Protein AF-0000000078189565 (afdb_homodimer)

InterPro domains:
  IPR001251 CRAL-TRIO lipid binding domain [PF00650] (92-199)
  IPR001251 CRAL-TRIO lipid binding domain [PS50191] (84-202)
  IPR001251 CRAL-TRIO lipid binding domain [SM00516] (90-202)
  IPR001251 CRAL-TRIO lipid binding domain [cd00170] (92-199)
  IPR011074 CRAL/TRIO, N-terminal domain [PF03765] (45-69)
  IPR011074 CRAL/TRIO, N-terminal domain [SM01100] (45-70)
  IPR036273 CRAL/TRIO, N-terminal domain superfamily [SSF46938] (18-86)
  IPR036865 CRAL-TRIO lipid binding domain superfamily [G3DSA:3.40.525.10] (3-200)
  IPR036865 CRAL-TRIO lipid binding domain superfamily [SSF52087] (84-198)
  IPR052578 Phosphatidylinositol Transfer CRAL-TRIO Domain-Containing Protein [PTHR45824] (12-199)

Nearest PDB structures (foldseek):
  4m8z-assembly1_A  TM=8.182E-01  e=5.596E-10  Saccharomyces cerevisiae S288C
  4j7p-assembly1_A  TM=8.308E-01  e=7.960E-10  Saccharomyces cerevisiae S288C
  4j7q-assembly3_A  TM=8.077E-01  e=1.708E-09  Saccharomyces cerevisiae S288C
  4m8z-assembly1_B  TM=8.238E-01  e=3.665E-09  Saccharomyces cerevisiae S288C
  4uyb-assembly1_A  TM=7.734E-01  e=2.109E-07  Homo sapiens

Foldseek 3Di:
DDPPPPPPPPPPPLPPDDPVRLVVLLVVLVVVLPDDPPVLVVCSDSVNLSLLCVLVSNDSVNSSVLSNVLSVVCVVVVLVPDDCVLQVVQPVQVQKAWDPDAPPVRATEIEGELQSGDDPDLVNVQSVVSNRVVVRCVRGDPVAQAHEYEYECVNPDPVSDDPVSVVVNCVCCSRHPGPHHDYYHYHPDDPVCVCVVPDDPD/DDPPPPPPPPPVPLPPDDPVRLVVLLVVLVVVLPDDPPVLVVCSDSVNLSLLCVLVSNDSVNSSVLSNVLSVVCVVVVLVPDDCVLQVVQPVQVQKAWDPDAPPVRATEIEGELQSGDDPDLVNVQSVVSNRVVVRCVRGDPVAQAHEYEYECVNPDPVSDDPVSVVVNCVCCSRHPGPHHDYYHYHPDDPVCVCVVPDDPD

Solvent-accessible surface area (backbone atoms only — not comparable to full-atom values): 22682 Å² total; per-residue (Å²): 138,86,80,79,79,76,77,72,78,77,67,77,54,86,72,80,71,48,72,67,56,48,49,52,46,39,52,50,32,52,58,70,67,51,89,60,59,72,87,56,44,73,68,60,37,70,68,47,43,44,28,38,20,55,69,43,75,62,32,51,70,62,17,39,51,44,50,50,52,32,54,51,45,43,71,72,69,34,65,88,67,64,48,65,84,80,32,45,77,68,46,67,63,53,23,54,46,70,52,93,55,57,48,99,85,50,25,29,28,37,37,34,23,65,51,39,65,85,72,88,49,51,68,57,54,49,54,41,48,49,44,51,49,53,53,42,58,72,59,32,45,96,91,48,75,39,29,32,40,40,34,40,31,66,82,51,51,74,86,68,48,42,46,67,46,11,51,51,46,30,48,50,40,57,58,62,44,44,72,33,53,39,34,38,35,31,34,42,51,58,72,82,55,69,19,60,85,14,67,64,85,120,138,87,82,79,82,77,78,74,78,79,49,92,53,88,72,80,71,49,73,67,55,47,50,52,48,40,51,49,32,52,57,71,68,50,91,61,60,74,88,54,42,74,68,60,36,69,70,46,44,44,29,37,19,56,69,43,75,63,32,50,69,61,16,40,52,43,51,50,51,32,54,51,45,42,70,71,69,34,65,90,67,65,46,64,84,79,33,44,77,69,46,68,62,54,23,53,46,72,52,94,55,57,48,100,86,50,26,30,30,37,38,33,24,63,51,37,66,85,71,86,49,52,67,58,54,48,52,40,48,50,44,50,48,54,54,43,59,72,59,31,45,95,91,49,74,39,30,32,39,39,35,38,30,66,82,51,51,74,86,67,46,42,48,66,47,12,49,51,45,30,47,50,39,55,56,64,45,42,72,33,54,39,34,39,37,30,35,41,51,58,74,82,55,69,20,59,86,14,71,55,85,120

Secondary structure (DSSP, 8-state):
------------------HHHHHHHHHHHHHHH----HHHHGGG-HHHHHHHHHHTTT-HHHHHHHHHHHHHHHHHH-GGG--HHHHHHHHTTTSEEEEEEE-TT--EEEEE-GGG-----HHHHHHHHHHHHHHHHHTS-TT---EEEEEE-TT--GGG--HHHHHHHHHHHHHHSTT-EEEEEEES--GGGGGGGT----/------------S-----HHHHHHHHHHHHHHH----HHHHGGG-HHHHHHHHHHTTT-HHHHHHHHHHHHHHHHHH-GGG--HHHHHHHHTTTSEEEEEEE-TT--EEEEE-GGG-----HHHHHHHHHHHHHHHHHTS-TT---EEEEEE-TT--GGG--HHHHHHHHHHHHHHSTT-EEEEEEES--GGGGGGGT----

Structure (mmCIF, N/CA/C/O backbone):
data_AF-0000000078189565-model_v1
#
loop_
_entity.id
_entity.type
_entity.pdbx_description
1 polymer 'CRAL-TRIO domain-containing protein'
#
loop_
_atom_site.group_PDB
_atom_site.id
_atom_site.type_symbol
_atom_site.label_atom_id
_atom_site.label_alt_id
_atom_site.label_comp_id
_atom_site.label_asym_id
_atom_site.label_entity_id
_atom_site.label_seq_id
_atom_site.pdbx_PDB_ins_code
_atom_site.Cartn_x
_atom_site.Cartn_y
_atom_site.Cartn_z
_atom_site.occupancy
_atom_site.B_iso_or_equiv
_atom_site.auth_seq_id
_atom_site.auth_comp_id
_atom_site.auth_asym_id
_atom_site.auth_atom_id
_atom_site.pdbx_PDB_model_num
ATOM 1 N N . MET A 1 1 ? 55.656 18.625 -14.344 1 27.75 1 MET A N 1
ATOM 2 C CA . MET A 1 1 ? 54.5 19.484 -14.016 1 27.75 1 MET A CA 1
ATOM 3 C C . MET A 1 1 ? 53.312 18.625 -13.641 1 27.75 1 MET A C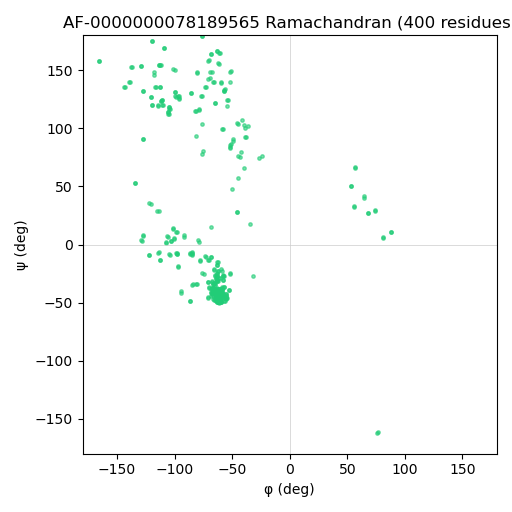 1
ATOM 5 O O . MET A 1 1 ? 52.812 17.859 -14.461 1 27.75 1 MET A O 1
ATOM 9 N N . SER A 1 2 ? 53.062 18.156 -12.312 1 31.95 2 SER A N 1
ATOM 10 C CA . SER A 1 2 ? 52.281 17.125 -11.633 1 31.95 2 SER A CA 1
ATOM 11 C C . SER A 1 2 ? 50.812 17.484 -11.586 1 31.95 2 SER A C 1
ATOM 13 O O . SER A 1 2 ? 50.438 18.5 -11.008 1 31.95 2 SER A O 1
ATOM 15 N N . THR A 1 3 ? 50 17.281 -12.656 1 33.16 3 THR A N 1
ATOM 16 C CA . THR A 1 3 ? 48.594 17.641 -12.859 1 33.16 3 THR A CA 1
ATOM 17 C C . THR A 1 3 ? 47.719 17.016 -11.789 1 33.16 3 THR A C 1
ATOM 19 O O . THR A 1 3 ? 47.844 15.812 -11.516 1 33.16 3 THR A O 1
ATOM 22 N N . GLY A 1 4 ? 47.312 17.75 -10.719 1 31.38 4 GLY A N 1
ATOM 23 C CA . GLY A 1 4 ? 46.469 17.516 -9.555 1 31.38 4 GLY A CA 1
ATOM 24 C C . GLY A 1 4 ? 45.125 16.953 -9.898 1 31.38 4 GLY A C 1
ATOM 25 O O . GLY A 1 4 ? 44.312 17.609 -10.562 1 31.38 4 GLY A O 1
ATOM 26 N N . LEU A 1 5 ? 44.906 15.641 -10.086 1 31.91 5 LEU A N 1
ATOM 27 C CA . LEU A 1 5 ? 43.625 14.953 -10.305 1 31.91 5 LEU A CA 1
ATOM 28 C C . LEU A 1 5 ? 42.625 15.336 -9.227 1 31.91 5 LEU A C 1
ATOM 30 O O . LEU A 1 5 ? 42.812 15.023 -8.047 1 31.91 5 LEU A O 1
ATOM 34 N N . LYS A 1 6 ? 41.906 16.469 -9.336 1 30.41 6 LYS A N 1
ATOM 35 C CA . LYS A 1 6 ? 40.812 16.906 -8.484 1 30.41 6 LYS A CA 1
ATOM 36 C C . LYS A 1 6 ? 39.781 15.789 -8.281 1 30.41 6 LYS A C 1
ATOM 38 O O . LYS A 1 6 ? 39.219 15.297 -9.25 1 30.41 6 LYS A O 1
ATOM 43 N N . LYS A 1 7 ? 39.906 14.93 -7.234 1 32.28 7 LYS A N 1
ATOM 44 C CA . LYS A 1 7 ? 38.969 13.977 -6.699 1 32.28 7 LYS A CA 1
ATOM 45 C C . LYS A 1 7 ? 37.562 14.594 -6.582 1 32.28 7 LYS A C 1
ATOM 47 O O . LYS A 1 7 ? 37.375 15.562 -5.848 1 32.28 7 LYS A O 1
ATOM 52 N N . SER A 1 8 ? 36.812 14.758 -7.637 1 33.22 8 SER A N 1
ATOM 53 C CA . SER A 1 8 ? 35.406 15.164 -7.617 1 33.22 8 SER A CA 1
ATOM 54 C C . SER A 1 8 ? 34.656 14.484 -6.477 1 33.22 8 SER A C 1
ATOM 56 O O . SER A 1 8 ? 34.781 13.281 -6.262 1 33.22 8 SER A O 1
ATOM 58 N N . SER A 1 9 ? 34.375 15.188 -5.379 1 33.28 9 SER A N 1
ATOM 59 C CA . SER A 1 9 ? 33.562 14.906 -4.184 1 33.28 9 SER A CA 1
ATOM 60 C C . SER A 1 9 ? 32.281 14.18 -4.535 1 33.28 9 SER A C 1
ATOM 62 O O . SER A 1 9 ? 31.422 14.734 -5.219 1 33.28 9 SER A O 1
ATOM 64 N N . LEU A 1 10 ? 32.344 13.023 -4.988 1 34.34 10 LEU A N 1
ATOM 65 C CA . LEU A 1 10 ? 31.234 12.094 -5.254 1 34.34 10 LEU A CA 1
ATOM 66 C C . LEU A 1 10 ? 30.094 12.312 -4.273 1 34.34 10 LEU A C 1
ATOM 68 O O . LEU A 1 10 ? 29.062 11.625 -4.348 1 34.34 10 LEU A O 1
ATOM 72 N N . ASN A 1 11 ? 30.375 12.828 -3.029 1 35.81 11 ASN A N 1
ATOM 73 C CA . ASN A 1 11 ? 29.5 12.641 -1.871 1 35.81 11 ASN A CA 1
ATOM 74 C C . ASN A 1 11 ? 28.188 13.383 -2.033 1 35.81 11 ASN A C 1
ATOM 76 O O . ASN A 1 11 ? 27.953 14.406 -1.392 1 35.81 11 ASN A O 1
ATOM 80 N N . ASP A 1 12 ? 27.797 13.828 -3.084 1 37.44 12 ASP A N 1
ATOM 81 C CA . ASP A 1 12 ? 26.516 14.523 -2.957 1 37.44 12 ASP A CA 1
ATOM 82 C C . ASP A 1 12 ? 25.531 13.711 -2.127 1 37.44 12 ASP A C 1
ATOM 84 O O . ASP A 1 12 ? 24.781 12.891 -2.666 1 37.44 12 ASP A O 1
ATOM 88 N N . GLY A 1 13 ? 25.984 12.898 -1.219 1 39.22 13 GLY A N 1
ATOM 89 C CA . GLY A 1 13 ? 25.172 12.266 -0.192 1 39.22 13 GLY A CA 1
ATOM 90 C C . GLY A 1 13 ? 24.062 13.156 0.325 1 39.22 13 GLY A C 1
ATOM 91 O O . GLY A 1 13 ? 24.219 14.383 0.391 1 39.22 13 GLY A O 1
ATOM 92 N N . GLU A 1 14 ? 22.812 13.047 -0.02 1 48.81 14 GLU A N 1
ATOM 93 C CA . GLU A 1 14 ? 21.781 13.75 0.743 1 48.81 14 GLU A CA 1
ATOM 94 C C . GLU A 1 14 ? 22.25 14.031 2.168 1 48.81 14 GLU A C 1
ATOM 96 O O . GLU A 1 14 ? 22.484 13.102 2.943 1 48.81 14 GLU A O 1
ATOM 101 N N . LYS A 1 15 ? 23.094 14.977 2.49 1 53.28 15 LYS A N 1
ATOM 102 C CA . LYS A 1 15 ? 23.641 15.438 3.77 1 53.28 15 LYS A CA 1
ATOM 103 C C . LYS A 1 15 ? 22.562 15.406 4.855 1 53.28 15 LYS A C 1
ATOM 105 O O . LYS A 1 15 ? 21.531 16.062 4.738 1 53.28 15 LYS A O 1
ATOM 110 N N . ILE A 1 16 ? 22.438 14.344 5.598 1 71.38 16 ILE A N 1
ATOM 111 C CA . ILE A 1 16 ? 21.609 14.266 6.797 1 71.38 16 ILE A CA 1
ATOM 112 C C . ILE A 1 16 ? 21.828 15.516 7.652 1 71.38 16 ILE A C 1
ATOM 114 O O . ILE A 1 16 ? 22.953 15.805 8.062 1 71.38 16 ILE A O 1
ATOM 118 N N . LEU A 1 17 ? 20.906 16.453 7.652 1 81.12 17 LEU A N 1
ATOM 119 C CA . LEU A 1 17 ? 20.938 17.688 8.438 1 81.12 17 LEU A CA 1
ATOM 120 C C . LEU A 1 17 ? 21.094 17.375 9.922 1 81.12 17 LEU A C 1
ATOM 122 O O . LEU A 1 17 ? 20.484 16.438 10.438 1 81.12 17 LEU A O 1
ATOM 126 N N . THR A 1 18 ? 21.953 18.062 10.5 1 86.69 18 THR A N 1
ATOM 127 C CA . THR A 1 18 ? 22.094 17.938 11.945 1 86.69 18 THR A CA 1
ATOM 128 C C . THR A 1 18 ? 20.875 18.5 12.656 1 86.69 18 THR A C 1
ATOM 130 O O . THR A 1 18 ? 20.047 19.188 12.047 1 86.69 18 THR A O 1
ATOM 133 N N . SER A 1 19 ? 20.766 18.141 13.906 1 90.75 19 SER A N 1
ATOM 134 C CA . SER A 1 19 ? 19.656 18.625 14.711 1 90.75 19 SER A CA 1
ATOM 135 C C . SER A 1 19 ? 19.641 20.141 14.781 1 90.75 19 SER A C 1
ATOM 137 O O . SER A 1 19 ? 18.578 20.766 14.727 1 90.75 19 SER A O 1
ATOM 139 N N . GLU A 1 20 ? 20.828 20.719 14.867 1 92.81 20 GLU A N 1
ATOM 140 C CA . GLU A 1 20 ? 20.938 22.172 14.93 1 92.81 20 GLU A CA 1
ATOM 141 C C . GLU A 1 20 ? 20.516 22.812 13.609 1 92.81 20 GLU A C 1
ATOM 143 O O . GLU A 1 20 ? 19.844 23.844 13.594 1 92.81 20 GLU A O 1
ATOM 148 N N . GLU A 1 21 ? 20.938 22.188 12.555 1 94.69 21 GLU A N 1
ATOM 149 C CA . GLU A 1 21 ? 20.562 22.672 11.234 1 94.69 21 GLU A CA 1
ATOM 150 C C . GLU A 1 21 ? 19.062 22.578 11.008 1 94.69 21 GLU A C 1
ATOM 152 O O . GLU A 1 21 ? 18.453 23.484 10.438 1 94.69 21 GLU A O 1
ATOM 157 N N . GLN A 1 22 ? 18.547 21.531 11.484 1 95.62 22 GLN A N 1
ATOM 158 C CA . GLN A 1 22 ? 17.094 21.344 11.375 1 95.62 22 GLN A CA 1
ATOM 159 C C . GLN A 1 22 ? 16.344 22.422 12.148 1 95.62 22 GLN A C 1
ATOM 161 O O . GLN A 1 22 ? 15.406 23.016 11.633 1 95.62 22 GLN A O 1
ATOM 166 N N . GLN A 1 23 ? 16.812 22.688 13.336 1 96.94 23 GLN A N 1
ATOM 167 C CA . GLN A 1 23 ? 16.156 23.688 14.164 1 96.94 23 GLN A CA 1
ATOM 168 C C . GLN A 1 23 ? 16.266 25.078 13.539 1 96.94 23 GLN A C 1
ATOM 170 O O . GLN A 1 23 ? 15.336 25.875 13.633 1 96.94 23 GLN A O 1
ATOM 175 N N . ALA A 1 24 ? 17.406 25.328 12.969 1 97.5 24 ALA A N 1
ATOM 176 C CA . ALA A 1 24 ? 17.578 26.609 12.289 1 97.5 24 ALA A CA 1
ATOM 177 C C . ALA A 1 24 ? 16.562 26.797 11.164 1 97.5 24 ALA A C 1
ATOM 179 O O . ALA A 1 24 ? 16 27.875 10.992 1 97.5 24 ALA A O 1
ATOM 180 N N . LYS A 1 25 ? 16.391 25.734 10.43 1 97.75 25 LYS A N 1
ATOM 181 C CA . LYS A 1 25 ? 15.414 25.797 9.336 1 97.75 25 LYS A CA 1
ATOM 182 C C . LYS A 1 25 ? 13.992 25.922 9.867 1 97.75 25 LYS A C 1
ATOM 184 O O . LYS A 1 25 ? 13.172 26.641 9.289 1 97.75 25 LYS A O 1
ATOM 189 N N . ILE A 1 26 ? 13.719 25.266 10.93 1 97.88 26 ILE A N 1
ATOM 190 C CA . ILE A 1 26 ? 12.414 25.375 11.578 1 97.88 26 ILE A CA 1
ATOM 191 C C . ILE A 1 26 ? 12.164 26.828 12 1 97.88 26 ILE A C 1
ATOM 193 O O . ILE A 1 26 ? 11.102 27.375 11.734 1 97.88 26 ILE A O 1
ATOM 197 N N . ASN A 1 27 ? 13.141 27.391 12.594 1 97.5 27 ASN A N 1
ATOM 198 C CA . ASN A 1 27 ? 13.039 28.766 13.039 1 97.5 27 ASN A CA 1
ATOM 199 C C . ASN A 1 27 ? 12.844 29.719 11.859 1 97.5 27 ASN A C 1
ATOM 201 O O . ASN A 1 27 ? 12.102 30.703 11.961 1 97.5 27 ASN A O 1
ATOM 205 N N . GLU A 1 28 ? 13.555 29.422 10.82 1 97.88 28 GLU A N 1
ATOM 206 C CA . GLU A 1 28 ? 13.43 30.266 9.633 1 97.88 28 GLU A CA 1
ATOM 207 C C . GLU A 1 28 ? 12.016 30.203 9.062 1 97.88 28 GLU A C 1
ATOM 209 O O . GLU A 1 28 ? 11.445 31.234 8.711 1 97.88 28 GLU A O 1
ATOM 214 N N . VAL A 1 29 ? 11.492 29.062 8.992 1 97.94 29 VAL A N 1
ATOM 215 C CA . VAL A 1 29 ? 10.117 28.906 8.516 1 97.94 29 VAL A CA 1
ATOM 216 C C . VAL A 1 29 ? 9.172 29.656 9.445 1 97.94 29 VAL A C 1
ATOM 218 O O . VAL A 1 29 ? 8.266 30.359 8.977 1 97.94 29 VAL A O 1
ATOM 221 N N . ARG A 1 30 ? 9.359 29.5 10.734 1 96.31 30 ARG A N 1
ATOM 222 C CA . ARG A 1 30 ? 8.516 30.188 11.711 1 96.31 30 ARG A CA 1
ATOM 223 C C . ARG A 1 30 ? 8.516 31.688 11.492 1 96.31 30 ARG A C 1
ATOM 225 O O . ARG A 1 30 ? 7.469 32.344 11.539 1 96.31 30 ARG A O 1
ATOM 232 N N . ARG A 1 31 ? 9.656 32.188 11.227 1 96.19 31 ARG A N 1
ATOM 233 C CA . ARG A 1 31 ? 9.797 33.625 10.984 1 96.19 31 ARG A CA 1
ATOM 234 C C . ARG A 1 31 ? 9.062 34.031 9.719 1 96.19 31 ARG A C 1
ATOM 236 O O . ARG A 1 31 ? 8.414 35.094 9.68 1 96.19 31 ARG A O 1
ATOM 243 N N . LEU A 1 32 ? 9.195 33.25 8.75 1 96.81 32 LEU A N 1
ATOM 244 C CA . LEU A 1 32 ? 8.625 33.594 7.453 1 96.81 32 LEU A CA 1
ATOM 245 C C . LEU A 1 32 ? 7.102 33.5 7.488 1 96.81 32 LEU A C 1
ATOM 247 O O . LEU A 1 32 ? 6.414 34.188 6.746 1 96.81 32 LEU A O 1
ATOM 251 N N . ILE A 1 33 ? 6.621 32.625 8.258 1 95.31 33 ILE A N 1
ATOM 252 C CA . ILE A 1 33 ? 5.176 32.5 8.422 1 95.31 33 ILE A CA 1
ATOM 253 C C . ILE A 1 33 ? 4.617 33.75 9.078 1 95.31 33 ILE A C 1
ATOM 255 O O . ILE A 1 33 ? 3.531 34.219 8.727 1 95.31 33 ILE A O 1
ATOM 259 N N . GLY A 1 34 ? 5.402 34.312 9.977 1 91.56 34 GLY A N 1
ATOM 260 C CA . GLY A 1 34 ? 5.008 35.562 10.633 1 91.56 34 GLY A CA 1
ATOM 261 C C . GLY A 1 34 ? 3.961 35.375 11.711 1 91.56 34 GLY A C 1
ATOM 262 O O . GLY A 1 34 ? 3.812 34.25 12.234 1 91.56 34 GLY A O 1
ATOM 263 N N . GLN A 1 35 ? 3.266 36.469 12.086 1 88.88 35 GLN A N 1
ATOM 264 C CA . GLN A 1 35 ? 2.277 36.438 13.156 1 88.88 35 GLN A CA 1
ATOM 265 C C . GLN A 1 35 ? 0.97 35.812 12.68 1 88.88 35 GLN A C 1
ATOM 267 O O . GLN A 1 35 ? 0.467 36.156 11.609 1 88.88 35 GLN A O 1
ATOM 272 N N . LEU A 1 36 ? 0.571 34.875 13.43 1 88.69 36 LEU A N 1
ATOM 273 C CA . LEU A 1 36 ? -0.659 34.156 13.117 1 88.69 36 LEU A CA 1
ATOM 274 C C . LEU A 1 36 ? -1.688 34.344 14.227 1 88.69 36 LEU A C 1
ATOM 276 O O . LEU A 1 36 ? -1.326 34.562 15.391 1 88.69 36 LEU A O 1
ATOM 280 N N . PRO A 1 37 ? -3.002 34.344 13.805 1 88.62 37 PRO A N 1
ATOM 281 C CA . PRO A 1 37 ? -4.016 34.25 14.859 1 88.62 37 PRO A CA 1
ATOM 282 C C . PRO A 1 37 ? -3.77 33.094 15.805 1 88.62 37 PRO A C 1
ATOM 284 O O . PRO A 1 37 ? -3.197 32.062 15.398 1 88.62 37 PRO A O 1
ATOM 287 N N . GLN A 1 38 ? -4.16 33.281 17.031 1 85.88 38 GLN A N 1
ATOM 288 C CA . GLN A 1 38 ? -3.93 32.281 18.078 1 85.88 38 GLN A CA 1
ATOM 289 C C . GLN A 1 38 ? -4.449 30.906 17.656 1 85.88 38 GLN A C 1
ATOM 291 O O . GLN A 1 38 ? -3.779 29.906 17.875 1 85.88 38 GLN A O 1
ATOM 296 N N . LYS A 1 39 ? -5.578 30.891 17 1 87.06 39 LYS A N 1
ATOM 297 C CA . LYS A 1 39 ? -6.227 29.641 16.625 1 87.06 39 LYS A CA 1
ATOM 298 C C . LYS A 1 39 ? -5.371 28.859 15.625 1 87.06 39 LYS A C 1
ATOM 300 O O . LYS A 1 39 ? -5.43 27.641 15.57 1 87.06 39 LYS A O 1
ATOM 305 N N . LEU A 1 40 ? -4.57 29.531 14.875 1 89.81 40 LEU A N 1
ATOM 306 C CA . LEU A 1 40 ? -3.777 28.891 13.836 1 89.81 40 LEU A CA 1
ATOM 307 C C . LEU A 1 40 ? -2.365 28.594 14.336 1 89.81 40 LEU A C 1
ATOM 309 O O . LEU A 1 40 ? -1.66 27.766 13.758 1 89.81 40 LEU A O 1
ATOM 313 N N . SER A 1 41 ? -1.962 29.234 15.359 1 88.81 41 SER A N 1
ATOM 314 C CA . SER A 1 41 ? -0.602 29.109 15.875 1 88.81 41 SER A CA 1
ATOM 315 C C . SER A 1 41 ? -0.326 27.688 16.359 1 88.81 41 SER A C 1
ATOM 317 O O . SER A 1 41 ? 0.816 27.219 16.312 1 88.81 41 SER A O 1
ATOM 319 N N . ILE A 1 42 ? -1.375 27.031 16.797 1 87.5 42 ILE A N 1
ATOM 320 C CA . ILE A 1 42 ? -1.218 25.688 17.344 1 87.5 42 ILE A CA 1
ATOM 321 C C . ILE A 1 42 ? -0.756 24.734 16.234 1 87.5 42 ILE A C 1
ATOM 323 O O . ILE A 1 42 ? -0.188 23.672 16.531 1 87.5 42 ILE A O 1
ATOM 327 N N . TYR A 1 43 ? -1 25.109 15 1 92.56 43 TYR A N 1
ATOM 328 C CA . TYR A 1 43 ? -0.634 24.25 13.883 1 92.56 43 TYR A CA 1
ATOM 329 C C . TYR A 1 43 ? 0.763 24.594 13.375 1 92.56 43 TYR A C 1
ATOM 331 O O . TYR A 1 43 ? 1.2 24.062 12.344 1 92.56 43 TYR A O 1
ATOM 339 N N . CYS A 1 44 ? 1.453 25.453 14.102 1 94.94 44 CYS A N 1
ATOM 340 C CA . CYS A 1 44 ? 2.799 25.844 13.695 1 94.94 44 CYS A CA 1
ATOM 341 C C . CYS A 1 44 ? 3.811 25.531 14.789 1 94.94 44 CYS A C 1
ATOM 343 O O . CYS A 1 44 ? 4.684 26.344 15.094 1 94.94 44 CYS A O 1
ATOM 345 N N . SER A 1 45 ? 3.541 24.438 15.438 1 94.38 45 SER A N 1
ATOM 346 C CA . SER A 1 45 ? 4.551 23.953 16.375 1 94.38 45 SER A CA 1
ATOM 347 C C . SER A 1 45 ? 5.836 23.578 15.641 1 94.38 45 SER A C 1
ATOM 349 O O . SER A 1 45 ? 5.848 23.438 14.414 1 94.38 45 SER A O 1
ATOM 351 N N . ASP A 1 46 ? 6.895 23.391 16.375 1 95.75 46 ASP A N 1
ATOM 352 C CA . ASP A 1 46 ? 8.148 22.953 15.781 1 95.75 46 ASP A CA 1
ATOM 353 C C . ASP A 1 46 ? 7.98 21.609 15.055 1 95.75 46 ASP A C 1
ATOM 355 O O . ASP A 1 46 ? 8.508 21.422 13.953 1 95.75 46 ASP A O 1
ATOM 359 N N . ALA A 1 47 ? 7.234 20.734 15.703 1 95.5 47 ALA A N 1
ATOM 360 C CA . ALA A 1 47 ? 7 19.422 15.109 1 95.5 47 ALA A CA 1
ATOM 361 C C . ALA A 1 47 ? 6.227 19.547 13.797 1 95.5 47 ALA A C 1
ATOM 363 O O . ALA A 1 47 ? 6.527 18.844 12.828 1 95.5 47 ALA A O 1
ATOM 364 N N . SER A 1 48 ? 5.234 20.438 13.82 1 95.69 48 SER A N 1
ATOM 365 C CA . SER A 1 48 ? 4.453 20.656 12.609 1 95.69 48 SER A CA 1
ATOM 366 C C . SER A 1 48 ? 5.316 21.203 11.484 1 95.69 48 SER A C 1
ATOM 368 O O . SER A 1 48 ? 5.293 20.703 10.367 1 95.69 48 SER A O 1
ATOM 370 N N . ILE A 1 49 ? 6.047 22.219 11.812 1 97.12 49 ILE A N 1
ATOM 371 C CA . ILE A 1 49 ? 6.914 22.844 10.82 1 97.12 49 ILE A CA 1
ATOM 372 C C . ILE A 1 49 ? 7.91 21.812 10.281 1 97.12 49 ILE A C 1
ATOM 374 O O . ILE A 1 49 ? 8.164 21.766 9.078 1 97.12 49 ILE A O 1
ATOM 378 N N . ALA A 1 50 ? 8.445 21.031 11.164 1 96.5 50 ALA A N 1
ATOM 379 C CA . ALA A 1 50 ? 9.398 20 10.758 1 96.5 50 ALA A CA 1
ATOM 380 C C . ALA A 1 50 ? 8.773 19.031 9.758 1 96.5 50 ALA A C 1
ATOM 382 O O . ALA A 1 50 ? 9.43 18.594 8.812 1 96.5 50 ALA A O 1
ATOM 383 N N . ARG A 1 51 ? 7.488 18.703 9.922 1 95 51 ARG A N 1
ATOM 384 C CA . ARG A 1 51 ? 6.805 17.797 8.992 1 95 51 ARG A CA 1
ATOM 385 C C . ARG A 1 51 ? 6.734 18.422 7.598 1 95 51 ARG A C 1
ATOM 387 O O . ARG A 1 51 ? 6.984 17.734 6.602 1 95 51 ARG A O 1
ATOM 394 N N . TYR A 1 52 ? 6.414 19.641 7.551 1 96.06 52 TYR A N 1
ATOM 395 C CA . TYR A 1 52 ? 6.316 20.312 6.262 1 96.06 52 TYR A CA 1
ATOM 396 C C . TYR A 1 52 ? 7.691 20.453 5.617 1 96.06 52 TYR A C 1
ATOM 398 O O . TYR A 1 52 ? 7.832 20.297 4.398 1 96.06 52 TYR A O 1
ATOM 406 N N . LEU A 1 53 ? 8.695 20.734 6.418 1 96.25 53 LEU A N 1
ATOM 407 C CA . LEU A 1 53 ? 10.062 20.781 5.914 1 96.25 53 LEU A CA 1
ATOM 408 C C . LEU A 1 53 ? 10.492 19.422 5.375 1 96.25 53 LEU A C 1
ATOM 410 O O . LEU A 1 53 ? 11.055 19.328 4.281 1 96.25 53 LEU A O 1
ATOM 414 N N . SER A 1 54 ? 10.148 18.438 6.148 1 91.56 54 SER A N 1
ATOM 415 C CA . SER A 1 54 ? 10.492 17.078 5.727 1 91.56 54 SER A CA 1
ATOM 416 C C . SER A 1 54 ? 9.797 16.719 4.418 1 91.56 54 SER A C 1
ATOM 418 O O . SER A 1 54 ? 10.406 16.109 3.535 1 91.56 54 SER A O 1
ATOM 420 N N . ALA A 1 55 ? 8.586 17.094 4.301 1 90.25 55 ALA A N 1
ATOM 421 C CA . ALA A 1 55 ? 7.809 16.781 3.1 1 90.25 55 ALA A CA 1
ATOM 422 C C . ALA A 1 55 ? 8.422 17.453 1.87 1 90.25 55 ALA A C 1
ATOM 424 O O . ALA A 1 55 ? 8.227 16.984 0.743 1 90.25 55 ALA A O 1
ATOM 425 N N . ARG A 1 56 ? 9.086 18.484 2.143 1 91.5 56 ARG A N 1
ATOM 426 C CA . ARG A 1 56 ? 9.672 19.234 1.038 1 91.5 56 ARG A CA 1
ATOM 427 C C . ARG A 1 56 ? 11.188 19.172 1.075 1 91.5 56 ARG A C 1
ATOM 429 O O . ARG A 1 56 ? 11.867 20.125 0.704 1 91.5 56 ARG A O 1
ATOM 436 N N . ASN A 1 57 ? 11.711 18.094 1.612 1 88.31 57 ASN A N 1
ATOM 437 C CA . ASN A 1 57 ? 13.141 17.828 1.646 1 88.31 57 ASN A CA 1
ATOM 438 C C . ASN A 1 57 ? 13.914 18.969 2.312 1 88.31 57 ASN A C 1
ATOM 440 O O . ASN A 1 57 ? 14.961 19.375 1.819 1 88.31 57 ASN A O 1
ATOM 444 N N . TRP A 1 58 ? 13.328 19.594 3.246 1 94.12 58 TRP A N 1
ATOM 445 C CA . TRP A 1 58 ? 13.914 20.609 4.117 1 94.12 58 TRP A CA 1
ATOM 446 C C . TRP A 1 58 ? 14.242 21.875 3.33 1 94.12 58 TRP A C 1
ATOM 448 O O . TRP A 1 58 ? 15.18 22.609 3.68 1 94.12 58 TRP A O 1
ATOM 458 N N . ASN A 1 59 ? 13.484 22.016 2.299 1 96 59 ASN A N 1
ATOM 459 C CA . ASN A 1 59 ? 13.508 23.297 1.597 1 96 59 ASN A CA 1
ATOM 460 C C . ASN A 1 59 ? 12.609 24.328 2.281 1 96 59 ASN A C 1
ATOM 462 O O . ASN A 1 59 ? 11.383 24.203 2.262 1 96 59 ASN A O 1
ATOM 466 N N . VAL A 1 60 ? 13.203 25.359 2.799 1 98 60 VAL A N 1
ATOM 467 C CA . VAL A 1 60 ? 12.523 26.328 3.646 1 98 60 VAL A CA 1
ATOM 468 C C . VAL A 1 60 ? 11.438 27.047 2.844 1 98 60 VAL A C 1
ATOM 470 O O . VAL A 1 60 ? 10.297 27.172 3.299 1 98 60 VAL A O 1
ATOM 473 N N . LYS A 1 61 ? 11.758 27.531 1.679 1 98.12 61 LYS A N 1
ATOM 474 C CA . LYS A 1 61 ? 10.82 28.281 0.855 1 98.12 61 LYS A CA 1
ATOM 475 C C . LYS A 1 61 ? 9.594 27.453 0.497 1 98.12 61 LYS A C 1
ATOM 477 O O . LYS A 1 61 ? 8.461 27.891 0.672 1 98.12 61 LYS A O 1
ATOM 482 N N . LYS A 1 62 ? 9.812 26.266 0.026 1 97.69 62 LYS A N 1
ATOM 483 C CA . LYS A 1 62 ? 8.727 25.391 -0.379 1 97.69 62 LYS A CA 1
ATOM 484 C C . LYS A 1 62 ? 7.879 24.969 0.821 1 97.69 62 LYS A C 1
ATOM 486 O O . LYS A 1 62 ? 6.648 24.922 0.733 1 97.69 62 LYS A O 1
ATOM 491 N N . ALA A 1 63 ? 8.523 24.672 1.878 1 97.69 63 ALA A N 1
ATOM 492 C CA . ALA A 1 63 ? 7.816 24.266 3.09 1 97.69 63 ALA A CA 1
ATOM 493 C C . ALA A 1 63 ? 6.961 25.406 3.635 1 97.69 63 ALA A C 1
ATOM 495 O O . ALA A 1 63 ? 5.828 25.188 4.074 1 97.69 63 ALA A O 1
ATOM 496 N N . THR A 1 64 ? 7.562 26.609 3.596 1 98.19 64 THR A N 1
ATOM 497 C CA . THR A 1 64 ? 6.828 27.781 4.066 1 98.19 64 THR A CA 1
ATOM 498 C C . THR A 1 64 ? 5.559 27.984 3.244 1 98.19 64 THR A C 1
ATOM 500 O O . THR A 1 64 ? 4.477 28.203 3.801 1 98.19 64 THR A O 1
ATOM 503 N N . LYS A 1 65 ? 5.734 27.906 2.016 1 98.12 65 LYS A N 1
ATOM 504 C CA . LYS A 1 65 ? 4.582 28.078 1.133 1 98.12 65 LYS A CA 1
ATOM 505 C C . LYS A 1 65 ? 3.521 27.016 1.405 1 98.12 65 LYS A C 1
ATOM 507 O O . LYS A 1 65 ? 2.33 27.328 1.484 1 98.12 65 LYS A O 1
ATOM 512 N N . MET A 1 66 ? 3.943 25.812 1.505 1 97.38 66 MET A N 1
ATOM 513 C CA . MET A 1 66 ? 3.027 24.703 1.748 1 97.38 66 MET A CA 1
ATOM 514 C C . MET A 1 66 ? 2.283 24.891 3.066 1 97.38 66 MET A C 1
ATOM 516 O O . MET A 1 66 ? 1.072 24.672 3.137 1 97.38 66 MET A O 1
ATOM 520 N N . LEU A 1 67 ? 2.961 25.25 4.098 1 97.62 67 LEU A N 1
ATOM 521 C CA . LEU A 1 67 ? 2.357 25.453 5.406 1 97.62 67 LEU A CA 1
ATOM 522 C C . LEU A 1 67 ? 1.367 26.625 5.367 1 97.62 67 LEU A C 1
ATOM 524 O O . LEU A 1 67 ? 0.267 26.516 5.914 1 97.62 67 LEU A O 1
ATOM 528 N N . LYS A 1 68 ? 1.774 27.656 4.695 1 97.31 68 LYS A N 1
ATOM 529 C CA . LYS A 1 68 ? 0.866 28.797 4.547 1 97.31 68 LYS A CA 1
ATOM 530 C C . LYS A 1 68 ? -0.409 28.391 3.814 1 97.31 68 LYS A C 1
ATOM 532 O O . LYS A 1 68 ? -1.507 28.797 4.191 1 97.31 68 LYS A O 1
ATOM 537 N N . ASP A 1 69 ? -0.239 27.625 2.809 1 97.5 69 ASP A N 1
ATOM 538 C CA . ASP A 1 69 ? -1.395 27.125 2.074 1 97.5 69 ASP A CA 1
ATOM 539 C C . ASP A 1 69 ? -2.309 26.312 2.982 1 97.5 69 ASP A C 1
ATOM 541 O O . ASP A 1 69 ? -3.535 26.391 2.883 1 97.5 69 ASP A O 1
ATOM 545 N N . THR A 1 70 ? -1.74 25.562 3.848 1 97.75 70 THR A N 1
ATOM 546 C CA . THR A 1 70 ? -2.523 24.75 4.773 1 97.75 70 THR A CA 1
ATOM 547 C C . THR A 1 70 ? -3.266 25.625 5.77 1 97.75 70 THR A C 1
ATOM 549 O O . THR A 1 70 ? -4.43 25.375 6.086 1 97.75 70 THR A O 1
ATOM 552 N N . LEU A 1 71 ? -2.547 26.609 6.281 1 96.75 71 LEU A N 1
ATOM 553 C CA . LEU A 1 71 ? -3.188 27.531 7.219 1 96.75 71 LEU A CA 1
ATOM 554 C C . LEU A 1 71 ? -4.379 28.234 6.566 1 96.75 71 LEU A C 1
ATOM 556 O O . LEU A 1 71 ? -5.434 28.375 7.191 1 96.75 71 LEU A O 1
ATOM 560 N N . LYS A 1 72 ? -4.188 28.609 5.348 1 96.31 72 LYS A N 1
ATOM 561 C CA . LYS A 1 72 ? -5.297 29.203 4.605 1 96.31 72 LYS A CA 1
ATOM 562 C C . LYS A 1 72 ? -6.426 28.203 4.398 1 96.31 72 LYS A C 1
ATOM 564 O O . LYS A 1 72 ? -7.598 28.531 4.59 1 96.31 72 LYS A O 1
ATOM 569 N N . TRP A 1 73 ? -6.082 27.047 4.008 1 97.62 73 TRP A N 1
ATOM 570 C CA . TRP A 1 73 ? -7.051 25.969 3.822 1 97.62 73 TRP A CA 1
ATOM 571 C C . TRP A 1 73 ? -7.844 25.734 5.102 1 97.62 73 TRP A C 1
ATOM 573 O O . TRP A 1 73 ? -9.062 25.562 5.062 1 97.62 73 TRP A O 1
ATOM 583 N N . ARG A 1 74 ? -7.203 25.672 6.254 1 97 74 ARG A N 1
ATOM 584 C CA . ARG A 1 74 ? -7.863 25.453 7.535 1 97 74 ARG A CA 1
ATOM 585 C C . ARG A 1 74 ? -8.828 26.578 7.863 1 97 74 ARG A C 1
ATOM 587 O O . ARG A 1 74 ? -9.898 26.344 8.438 1 97 74 ARG A O 1
ATOM 594 N N . SER A 1 75 ? -8.406 27.781 7.516 1 95.25 75 SER A N 1
ATOM 595 C CA . SER A 1 75 ? -9.281 28.922 7.758 1 95.25 75 SER A CA 1
ATOM 596 C C . SER A 1 75 ? -10.539 28.844 6.906 1 95.25 75 SER A C 1
ATOM 598 O O . SER A 1 75 ? -11.617 29.266 7.344 1 95.25 75 SER A O 1
ATOM 600 N N . ASP A 1 76 ? -10.422 28.312 5.75 1 96.31 76 ASP A N 1
ATOM 601 C CA . ASP A 1 76 ? -11.539 28.234 4.812 1 96.31 76 ASP A CA 1
ATOM 602 C C . ASP A 1 76 ? -12.383 26.984 5.055 1 96.31 76 ASP A C 1
ATOM 604 O O . ASP A 1 76 ? -13.609 27.078 5.172 1 96.31 76 ASP A O 1
ATOM 608 N N . TYR A 1 77 ? -11.695 25.906 5.16 1 96.12 77 TYR A N 1
ATOM 609 C CA . TYR A 1 77 ? -12.352 24.609 5.246 1 96.12 77 TYR A CA 1
ATOM 610 C C . TYR A 1 77 ? -12.82 24.328 6.668 1 96.12 77 TYR A C 1
ATOM 612 O O . TYR A 1 77 ? -13.812 23.625 6.871 1 96.12 77 TYR A O 1
ATOM 620 N N . LYS A 1 78 ? -12.117 24.766 7.66 1 95.62 78 LYS A N 1
ATOM 621 C CA . LYS A 1 78 ? -12.398 24.688 9.094 1 95.62 78 LYS A CA 1
ATOM 622 C C . LYS A 1 78 ? -12.602 23.234 9.523 1 95.62 78 LYS A C 1
ATOM 624 O O . LYS A 1 78 ? -13.672 22.875 10.023 1 95.62 78 LYS A O 1
ATOM 629 N N . PRO A 1 79 ? -11.555 22.469 9.438 1 96.75 79 PRO A N 1
ATOM 630 C CA . PRO A 1 79 ? -11.672 21.047 9.812 1 96.75 79 PRO A CA 1
ATOM 631 C C . PRO A 1 79 ? -12.141 20.859 11.25 1 96.75 79 PRO A C 1
ATOM 633 O O . PRO A 1 79 ? -12.852 19.891 11.547 1 96.75 79 PRO A O 1
ATOM 636 N N . GLU A 1 80 ? -11.828 21.766 12.164 1 92.75 80 GLU A N 1
ATOM 637 C CA . GLU A 1 80 ? -12.148 21.656 13.578 1 92.75 80 GLU A CA 1
ATOM 638 C C . GLU A 1 80 ? -13.648 21.812 13.82 1 92.75 80 GLU A C 1
ATOM 640 O O . GLU A 1 80 ? -14.148 21.469 14.898 1 92.75 80 GLU A O 1
ATOM 645 N N . GLU A 1 81 ? -14.297 22.266 12.805 1 94.06 81 GLU A N 1
ATOM 646 C CA . GLU A 1 81 ? -15.719 22.531 12.977 1 94.06 81 GLU A CA 1
ATOM 647 C C . GLU A 1 81 ? -16.562 21.391 12.43 1 94.06 81 GLU A C 1
ATOM 649 O O . GLU A 1 81 ? -17.781 21.391 12.578 1 94.06 81 GLU A O 1
ATOM 654 N N . ILE A 1 82 ? -15.938 20.453 11.781 1 95.31 82 ILE A N 1
ATOM 655 C CA . ILE A 1 82 ? -16.688 19.312 11.305 1 95.31 82 ILE A CA 1
ATOM 656 C C . ILE A 1 82 ? -17.234 18.516 12.492 1 95.31 82 ILE A C 1
ATOM 658 O O . ILE A 1 82 ? -16.484 18.109 13.375 1 95.31 82 ILE A O 1
ATOM 662 N N . ARG A 1 83 ? -18.516 18.359 12.539 1 91.25 83 ARG A N 1
ATOM 663 C CA . ARG A 1 83 ? -19.172 17.656 13.641 1 91.25 83 ARG A CA 1
ATOM 664 C C . ARG A 1 83 ? -19.719 16.312 13.172 1 91.25 83 ARG A C 1
ATOM 666 O O . ARG A 1 83 ? -19.812 16.047 11.969 1 91.25 83 ARG A O 1
ATOM 673 N N . TRP A 1 84 ? -20.094 15.594 14.125 1 87.12 84 TRP A N 1
ATOM 674 C CA . TRP A 1 84 ? -20.594 14.242 13.883 1 87.12 84 TRP A CA 1
ATOM 675 C C . TRP A 1 84 ? -21.812 14.266 12.961 1 87.12 84 TRP A C 1
ATOM 677 O O . TRP A 1 84 ? -21.922 13.438 12.062 1 87.12 84 TRP A O 1
ATOM 687 N N . GLU A 1 85 ? -22.672 15.242 13.133 1 89.5 85 GLU A N 1
ATOM 688 C CA . GLU A 1 85 ? -23.906 15.344 12.359 1 89.5 85 GLU A CA 1
ATOM 689 C C . GLU A 1 85 ? -23.609 15.539 10.875 1 89.5 85 GLU A C 1
ATOM 691 O O . GLU A 1 85 ? -24.375 15.094 10.016 1 89.5 85 GLU A O 1
ATOM 696 N N . ASP A 1 86 ? -22.469 16.109 10.625 1 89.38 86 ASP A N 1
ATOM 697 C CA . ASP A 1 86 ? -22.094 16.406 9.242 1 89.38 86 ASP A CA 1
ATOM 698 C C . ASP A 1 86 ? -21.656 15.133 8.516 1 89.38 86 ASP A C 1
ATOM 700 O O . ASP A 1 86 ? -21.75 15.047 7.289 1 89.38 86 ASP A O 1
ATOM 704 N N . ILE A 1 87 ? -21.188 14.109 9.328 1 91.44 87 ILE A N 1
ATOM 705 C CA . ILE A 1 87 ? -20.516 12.992 8.672 1 91.44 87 ILE A CA 1
ATOM 706 C C . ILE A 1 87 ? -21.156 11.68 9.109 1 91.44 87 ILE A C 1
ATOM 708 O O . ILE A 1 87 ? -20.703 10.594 8.742 1 91.44 87 ILE A O 1
ATOM 712 N N . ALA A 1 88 ? -22.219 11.766 9.82 1 91.31 88 ALA A N 1
ATOM 713 C CA . ALA A 1 88 ? -22.859 10.586 10.391 1 91.31 88 ALA A CA 1
ATOM 714 C C . ALA A 1 88 ? -23.188 9.555 9.312 1 91.31 88 ALA A C 1
ATOM 716 O O . ALA A 1 88 ? -22.984 8.359 9.508 1 91.31 88 ALA A O 1
ATOM 717 N N . HIS A 1 89 ? -23.703 10.023 8.242 1 91.81 89 HIS A N 1
ATOM 718 C CA . HIS A 1 89 ? -24.047 9.117 7.152 1 91.81 89 HIS A CA 1
ATOM 719 C C . HIS A 1 89 ? -22.812 8.352 6.664 1 91.81 89 HIS A C 1
ATOM 721 O O . HIS A 1 89 ? -22.875 7.137 6.469 1 91.81 89 HIS A O 1
ATOM 727 N N . GLU A 1 90 ? -21.688 9.023 6.484 1 90 90 GLU A N 1
ATOM 728 C CA . GLU A 1 90 ? -20.453 8.391 6.047 1 90 90 GLU A CA 1
ATOM 729 C C . GLU A 1 90 ? -19.969 7.367 7.07 1 90 90 GLU A C 1
ATOM 731 O O . GLU A 1 90 ? -19.391 6.336 6.703 1 90 90 GLU A O 1
ATOM 736 N N . ALA A 1 91 ? -20.25 7.633 8.273 1 91.25 91 ALA A N 1
ATOM 737 C CA . ALA A 1 91 ? -19.688 6.84 9.359 1 91.25 91 ALA A CA 1
ATOM 738 C C . ALA A 1 91 ? -20.547 5.609 9.648 1 91.25 91 ALA A C 1
ATOM 740 O O . ALA A 1 91 ? -20.125 4.703 10.367 1 91.25 91 ALA A O 1
ATOM 741 N N . GLU A 1 92 ? -21.625 5.559 9.047 1 91.69 92 GLU A N 1
ATOM 742 C CA . GLU A 1 92 ? -22.625 4.559 9.391 1 91.69 92 GLU A CA 1
ATOM 743 C C . GLU A 1 92 ? -22.109 3.145 9.141 1 91.69 92 GLU A C 1
ATOM 745 O O . GLU A 1 92 ? -22.453 2.215 9.875 1 91.69 92 GLU A O 1
ATOM 750 N N . THR A 1 93 ? -21.281 2.922 8.219 1 91.12 93 THR A N 1
ATOM 751 C CA . THR A 1 93 ? -20.891 1.583 7.789 1 91.12 93 THR A CA 1
ATOM 752 C C . THR A 1 93 ? -19.578 1.162 8.438 1 91.12 93 THR A C 1
ATOM 754 O O . THR A 1 93 ? -19.156 0.012 8.305 1 91.12 93 THR A O 1
ATOM 757 N N . GLY A 1 94 ? -18.969 2.127 9.109 1 90.38 94 GLY A N 1
ATOM 758 C CA . GLY A 1 94 ? -17.656 1.818 9.688 1 90.38 94 GLY A CA 1
ATOM 759 C C . GLY A 1 94 ? -16.547 1.755 8.664 1 90.38 94 GLY A C 1
ATOM 760 O O . GLY A 1 94 ? -15.594 0.997 8.82 1 90.38 94 GLY A O 1
ATOM 761 N N . LYS A 1 95 ? -16.672 2.518 7.574 1 90.81 95 LYS A N 1
ATOM 762 C CA . LYS A 1 95 ? -15.664 2.498 6.516 1 90.81 95 LYS A CA 1
ATOM 763 C C . LYS A 1 95 ? -14.336 3.049 7.016 1 90.81 95 LYS A C 1
ATOM 765 O O . LYS A 1 95 ? -13.273 2.658 6.523 1 90.81 95 LYS A O 1
ATOM 770 N N . ILE A 1 96 ? -14.422 3.986 7.895 1 92.19 96 ILE A N 1
ATOM 771 C CA . ILE A 1 96 ? -13.234 4.488 8.57 1 92.19 96 ILE A CA 1
ATOM 772 C C . ILE A 1 96 ? -13.539 4.723 10.047 1 92.19 96 ILE A C 1
ATOM 774 O O . ILE A 1 96 ? -14.609 5.223 10.398 1 92.19 96 ILE A O 1
ATOM 778 N N . TYR A 1 97 ? -12.664 4.41 10.883 1 92.38 97 TYR A N 1
ATOM 779 C CA . TYR A 1 97 ? -12.812 4.785 12.281 1 92.38 97 TYR A CA 1
ATOM 780 C C . TYR A 1 97 ? -11.5 4.613 13.039 1 92.38 97 TYR A C 1
ATOM 782 O O . TYR A 1 97 ? -10.609 3.893 12.586 1 92.38 97 TYR A O 1
ATOM 790 N N . ARG A 1 98 ? -11.43 5.285 14.062 1 93.25 98 ARG A N 1
ATOM 791 C CA . ARG A 1 98 ? -10.25 5.176 14.914 1 93.25 98 ARG A CA 1
ATOM 792 C C . ARG A 1 98 ? -10.391 4.023 15.898 1 93.25 98 ARG A C 1
ATOM 794 O O . ARG A 1 98 ? -11.406 3.908 16.594 1 93.25 98 ARG A O 1
ATOM 801 N N . SER A 1 99 ? -9.383 3.258 15.922 1 93.31 99 SER A N 1
ATOM 802 C CA . SER A 1 99 ? -9.398 2.137 16.859 1 93.31 99 SER A CA 1
ATOM 803 C C . SER A 1 99 ? -9.258 2.619 18.297 1 93.31 99 SER A C 1
ATOM 805 O O . SER A 1 99 ? -8.719 3.701 18.547 1 93.31 99 SER A O 1
ATOM 807 N N . ASN A 1 100 ? -9.695 1.792 19.219 1 90.5 100 ASN A N 1
ATOM 808 C CA . ASN A 1 100 ? -9.469 2.049 20.625 1 90.5 100 ASN A CA 1
ATOM 809 C C . ASN A 1 100 ? -8.102 1.547 21.078 1 90.5 100 ASN A C 1
ATOM 811 O O . ASN A 1 100 ? -7.672 1.821 22.203 1 90.5 100 ASN A O 1
ATOM 815 N N . TYR A 1 101 ? -7.414 0.865 20.234 1 90.19 101 TYR A N 1
ATOM 816 C CA . TYR A 1 101 ? -6.074 0.379 20.547 1 90.19 101 TYR A CA 1
ATOM 817 C C . TYR A 1 101 ? -5.012 1.289 19.938 1 90.19 101 TYR A C 1
ATOM 819 O O . TYR A 1 101 ? -5.281 2.02 18.984 1 90.19 101 TYR A O 1
ATOM 827 N N . ILE A 1 102 ? -3.936 1.283 20.656 1 89.25 102 ILE A N 1
ATOM 828 C CA . ILE A 1 102 ? -2.779 2.043 20.188 1 89.25 102 ILE A CA 1
ATOM 829 C C . ILE A 1 102 ? -1.656 1.087 19.797 1 89.25 102 ILE A C 1
ATOM 831 O O . ILE A 1 102 ? -1.656 -0.079 20.203 1 89.25 102 ILE A O 1
ATOM 835 N N . ASP A 1 103 ? -0.83 1.566 18.922 1 92.19 103 ASP A N 1
ATOM 836 C CA . ASP A 1 103 ? 0.292 0.703 18.562 1 92.19 103 ASP A CA 1
ATOM 837 C C . ASP A 1 103 ? 1.354 0.701 19.672 1 92.19 103 ASP A C 1
ATOM 839 O O . ASP A 1 103 ? 1.18 1.337 20.703 1 92.19 103 ASP A O 1
ATOM 843 N N . LYS A 1 104 ? 2.395 -0.034 19.484 1 89.31 104 LYS A N 1
ATO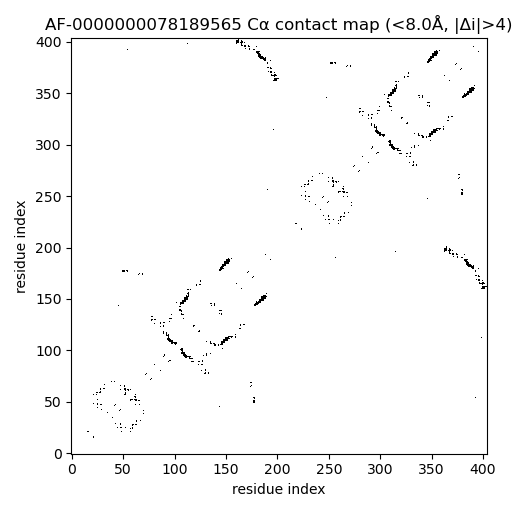M 844 C CA . LYS A 1 104 ? 3.4 -0.247 20.531 1 89.31 104 LYS A CA 1
ATOM 845 C C . LYS A 1 104 ? 4.09 1.062 20.906 1 89.31 104 LYS A C 1
ATOM 847 O O . LYS A 1 104 ? 4.684 1.173 21.984 1 89.31 104 LYS A O 1
ATOM 852 N N . HIS A 1 105 ? 3.992 2.062 20.078 1 92.06 105 HIS A N 1
ATOM 853 C CA . HIS A 1 105 ? 4.625 3.355 20.328 1 92.06 105 HIS A CA 1
ATOM 854 C C . HIS A 1 105 ? 3.602 4.391 20.797 1 92.06 105 HIS A C 1
ATOM 856 O O . HIS A 1 105 ? 3.914 5.578 20.891 1 92.06 105 HIS A O 1
ATOM 862 N N . GLY A 1 106 ? 2.332 3.947 20.969 1 93.19 106 GLY A N 1
ATOM 863 C CA . GLY A 1 106 ? 1.287 4.832 21.453 1 93.19 106 GLY A CA 1
ATOM 864 C C . GLY A 1 106 ? 0.582 5.594 20.359 1 93.19 106 GLY A C 1
ATOM 865 O O . GLY A 1 106 ? -0.222 6.488 20.625 1 93.19 106 GLY A O 1
ATOM 866 N N . ARG A 1 107 ? 0.794 5.25 19.141 1 96 107 ARG A N 1
ATOM 867 C CA . ARG A 1 107 ? 0.205 5.984 18.016 1 96 107 ARG A CA 1
ATOM 868 C C . ARG A 1 107 ? -1.242 5.562 17.797 1 96 107 ARG A C 1
ATOM 870 O O . ARG A 1 107 ? -1.608 4.414 18.047 1 96 107 ARG A O 1
ATOM 877 N N . THR A 1 108 ? -1.946 6.527 17.344 1 96.44 108 THR A N 1
ATOM 878 C CA . THR A 1 108 ? -3.332 6.242 17 1 96.44 108 THR A CA 1
ATOM 879 C C . THR A 1 108 ? -3.4 5.34 15.766 1 96.44 108 THR A C 1
ATOM 881 O O . THR A 1 108 ? -2.5 5.359 14.922 1 96.44 108 THR A O 1
ATOM 884 N N . VAL A 1 109 ? -4.445 4.531 15.758 1 96.31 109 VAL A N 1
ATOM 885 C CA . VAL A 1 109 ? -4.652 3.594 14.664 1 96.31 109 VAL A CA 1
ATOM 886 C C . VAL A 1 109 ? -5.984 3.885 13.977 1 96.31 109 VAL A C 1
ATOM 888 O O . VAL A 1 109 ? -7.035 3.879 14.625 1 96.31 109 VAL A O 1
ATOM 891 N N . LEU A 1 110 ? -5.922 4.191 12.727 1 95.06 110 LEU A N 1
ATOM 892 C CA . LEU A 1 110 ? -7.129 4.328 11.914 1 95.06 110 LEU A CA 1
ATOM 893 C C . LEU A 1 110 ? -7.422 3.043 11.148 1 95.06 110 LEU A C 1
ATOM 895 O O . LEU A 1 110 ? -6.527 2.482 10.508 1 95.06 110 LEU A O 1
ATOM 899 N N . ILE A 1 111 ? -8.617 2.602 11.305 1 94.62 111 ILE A N 1
ATOM 900 C CA . ILE A 1 111 ? -9.07 1.426 10.57 1 94.62 111 ILE A CA 1
ATOM 901 C C . ILE A 1 111 ? -9.891 1.857 9.359 1 94.62 111 ILE A C 1
ATOM 903 O O . ILE A 1 111 ? -10.789 2.691 9.477 1 94.62 111 ILE A O 1
ATOM 907 N N . MET A 1 112 ? -9.562 1.302 8.242 1 91.88 112 MET A N 1
ATOM 908 C CA . MET A 1 112 ? -10.25 1.619 7 1 91.88 112 MET A CA 1
ATOM 909 C C . MET A 1 112 ? -10.742 0.35 6.312 1 91.88 112 MET A C 1
ATOM 911 O O . MET A 1 112 ? -10.008 -0.632 6.211 1 91.88 112 MET A O 1
ATOM 915 N N . ARG A 1 113 ? -11.969 0.411 5.918 1 91 113 ARG A N 1
ATOM 916 C CA . ARG A 1 113 ? -12.602 -0.703 5.219 1 91 113 ARG A CA 1
ATOM 917 C C . ARG A 1 113 ? -13.242 -0.238 3.916 1 91 113 ARG A C 1
ATOM 919 O O . ARG A 1 113 ? -14.438 0.062 3.877 1 91 113 ARG A O 1
ATOM 926 N N . PRO A 1 114 ? -12.5 -0.293 2.871 1 86.81 114 PRO A N 1
ATOM 927 C CA . PRO A 1 114 ? -12.984 0.244 1.597 1 86.81 114 PRO A CA 1
ATOM 928 C C . PRO A 1 114 ? -14.242 -0.46 1.1 1 86.81 114 PRO A C 1
ATOM 930 O O . PRO A 1 114 ? -15.062 0.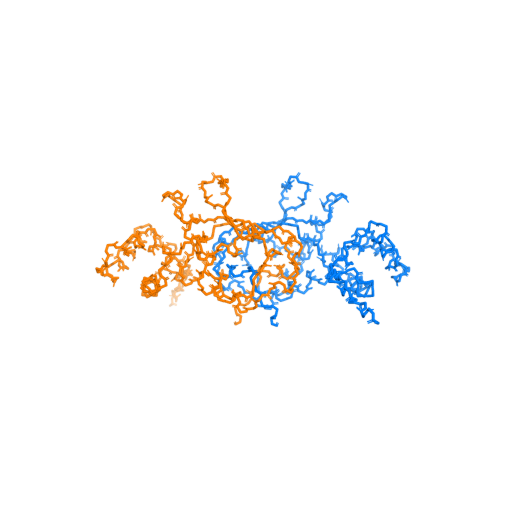15 0.411 1 86.81 114 PRO A O 1
ATOM 933 N N . SER A 1 115 ? -14.453 -1.661 1.399 1 86.75 115 SER A N 1
ATOM 934 C CA . SER A 1 115 ? -15.609 -2.42 0.935 1 86.75 115 SER A CA 1
ATOM 935 C C . SER A 1 115 ? -16.906 -1.898 1.558 1 86.75 115 SER A C 1
ATOM 937 O O . SER A 1 115 ? -18 -2.229 1.098 1 86.75 115 SER A O 1
ATOM 939 N N . ARG A 1 116 ? -16.781 -1.046 2.539 1 88.88 116 ARG A N 1
ATOM 940 C CA . ARG A 1 116 ? -17.953 -0.559 3.256 1 88.88 116 ARG A CA 1
ATOM 941 C C . ARG A 1 116 ? -18.344 0.841 2.789 1 88.88 116 ARG A C 1
ATOM 943 O O . ARG A 1 116 ? -19.094 1.539 3.465 1 88.88 116 ARG A O 1
ATOM 950 N N . GLN A 1 117 ? -17.766 1.211 1.684 1 85.75 117 GLN A N 1
ATOM 951 C CA . GLN A 1 117 ? -18.125 2.508 1.124 1 85.75 117 GLN A CA 1
ATOM 952 C C . GLN A 1 117 ? -19.625 2.594 0.863 1 85.75 117 GLN A C 1
ATOM 954 O O . GLN A 1 117 ? -20.219 1.664 0.31 1 85.75 117 GLN A O 1
ATOM 959 N N . ASN A 1 118 ? -20.266 3.654 1.271 1 86.94 118 ASN A N 1
ATOM 960 C CA . ASN A 1 118 ? -21.734 3.742 1.215 1 86.94 118 ASN A CA 1
ATOM 961 C C . ASN A 1 118 ? -22.188 5.027 0.53 1 86.94 118 ASN A C 1
ATOM 963 O O . ASN A 1 118 ? -23.359 5.387 0.598 1 86.94 118 ASN A O 1
ATOM 967 N N . SER A 1 119 ? -21.234 5.746 0.058 1 87.25 119 SER A N 1
ATOM 968 C CA . SER A 1 119 ? -21.578 7.023 -0.563 1 87.25 119 SER A CA 1
ATOM 969 C C . SER A 1 119 ? -20.781 7.242 -1.847 1 87.25 119 SER A C 1
ATOM 971 O O . SER A 1 119 ? -19.672 6.734 -1.989 1 87.25 119 SER A O 1
ATOM 973 N N . LYS A 1 120 ? -21.375 7.984 -2.688 1 84.69 120 LYS A N 1
ATOM 974 C CA . LYS A 1 120 ? -20.688 8.352 -3.916 1 84.69 120 LYS A CA 1
ATOM 975 C C . LYS A 1 120 ? -20.266 9.82 -3.895 1 84.69 120 LYS A C 1
ATOM 977 O O . LYS A 1 120 ? -19.641 10.312 -4.84 1 84.69 120 LYS A O 1
ATOM 982 N N . SER A 1 121 ? -20.547 10.461 -2.834 1 89.56 121 SER A N 1
ATOM 983 C CA . SER A 1 121 ? -20.219 11.875 -2.715 1 89.56 121 SER A CA 1
ATOM 984 C C . SER A 1 121 ? -18.734 12.086 -2.398 1 89.56 121 SER A C 1
ATOM 986 O O . SER A 1 121 ? -18.281 11.719 -1.316 1 89.56 121 SER A O 1
ATOM 988 N N . THR A 1 122 ? -18.078 12.688 -3.301 1 89.69 122 THR A N 1
ATOM 989 C CA . THR A 1 122 ? -16.672 13 -3.074 1 89.69 122 THR A CA 1
ATOM 990 C C . THR A 1 122 ? -16.5 13.922 -1.873 1 89.69 122 THR A C 1
ATOM 992 O O . THR A 1 122 ? -15.656 13.688 -1.01 1 89.69 122 THR A O 1
ATOM 995 N N . ARG A 1 123 ? -17.359 14.953 -1.847 1 92.38 123 ARG A N 1
ATOM 996 C CA . ARG A 1 123 ? -17.281 15.93 -0.766 1 92.38 123 ARG A CA 1
ATOM 997 C C . ARG A 1 123 ? -17.5 15.266 0.59 1 92.38 123 ARG A C 1
ATOM 999 O O . ARG A 1 123 ? -16.75 15.523 1.536 1 92.38 123 ARG A O 1
ATOM 1006 N N . GLY A 1 124 ? -18.516 14.422 0.666 1 92.25 124 GLY A N 1
ATOM 1007 C CA . GLY A 1 124 ? -18.797 13.734 1.913 1 92.25 124 GLY A CA 1
ATOM 1008 C C . GLY A 1 124 ? -17.688 12.805 2.354 1 92.25 124 GLY A C 1
ATOM 1009 O O . GLY A 1 124 ? -17.328 12.758 3.537 1 92.25 124 GLY A O 1
ATOM 1010 N N . GLN A 1 125 ? -17.109 12.102 1.443 1 91 125 GLN A N 1
ATOM 1011 C CA . GLN A 1 125 ? -16.031 11.164 1.754 1 91 125 GLN A CA 1
ATOM 1012 C C . GLN A 1 125 ? -14.789 11.898 2.24 1 91 125 GLN A C 1
ATOM 1014 O O . GLN A 1 125 ? -14.141 11.469 3.199 1 91 125 GLN A O 1
ATOM 1019 N N . ILE A 1 126 ? -14.547 13.023 1.606 1 92.94 126 ILE A N 1
ATOM 1020 C CA . ILE A 1 126 ? -13.367 13.797 1.978 1 92.94 126 ILE A CA 1
ATOM 1021 C C . ILE A 1 126 ? -13.57 14.422 3.355 1 92.94 126 ILE A C 1
ATOM 1023 O O . ILE A 1 126 ? -12.664 14.398 4.195 1 92.94 126 ILE A O 1
ATOM 1027 N N . ARG A 1 127 ? -14.719 14.977 3.541 1 94.81 127 ARG A N 1
ATOM 1028 C CA . ARG A 1 127 ? -15.016 15.586 4.836 1 94.81 127 ARG A CA 1
ATOM 1029 C C . ARG A 1 127 ? -14.898 14.562 5.957 1 94.81 127 ARG A C 1
ATOM 1031 O O . ARG A 1 127 ? -14.375 14.867 7.031 1 94.81 127 ARG A O 1
ATOM 1038 N N . TYR A 1 128 ? -15.383 13.414 5.715 1 95 128 TYR A N 1
ATOM 1039 C CA . TYR A 1 128 ? -15.281 12.344 6.699 1 95 128 TYR A CA 1
ATOM 1040 C C . TYR A 1 128 ? -13.828 11.961 6.941 1 95 128 TYR A C 1
ATOM 1042 O O . TYR A 1 128 ? -13.414 11.773 8.086 1 95 128 TYR A O 1
ATOM 1050 N N . LEU A 1 129 ? -13.047 11.852 5.93 1 93.25 129 LEU A N 1
ATOM 1051 C CA . LEU A 1 129 ? -11.625 11.57 6.062 1 93.25 129 LEU A CA 1
ATOM 1052 C C . LEU A 1 129 ? -10.938 12.625 6.922 1 93.25 129 LEU A C 1
ATOM 1054 O O . LEU A 1 129 ? -10.188 12.289 7.844 1 93.25 129 LEU A O 1
ATOM 1058 N N . VAL A 1 130 ? -11.234 13.844 6.578 1 95.75 130 VAL A N 1
ATOM 1059 C CA . VAL A 1 130 ? -10.641 14.953 7.312 1 95.75 130 VAL A CA 1
ATOM 1060 C C . VAL A 1 130 ? -11.023 14.867 8.789 1 95.75 130 VAL A C 1
ATOM 1062 O O . VAL A 1 130 ? -10.164 15.016 9.664 1 95.75 130 VAL A O 1
ATOM 1065 N N . TYR A 1 131 ? -12.273 14.609 9.047 1 96.38 131 TYR A N 1
ATOM 1066 C CA . TYR A 1 131 ? -12.742 14.438 10.414 1 96.38 131 TYR A CA 1
ATOM 1067 C C . TYR A 1 131 ? -11.945 13.367 11.133 1 96.38 131 TYR A C 1
ATOM 1069 O O . TYR A 1 131 ? -11.492 13.57 12.266 1 96.38 131 TYR A O 1
ATOM 1077 N N . CYS A 1 132 ? -11.758 12.273 10.5 1 94.94 132 CYS A N 1
ATOM 1078 C CA . CYS A 1 132 ? -11.039 11.156 11.094 1 94.94 132 CYS A CA 1
ATOM 1079 C C . CYS A 1 132 ? -9.57 11.508 11.305 1 94.94 132 CYS A C 1
ATOM 1081 O O . CYS A 1 132 ? -8.984 11.172 12.344 1 94.94 132 CYS A O 1
ATOM 1083 N N . MET A 1 133 ? -9 12.188 10.344 1 95 133 MET A N 1
ATOM 1084 C CA . MET A 1 133 ? -7.602 12.602 10.445 1 95 133 MET A CA 1
ATOM 1085 C C . MET A 1 133 ? -7.402 13.539 11.633 1 95 133 MET A C 1
ATOM 1087 O O . MET A 1 133 ? -6.488 13.336 12.438 1 95 133 MET A O 1
ATOM 1091 N N . GLU A 1 134 ? -8.25 14.531 11.711 1 96 134 GLU A N 1
ATOM 1092 C CA . GLU A 1 134 ? -8.164 15.484 12.812 1 96 134 GLU A CA 1
ATOM 1093 C C . GLU A 1 134 ? -8.289 14.781 14.156 1 96 134 GLU A C 1
ATOM 1095 O O . GLU A 1 134 ? -7.535 15.078 15.094 1 96 134 GLU A O 1
ATOM 1100 N N . ASN A 1 135 ? -9.219 13.898 14.219 1 94.81 135 ASN A N 1
ATOM 1101 C CA . ASN A 1 135 ? -9.43 13.164 15.461 1 94.81 135 ASN A CA 1
ATOM 1102 C C . ASN A 1 135 ? -8.219 12.297 15.812 1 94.81 135 ASN A C 1
ATOM 1104 O O . ASN A 1 135 ? -7.812 12.234 16.969 1 94.81 135 ASN A O 1
ATOM 1108 N N . ALA A 1 136 ? -7.703 11.633 14.836 1 95.75 136 ALA A N 1
ATOM 1109 C CA . ALA A 1 136 ? -6.523 10.805 15.055 1 95.75 136 ALA A CA 1
ATOM 1110 C C . ALA A 1 136 ? -5.348 11.648 15.547 1 95.75 136 ALA A C 1
ATOM 1112 O O . ALA A 1 136 ? -4.641 11.258 16.469 1 95.75 136 ALA A O 1
ATOM 1113 N N . ILE A 1 137 ? -5.145 12.781 14.922 1 95.25 137 ILE A N 1
ATOM 1114 C CA . ILE A 1 137 ? -4.035 13.672 15.258 1 95.25 137 ILE A CA 1
ATOM 1115 C C . ILE A 1 137 ? -4.195 14.172 16.688 1 95.25 137 ILE A C 1
ATOM 1117 O O . ILE A 1 137 ? -3.23 14.203 17.453 1 95.25 137 ILE A O 1
ATOM 1121 N N . LEU A 1 138 ? -5.422 14.547 17.062 1 93.69 138 LEU A N 1
ATOM 1122 C CA . LEU A 1 138 ? -5.715 15.086 18.391 1 93.69 138 LEU A CA 1
ATOM 1123 C C . LEU A 1 138 ? -5.41 14.055 19.469 1 93.69 138 LEU A C 1
ATOM 1125 O O . LEU A 1 138 ? -5.137 14.414 20.609 1 93.69 138 LEU A O 1
ATOM 1129 N N . ASN A 1 139 ? -5.41 12.812 19.109 1 94.94 139 ASN A N 1
ATOM 1130 C CA . ASN A 1 139 ? -5.238 11.75 20.109 1 94.94 139 ASN A CA 1
ATOM 1131 C C . ASN A 1 139 ? -3.85 11.125 20.031 1 94.94 139 ASN A C 1
ATOM 1133 O O . ASN A 1 139 ? -3.584 10.109 20.672 1 94.94 139 ASN A O 1
ATOM 1137 N N . LEU A 1 140 ? -3.027 11.672 19.234 1 95.19 140 LEU A N 1
ATOM 1138 C CA . LEU A 1 140 ? -1.631 11.25 19.234 1 95.19 140 LEU A CA 1
ATOM 1139 C C . LEU A 1 140 ? -0.93 11.688 20.516 1 95.19 140 LEU A C 1
ATOM 1141 O O . LEU A 1 140 ? -1.197 12.773 21.031 1 95.19 140 LEU A O 1
ATOM 1145 N N . PRO A 1 141 ? -0.061 10.867 21 1 93.94 141 PRO A N 1
ATOM 1146 C CA . PRO A 1 141 ? 0.773 11.375 22.094 1 93.94 141 PRO A CA 1
ATOM 1147 C C . PRO A 1 141 ? 1.641 12.555 21.672 1 93.94 141 PRO A C 1
ATOM 1149 O O . PRO A 1 141 ? 1.945 12.719 20.5 1 93.94 141 PRO A O 1
ATOM 1152 N N . PRO A 1 142 ? 2.057 13.414 22.641 1 90 142 PRO A N 1
ATOM 1153 C CA . PRO A 1 142 ? 2.771 14.656 22.328 1 90 142 PRO A CA 1
ATOM 1154 C C . PRO A 1 142 ? 4.078 14.406 21.562 1 90 142 PRO A C 1
ATOM 1156 O O . PRO A 1 142 ? 4.539 15.273 20.828 1 90 142 PRO A O 1
ATOM 1159 N N . ASP A 1 143 ? 4.629 13.211 21.672 1 91.31 143 ASP A N 1
ATOM 1160 C CA . ASP A 1 143 ? 5.934 12.984 21.062 1 91.31 143 ASP A CA 1
ATOM 1161 C C . ASP A 1 143 ? 5.801 12.25 19.734 1 91.31 143 ASP A C 1
ATOM 1163 O O . ASP A 1 143 ? 6.801 11.859 19.125 1 91.31 143 ASP A O 1
ATOM 1167 N N . GLN A 1 144 ? 4.543 12.039 19.312 1 92.69 144 GLN A N 1
ATOM 1168 C CA . GLN A 1 144 ? 4.301 11.32 18.062 1 92.69 144 GLN A CA 1
ATOM 1169 C C . GLN A 1 144 ? 3.623 12.227 17.031 1 92.69 144 GLN A C 1
ATOM 1171 O O . GLN A 1 144 ? 2.703 12.969 17.375 1 92.69 144 GLN A O 1
ATOM 1176 N N . GLU A 1 145 ? 4.125 12.141 15.805 1 94.56 145 GLU A N 1
ATOM 1177 C CA . GLU A 1 145 ? 3.545 12.938 14.727 1 94.56 145 GLU A CA 1
ATOM 1178 C C . GLU A 1 145 ? 2.852 12.055 13.695 1 94.56 145 GLU A C 1
ATOM 1180 O O . GLU A 1 145 ? 2.068 12.539 12.875 1 94.56 145 GLU A O 1
ATOM 1185 N N . GLN A 1 146 ? 3.131 10.781 13.797 1 94.81 146 GLN A N 1
ATOM 1186 C CA . GLN A 1 146 ? 2.615 9.875 12.773 1 94.81 146 GLN A CA 1
ATOM 1187 C C . GLN A 1 146 ? 1.592 8.914 13.367 1 94.81 146 GLN A C 1
ATOM 1189 O O . GLN A 1 146 ? 1.602 8.648 14.57 1 94.81 146 GLN A O 1
ATOM 1194 N N . MET A 1 147 ? 0.723 8.453 12.5 1 95.31 147 MET A N 1
ATOM 1195 C CA . MET A 1 147 ? -0.285 7.473 12.898 1 95.31 147 MET A CA 1
ATOM 1196 C C . MET A 1 147 ? -0.132 6.18 12.102 1 95.31 147 MET A C 1
ATOM 1198 O O . MET A 1 147 ? 0.752 6.07 11.258 1 95.31 147 MET A O 1
ATOM 1202 N N . VAL A 1 148 ? -0.954 5.199 12.484 1 95.5 148 VAL A N 1
ATOM 1203 C CA . VAL A 1 148 ? -0.973 3.896 11.828 1 95.5 148 VAL A CA 1
ATOM 1204 C C . VAL A 1 148 ? -2.299 3.705 11.094 1 95.5 148 VAL A C 1
ATOM 1206 O O . VAL A 1 148 ? -3.361 4.035 11.625 1 95.5 148 VAL A O 1
ATOM 1209 N N . TRP A 1 149 ? -2.225 3.197 9.836 1 93.38 149 TRP A N 1
ATOM 1210 C CA . TRP A 1 149 ? -3.432 2.824 9.109 1 93.38 149 TRP A CA 1
ATOM 1211 C C . TRP A 1 149 ? -3.523 1.31 8.945 1 93.38 149 TRP A C 1
ATOM 1213 O O . TRP A 1 149 ? -2.555 0.66 8.555 1 93.38 149 TRP A O 1
ATOM 1223 N N . LEU A 1 150 ? -4.57 0.799 9.383 1 94.56 150 LEU A N 1
ATOM 1224 C CA . LEU A 1 150 ? -4.941 -0.582 9.094 1 94.56 150 LEU A CA 1
ATOM 1225 C C . LEU A 1 150 ? -6.055 -0.641 8.055 1 94.56 150 LEU A C 1
ATOM 1227 O O . LEU A 1 150 ? -7.172 -0.191 8.312 1 94.56 150 LEU A O 1
ATOM 1231 N N . ILE A 1 151 ? -5.754 -1.12 6.949 1 91.12 151 ILE A N 1
ATOM 1232 C CA . ILE A 1 151 ? -6.719 -1.154 5.855 1 91.12 151 ILE A CA 1
ATOM 1233 C C . ILE A 1 151 ? -7.113 -2.6 5.559 1 91.12 151 ILE A C 1
ATOM 1235 O O . ILE A 1 151 ? -6.254 -3.445 5.309 1 91.12 151 ILE A O 1
ATOM 1239 N N . ASP A 1 152 ? -8.375 -2.854 5.621 1 92.06 152 ASP A N 1
ATOM 1240 C CA . ASP A 1 152 ? -8.922 -4.176 5.34 1 92.06 152 ASP A CA 1
ATOM 1241 C C . ASP A 1 152 ? -9.617 -4.203 3.98 1 92.06 152 ASP A C 1
ATOM 1243 O O . ASP A 1 152 ? -10.719 -3.66 3.826 1 92.06 152 ASP A O 1
ATOM 1247 N N . PHE A 1 153 ? -9.07 -4.953 3.076 1 88.25 153 PHE A N 1
ATOM 1248 C CA . PHE A 1 153 ? -9.602 -4.965 1.72 1 88.25 153 PHE A CA 1
ATOM 1249 C C . PHE A 1 153 ? -10.516 -6.164 1.511 1 88.25 153 PHE A C 1
ATOM 1251 O O . PHE A 1 153 ? -10.859 -6.5 0.375 1 88.25 153 PHE A O 1
ATOM 1258 N N . GLU A 1 154 ? -10.82 -6.777 2.527 1 85.5 154 GLU A N 1
ATOM 1259 C CA . GLU A 1 154 ? -11.75 -7.895 2.395 1 85.5 154 GLU A CA 1
ATOM 1260 C C . GLU A 1 154 ? -13.031 -7.465 1.697 1 85.5 154 GLU A C 1
ATOM 1262 O O . GLU A 1 154 ? -13.68 -6.5 2.111 1 85.5 154 GLU A O 1
ATOM 1267 N N . GLY A 1 155 ? -13.344 -8.164 0.619 1 79.06 155 GLY A N 1
ATOM 1268 C CA . GLY A 1 155 ? -14.586 -7.883 -0.09 1 79.06 155 GLY A CA 1
ATOM 1269 C C . GLY A 1 155 ? -14.477 -6.691 -1.025 1 79.06 155 GLY A C 1
ATOM 1270 O O . GLY A 1 155 ? -15.477 -6.262 -1.604 1 79.06 155 GLY A O 1
ATOM 1271 N N . PHE A 1 156 ? -13.305 -6.227 -1.108 1 79.31 156 PHE A N 1
ATOM 1272 C CA . PHE A 1 156 ? -13.109 -5.051 -1.946 1 79.31 156 PHE A CA 1
ATOM 1273 C C . PHE A 1 156 ? -13.211 -5.41 -3.422 1 79.31 156 PHE A C 1
ATOM 1275 O O . PHE A 1 156 ? -12.742 -6.473 -3.842 1 79.31 156 PHE A O 1
ATOM 1282 N N . ASN A 1 157 ? -13.898 -4.602 -4.074 1 71.88 157 ASN A N 1
ATOM 1283 C CA . ASN A 1 157 ? -13.969 -4.695 -5.527 1 71.88 157 ASN A CA 1
ATOM 1284 C C . ASN A 1 157 ? -13.672 -3.354 -6.191 1 71.88 157 ASN A C 1
ATOM 1286 O O . ASN A 1 157 ? -13.758 -2.305 -5.551 1 71.88 157 ASN A O 1
ATOM 1290 N N . MET A 1 158 ? -13.219 -3.488 -7.355 1 65.62 158 MET A N 1
ATOM 1291 C CA . MET A 1 158 ? -12.797 -2.289 -8.078 1 65.62 158 MET A CA 1
ATOM 1292 C C . MET A 1 158 ? -13.953 -1.3 -8.203 1 65.62 158 MET A C 1
ATOM 1294 O O . MET A 1 158 ? -13.727 -0.099 -8.375 1 65.62 158 MET A O 1
ATOM 1298 N N . SER A 1 159 ? -15.164 -1.765 -8.195 1 68.88 159 SER A N 1
ATOM 1299 C CA . SER A 1 159 ? -16.328 -0.886 -8.312 1 68.88 159 SER A CA 1
ATOM 1300 C C . SER A 1 159 ? -16.406 0.079 -7.133 1 68.88 159 SER A C 1
ATOM 1302 O O . SER A 1 159 ? -17.094 1.104 -7.211 1 68.88 159 SER A O 1
ATOM 1304 N N . HIS A 1 160 ? -15.656 -0.269 -6.16 1 71.62 160 HIS A N 1
ATOM 1305 C CA . HIS A 1 160 ? -15.695 0.562 -4.961 1 71.62 160 HIS A CA 1
ATOM 1306 C C . HIS A 1 160 ? -14.75 1.75 -5.082 1 71.62 160 HIS A C 1
ATOM 1308 O O . HIS A 1 160 ? -14.859 2.719 -4.328 1 71.62 160 HIS A O 1
ATOM 1314 N N . ILE A 1 161 ? -14.023 1.666 -6.117 1 68.56 161 ILE A N 1
ATOM 1315 C CA . ILE A 1 161 ? -12.992 2.697 -6.227 1 68.56 161 ILE A CA 1
ATOM 1316 C C . ILE A 1 161 ? -13.5 3.838 -7.105 1 68.56 161 ILE A C 1
ATOM 1318 O O . ILE A 1 161 ? -14.086 3.6 -8.172 1 68.56 161 ILE A O 1
ATOM 1322 N N . SER A 1 162 ? -13.453 5.035 -6.574 1 74.69 162 SER A N 1
ATOM 1323 C CA . SER A 1 162 ? -13.688 6.266 -7.32 1 74.69 162 SER A CA 1
ATOM 1324 C C . SER A 1 162 ? -12.375 7.008 -7.582 1 74.69 162 SER A C 1
ATOM 1326 O O . SER A 1 162 ? -11.703 7.438 -6.645 1 74.69 162 SER A O 1
ATOM 1328 N N . VAL A 1 163 ? -12.055 7.164 -8.789 1 74.19 163 VAL A N 1
ATOM 1329 C CA . VAL A 1 163 ? -10.812 7.824 -9.18 1 74.19 163 VAL A CA 1
ATOM 1330 C C . VAL A 1 163 ? -10.805 9.258 -8.656 1 74.19 163 VAL A C 1
ATOM 1332 O O . VAL A 1 163 ? -9.781 9.742 -8.172 1 74.19 163 VAL A O 1
ATOM 1335 N N . LYS A 1 164 ? -11.875 9.82 -8.812 1 82.69 164 LYS A N 1
ATOM 1336 C CA . LYS A 1 164 ? -11.984 11.203 -8.352 1 82.69 164 LYS A CA 1
ATOM 1337 C C . LYS A 1 164 ? -11.719 11.312 -6.855 1 82.69 164 LYS A C 1
ATOM 1339 O O . LYS A 1 164 ? -10.945 12.172 -6.418 1 82.69 164 LYS A O 1
ATOM 1344 N N . VAL A 1 165 ? -12.305 10.438 -6.105 1 83.88 165 VAL A N 1
ATOM 1345 C CA . VAL A 1 165 ? -12.141 10.469 -4.652 1 83.88 165 VAL A CA 1
ATOM 1346 C C . VAL A 1 165 ? -10.695 10.133 -4.289 1 83.88 165 VAL A C 1
ATOM 1348 O O . VAL A 1 165 ? -10.125 10.742 -3.381 1 83.88 165 VAL A O 1
ATOM 1351 N N . THR A 1 166 ? -10.195 9.266 -5.02 1 82.19 166 THR A N 1
ATOM 1352 C CA . THR A 1 166 ? -8.82 8.852 -4.766 1 82.19 166 THR A CA 1
ATOM 1353 C C . THR A 1 166 ? -7.855 10.016 -4.98 1 82.19 166 THR A C 1
ATOM 1355 O O . THR A 1 166 ? -6.984 10.273 -4.145 1 82.19 166 THR A O 1
ATOM 1358 N N . ARG A 1 167 ? -8.078 10.68 -5.98 1 82.25 167 ARG A N 1
ATOM 1359 C CA . ARG A 1 167 ? -7.223 11.82 -6.305 1 82.25 167 ARG A CA 1
ATOM 1360 C C . ARG A 1 167 ? -7.375 12.93 -5.27 1 82.25 167 ARG A C 1
ATOM 1362 O O . ARG A 1 167 ? -6.379 13.5 -4.816 1 82.25 167 ARG A O 1
ATOM 1369 N N . GLU A 1 168 ? -8.523 13.195 -5 1 87.81 168 GLU A N 1
ATOM 1370 C CA . GLU A 1 168 ? -8.789 14.242 -4.016 1 87.81 168 GLU A CA 1
ATOM 1371 C C . GLU A 1 168 ? -8.219 13.867 -2.65 1 87.81 168 GLU A C 1
ATOM 1373 O O . GLU A 1 168 ? -7.707 14.727 -1.931 1 87.81 168 GLU A O 1
ATOM 1378 N N . THR A 1 169 ? -8.328 12.641 -2.336 1 88.5 169 THR A N 1
ATOM 1379 C CA . THR A 1 169 ? -7.773 12.148 -1.082 1 88.5 169 THR A CA 1
ATOM 1380 C C . THR A 1 169 ? -6.266 12.359 -1.039 1 88.5 169 THR A C 1
ATOM 1382 O O . THR A 1 169 ? -5.734 12.891 -0.063 1 88.5 169 THR A O 1
ATOM 1385 N N . ALA A 1 170 ? -5.684 11.969 -2.057 1 84.5 170 ALA A N 1
ATOM 1386 C CA . ALA A 1 170 ? -4.234 12.141 -2.146 1 84.5 170 ALA A CA 1
ATOM 1387 C C . ALA A 1 170 ? -3.844 13.609 -2.008 1 84.5 170 ALA A C 1
ATOM 1389 O O . ALA A 1 170 ? -2.912 13.938 -1.273 1 84.5 170 ALA A O 1
ATOM 1390 N N . ARG A 1 171 ? -4.559 14.391 -2.705 1 87.81 171 ARG A N 1
ATOM 1391 C CA . ARG A 1 171 ? -4.281 15.82 -2.676 1 87.81 171 ARG A CA 1
ATOM 1392 C C . ARG A 1 171 ? -4.406 16.375 -1.26 1 87.81 171 ARG A C 1
ATOM 1394 O O . ARG A 1 171 ? -3.504 17.062 -0.777 1 87.81 171 ARG A O 1
ATOM 1401 N N . VAL A 1 172 ? -5.449 16.094 -0.613 1 92.5 172 VAL A N 1
ATOM 1402 C CA . VAL A 1 172 ? -5.707 16.594 0.728 1 92.5 172 VAL A CA 1
ATOM 1403 C C . VAL A 1 172 ? -4.613 16.125 1.683 1 92.5 172 VAL A C 1
ATOM 1405 O O . VAL A 1 172 ? -4.059 16.922 2.445 1 92.5 172 VAL A O 1
ATOM 1408 N N . LEU A 1 173 ? -4.332 14.883 1.562 1 91.5 173 LEU A N 1
ATOM 1409 C CA . LEU A 1 173 ? -3.35 14.312 2.477 1 91.5 173 LEU A CA 1
ATOM 1410 C C . LEU A 1 173 ? -1.959 14.867 2.203 1 91.5 173 LEU A C 1
ATOM 1412 O O . LEU A 1 173 ? -1.235 15.227 3.135 1 91.5 173 LEU A O 1
ATOM 1416 N N . GLN A 1 174 ? -1.633 14.984 0.989 1 88.06 174 GLN A N 1
ATOM 1417 C CA . GLN A 1 174 ? -0.305 15.461 0.617 1 88.06 174 GLN A CA 1
ATOM 1418 C C . GLN A 1 174 ? -0.142 16.938 0.936 1 88.06 174 GLN A C 1
ATOM 1420 O O . GLN A 1 174 ? 0.918 17.375 1.396 1 88.06 174 GLN A O 1
ATOM 1425 N N . ASP A 1 175 ? -1.147 17.609 0.748 1 92 175 ASP A N 1
ATOM 1426 C CA . ASP A 1 175 ? -1.05 19.062 0.877 1 92 175 ASP A CA 1
ATOM 1427 C C . ASP A 1 175 ? -1.205 19.5 2.334 1 92 175 ASP A C 1
ATOM 1429 O O . ASP A 1 175 ? -0.542 20.438 2.783 1 92 175 ASP A O 1
ATOM 1433 N N . HIS A 1 176 ? -2.023 18.797 3.051 1 95.69 176 HIS A N 1
ATOM 1434 C CA . HIS A 1 176 ? -2.414 19.406 4.32 1 95.69 176 HIS A CA 1
ATOM 1435 C C . HIS A 1 176 ? -2.062 18.484 5.492 1 95.69 176 HIS A C 1
ATOM 1437 O O . HIS A 1 176 ? -2.111 18.906 6.648 1 95.69 176 HIS A O 1
ATOM 1443 N N . TYR A 1 177 ? -1.655 17.281 5.191 1 95.38 177 TYR A N 1
ATOM 1444 C CA . TYR A 1 177 ? -1.301 16.359 6.258 1 95.38 177 TYR A CA 1
ATOM 1445 C C . TYR A 1 177 ? 0.01 15.641 5.945 1 95.38 177 TYR A C 1
ATOM 1447 O O . TYR A 1 177 ? 0.091 14.414 6.027 1 95.38 177 TYR A O 1
ATOM 1455 N N . PRO A 1 178 ? 0.988 16.391 5.656 1 93.25 178 PRO A N 1
ATOM 1456 C CA . PRO A 1 178 ? 2.242 15.75 5.266 1 93.25 178 PRO A CA 1
ATOM 1457 C C . PRO A 1 178 ? 2.885 14.961 6.406 1 93.25 178 PRO A C 1
ATOM 1459 O O . PRO A 1 178 ? 2.828 15.391 7.562 1 93.25 178 PRO A O 1
ATOM 1462 N N . GLU A 1 179 ? 3.414 13.805 6.059 1 91.06 179 GLU A N 1
ATOM 1463 C CA . GLU A 1 179 ? 4.273 13.016 6.938 1 91.06 179 GLU A CA 1
ATOM 1464 C C . GLU A 1 179 ? 3.508 12.531 8.164 1 91.06 179 GLU A C 1
ATOM 1466 O O . GLU A 1 179 ? 4.035 12.555 9.281 1 91.06 179 GLU A O 1
ATOM 1471 N N . ARG A 1 180 ? 2.246 12.117 7.918 1 93.5 180 ARG A N 1
ATOM 1472 C CA . ARG A 1 180 ? 1.428 11.711 9.055 1 93.5 180 ARG A CA 1
ATOM 1473 C C . ARG A 1 180 ? 1.312 10.195 9.133 1 93.5 180 ARG A C 1
ATOM 1475 O O . ARG A 1 180 ? 0.838 9.656 10.133 1 93.5 180 ARG A O 1
ATOM 1482 N N . LEU A 1 181 ? 1.788 9.539 8.117 1 91.81 181 LEU A N 1
ATOM 1483 C CA . LEU A 1 181 ? 1.64 8.086 8.102 1 91.81 181 LEU A CA 1
ATOM 1484 C C . LEU A 1 181 ? 2.955 7.402 8.453 1 91.81 181 LEU A C 1
ATOM 1486 O O . LEU A 1 181 ? 3.934 7.508 7.707 1 91.81 181 LEU A O 1
ATOM 1490 N N . GLY A 1 182 ? 2.945 6.691 9.547 1 92.62 182 GLY A N 1
ATOM 1491 C CA . GLY A 1 182 ? 4.141 5.984 9.977 1 92.62 182 GLY A CA 1
ATOM 1492 C C . GLY A 1 182 ? 4.18 4.543 9.508 1 92.62 182 GLY A C 1
ATOM 1493 O O . GLY A 1 182 ? 5.238 4.039 9.117 1 92.62 182 GLY A O 1
ATOM 1494 N N . VAL A 1 183 ? 3.004 3.949 9.617 1 93.5 183 VAL A N 1
ATOM 1495 C CA . VAL A 1 183 ? 2.883 2.545 9.234 1 93.5 183 VAL A CA 1
ATOM 1496 C C . VAL A 1 183 ? 1.531 2.307 8.562 1 93.5 183 VAL A C 1
ATOM 1498 O O . VAL A 1 183 ? 0.505 2.811 9.023 1 93.5 183 VAL A O 1
ATOM 1501 N N . ALA A 1 184 ? 1.58 1.595 7.52 1 92.44 184 ALA A N 1
ATOM 1502 C CA . ALA A 1 184 ? 0.354 1.127 6.879 1 92.44 184 ALA A CA 1
ATOM 1503 C C . ALA A 1 184 ? 0.314 -0.397 6.816 1 92.44 184 ALA A C 1
ATOM 1505 O O . ALA A 1 184 ? 1.274 -1.032 6.375 1 92.44 184 ALA A O 1
ATOM 1506 N N . ILE A 1 185 ? -0.728 -0.949 7.289 1 92.94 185 ILE A N 1
ATOM 1507 C CA . ILE A 1 185 ? -0.936 -2.391 7.234 1 92.94 185 ILE A CA 1
ATOM 1508 C C . ILE A 1 185 ? -2.129 -2.707 6.332 1 92.94 185 ILE A C 1
ATOM 1510 O O . ILE A 1 185 ? -3.252 -2.279 6.609 1 92.94 185 ILE A O 1
ATOM 1514 N N . LEU A 1 186 ? -1.897 -3.424 5.32 1 91.5 186 LEU A N 1
ATOM 1515 C CA . LEU A 1 186 ? -2.932 -3.791 4.359 1 91.5 186 LEU A CA 1
ATOM 1516 C C . LEU A 1 186 ? -3.254 -5.277 4.453 1 91.5 186 LEU A C 1
ATOM 1518 O O . LEU A 1 186 ? -2.369 -6.121 4.293 1 91.5 186 LEU A O 1
ATOM 1522 N N . TYR A 1 187 ? -4.5 -5.488 4.75 1 92.31 187 TYR A N 1
ATOM 1523 C CA . TYR A 1 187 ? -4.961 -6.871 4.797 1 92.31 187 TYR A CA 1
ATOM 1524 C C . TYR A 1 187 ? -5.684 -7.25 3.51 1 92.31 187 TYR A C 1
ATOM 1526 O O . TYR A 1 187 ? -6.613 -6.562 3.086 1 92.31 187 TYR A O 1
ATOM 1534 N N . ASN A 1 188 ? -5.277 -8.352 2.869 1 87.12 188 ASN A N 1
ATOM 1535 C CA . ASN A 1 188 ? -5.836 -8.867 1.621 1 87.12 188 ASN A CA 1
ATOM 1536 C C . ASN A 1 188 ? -5.848 -7.797 0.533 1 87.12 188 ASN A C 1
ATOM 1538 O O . ASN A 1 188 ? -6.883 -7.551 -0.091 1 87.12 188 ASN A O 1
ATOM 1542 N N . PRO A 1 189 ? -4.637 -7.199 0.413 1 85.06 189 PRO A N 1
ATOM 1543 C CA . PRO A 1 189 ? -4.625 -6.145 -0.604 1 85.06 189 PRO A CA 1
ATOM 1544 C C . PRO A 1 189 ? -4.988 -6.664 -1.993 1 85.06 189 PRO A C 1
ATOM 1546 O O . PRO A 1 189 ? -4.613 -7.777 -2.359 1 85.06 189 PRO A O 1
ATOM 1549 N N . PRO A 1 190 ? -5.77 -5.809 -2.617 1 75.69 190 PRO A N 1
ATOM 1550 C CA . PRO A 1 190 ? -6.125 -6.215 -3.98 1 75.69 190 PRO A CA 1
ATOM 1551 C C . PRO A 1 190 ? -4.906 -6.352 -4.891 1 75.69 190 PRO A C 1
ATOM 1553 O O . PRO A 1 190 ? -3.818 -5.887 -4.547 1 75.69 190 PRO A O 1
ATOM 1556 N N . LYS A 1 191 ? -5.09 -6.977 -5.98 1 67.75 191 LYS A N 1
ATOM 1557 C CA . LYS A 1 191 ? -4.047 -7.375 -6.918 1 67.75 191 LYS A CA 1
ATOM 1558 C C . LYS A 1 191 ? -3.24 -6.164 -7.391 1 67.75 191 LYS A C 1
ATOM 1560 O O . LYS A 1 191 ? -2.025 -6.258 -7.574 1 67.75 191 LYS A O 1
ATOM 1565 N N . PHE A 1 192 ? -3.85 -5.156 -7.543 1 63 192 PHE A N 1
ATOM 1566 C CA . PHE A 1 192 ? -3.188 -4 -8.141 1 63 192 PHE A CA 1
ATOM 1567 C C . PHE A 1 192 ? -2.221 -3.361 -7.152 1 63 192 PHE A C 1
ATOM 1569 O O . PHE A 1 192 ? -1.428 -2.494 -7.523 1 63 192 PHE A O 1
ATOM 1576 N N . PHE A 1 193 ? -2.256 -3.77 -5.883 1 67 193 PHE A N 1
ATOM 1577 C CA . PHE A 1 193 ? -1.352 -3.207 -4.887 1 67 193 PHE A CA 1
ATOM 1578 C C . PHE A 1 193 ? 0.041 -3.812 -5.016 1 67 193 PHE A C 1
ATOM 1580 O O . PHE A 1 193 ? 1.026 -3.217 -4.578 1 67 193 PHE A O 1
ATOM 1587 N N . GLU A 1 194 ? 0.134 -4.785 -5.691 1 56.69 194 GLU A N 1
ATOM 1588 C CA . GLU A 1 194 ? 1.378 -5.551 -5.656 1 56.69 194 GLU A CA 1
ATOM 1589 C C . GLU A 1 194 ? 2.529 -4.758 -6.273 1 56.69 194 GLU A C 1
ATOM 1591 O O . GLU A 1 194 ? 3.664 -4.836 -5.797 1 56.69 194 GLU A O 1
ATOM 1596 N N . PRO A 1 195 ? 2.285 -3.896 -7.262 1 53.19 195 PRO A N 1
ATOM 1597 C CA . PRO A 1 195 ? 3.42 -3.172 -7.836 1 53.19 195 PRO A CA 1
ATOM 1598 C C . PRO A 1 195 ? 3.855 -1.983 -6.98 1 53.19 195 PRO A C 1
ATOM 1600 O O . PRO A 1 195 ? 4.766 -1.242 -7.363 1 53.19 195 PRO A O 1
ATOM 1603 N N . PHE A 1 196 ? 3.303 -1.773 -5.895 1 53.16 196 PHE A N 1
ATOM 1604 C CA . PHE A 1 196 ? 3.527 -0.53 -5.168 1 53.16 196 PHE A CA 1
ATOM 1605 C C . PHE A 1 196 ? 5.02 -0.267 -4.996 1 53.16 196 PHE A C 1
ATOM 1607 O O . PHE A 1 196 ? 5.426 0.86 -4.711 1 53.16 196 PHE A O 1
ATOM 1614 N N . PHE A 1 197 ? 5.801 -1.316 -5.035 1 46.31 197 PHE A N 1
ATOM 1615 C CA . PHE A 1 197 ? 7.207 -0.969 -4.875 1 46.31 197 PHE A CA 1
ATOM 1616 C C . PHE A 1 197 ? 7.652 0.007 -5.957 1 46.31 197 PHE A C 1
ATOM 1618 O O . PHE A 1 197 ? 8.633 0.731 -5.785 1 46.31 197 PHE A O 1
ATOM 1625 N N . THR A 1 198 ? 6.902 -0.123 -7.133 1 43.47 198 THR A N 1
ATOM 1626 C CA . THR A 1 198 ? 7.484 0.581 -8.273 1 43.47 198 THR A CA 1
ATOM 1627 C C . THR A 1 198 ? 6.582 1.726 -8.719 1 43.47 198 THR A C 1
ATOM 1629 O O . THR A 1 198 ? 6.836 2.359 -9.742 1 43.47 198 THR A O 1
ATOM 1632 N N . VAL A 1 199 ? 5.508 1.985 -8.344 1 42.81 199 VAL A N 1
ATOM 1633 C CA . VAL A 1 199 ? 4.438 2.799 -8.914 1 42.81 199 VAL A CA 1
ATOM 1634 C C . VAL A 1 199 ? 4.973 4.184 -9.273 1 42.81 199 VAL A C 1
ATOM 1636 O O . VAL A 1 199 ? 5.766 4.762 -8.523 1 42.81 199 VAL A O 1
ATOM 1639 N N . HIS A 1 200 ? 4.422 4.672 -10.57 1 39.91 200 HIS A N 1
ATOM 1640 C CA . HIS A 1 200 ? 4.738 5.586 -11.656 1 39.91 200 HIS A CA 1
ATOM 1641 C C . HIS A 1 200 ? 4.363 7.02 -11.305 1 39.91 200 HIS A C 1
ATOM 1643 O O . HIS A 1 200 ? 3.223 7.293 -10.922 1 39.91 200 HIS A O 1
ATOM 1649 N N . ILE A 1 201 ? 5.238 7.742 -10.812 1 33.78 201 ILE A N 1
ATOM 1650 C CA . ILE A 1 201 ? 5.113 9.18 -11.008 1 33.78 201 ILE A CA 1
ATOM 1651 C C . ILE A 1 201 ? 4.883 9.492 -12.484 1 33.78 201 ILE A C 1
ATOM 1653 O O . ILE A 1 201 ? 5.785 9.312 -13.305 1 33.78 201 ILE A O 1
ATOM 1657 N N . SER A 1 202 ? 4.004 8.891 -13.289 1 30.09 202 SER A N 1
ATOM 1658 C CA . SER A 1 202 ? 3.916 9.656 -14.531 1 30.09 202 SER A CA 1
ATOM 1659 C C . SER A 1 202 ? 3.264 11.016 -14.297 1 30.09 202 SER A C 1
ATOM 1661 O O . SER A 1 202 ? 2.369 11.148 -13.453 1 30.09 202 SER A O 1
ATOM 1663 N N . MET B 1 1 ? -58.969 -5.379 -10.164 1 27.7 1 MET B N 1
ATOM 1664 C CA . MET B 1 1 ? -57.938 -5.98 -10.992 1 27.7 1 MET B CA 1
ATOM 1665 C C . MET B 1 1 ? -56.531 -5.797 -10.367 1 27.7 1 MET B C 1
ATOM 1667 O O . MET B 1 1 ? -56.031 -4.676 -10.305 1 27.7 1 MET B O 1
ATOM 1671 N N . SER B 1 2 ? -56.062 -6.52 -9.258 1 32.62 2 SER B N 1
ATOM 1672 C CA . SER B 1 2 ? -55.094 -6.422 -8.195 1 32.62 2 SER B CA 1
ATOM 1673 C C . SER B 1 2 ? -53.688 -6.707 -8.727 1 32.62 2 SER B C 1
ATOM 1675 O O . SER B 1 2 ? -53.406 -7.812 -9.188 1 32.62 2 SER B O 1
ATOM 1677 N N . THR B 1 3 ? -52.969 -5.719 -9.445 1 33.06 3 THR B N 1
ATOM 1678 C CA . THR B 1 3 ? -51.688 -5.816 -10.156 1 33.06 3 THR B CA 1
ATOM 1679 C C . THR B 1 3 ? -50.562 -6.242 -9.211 1 33.06 3 THR B C 1
ATOM 1681 O O . THR B 1 3 ? -50.438 -5.68 -8.125 1 33.06 3 THR B O 1
ATOM 1684 N N . GLY B 1 4 ? -50.125 -7.523 -9.141 1 31.94 4 GLY B N 1
ATOM 1685 C CA . GLY B 1 4 ? -49.094 -8.266 -8.414 1 31.94 4 GLY B CA 1
ATOM 1686 C C . GLY B 1 4 ? -47.719 -7.637 -8.516 1 31.94 4 GLY B C 1
ATOM 1687 O O . GLY B 1 4 ? -47.156 -7.543 -9.602 1 31.94 4 GLY B O 1
ATOM 1688 N N . LEU B 1 5 ? -47.281 -6.656 -7.66 1 31.98 5 LEU B N 1
ATOM 1689 C CA . LEU B 1 5 ? -45.969 -6.039 -7.578 1 31.98 5 LEU B CA 1
ATOM 1690 C C . LEU B 1 5 ? -44.875 -7.098 -7.469 1 31.98 5 LEU B C 1
ATOM 1692 O O . LEU B 1 5 ? -44.781 -7.82 -6.473 1 31.98 5 LEU B O 1
ATOM 1696 N N . LYS B 1 6 ? -44.344 -7.688 -8.57 1 31.25 6 LYS B N 1
ATOM 1697 C CA . LYS B 1 6 ? -43.219 -8.602 -8.68 1 31.25 6 LYS B CA 1
ATOM 1698 C C . LYS B 1 6 ? -42 -8.07 -7.934 1 31.25 6 LYS B C 1
ATOM 1700 O O . LYS B 1 6 ? -41.5 -6.988 -8.242 1 31.25 6 LYS B O 1
ATOM 1705 N N . LYS B 1 7 ? -41.781 -8.352 -6.629 1 32.78 7 LYS B N 1
ATOM 1706 C CA . LYS B 1 7 ? -40.594 -8.148 -5.801 1 32.78 7 LYS B CA 1
ATOM 1707 C C . LYS B 1 7 ? -39.344 -8.531 -6.559 1 32.78 7 LYS B C 1
ATOM 1709 O O . LYS B 1 7 ? -39.156 -9.688 -6.957 1 32.78 7 LYS B O 1
ATOM 1714 N N . SER B 1 8 ? -38.812 -7.676 -7.461 1 33.41 8 SER B N 1
ATOM 1715 C CA . SER B 1 8 ? -37.531 -7.824 -8.141 1 33.41 8 SER B CA 1
ATOM 1716 C C . SER B 1 8 ? -36.438 -8.328 -7.188 1 33.41 8 SER B C 1
ATOM 1718 O O . SER B 1 8 ? -36.344 -7.852 -6.055 1 33.41 8 SER B O 1
ATOM 1720 N N . SER B 1 9 ? -36 -9.547 -7.281 1 33.91 9 SER B N 1
ATOM 1721 C CA . SER B 1 9 ? -34.938 -10.328 -6.629 1 33.91 9 SER B CA 1
ATOM 1722 C C . SER B 1 9 ? -33.656 -9.516 -6.5 1 33.91 9 SER B C 1
ATOM 1724 O O . SER B 1 9 ? -33.094 -9.094 -7.504 1 33.91 9 SER B O 1
ATOM 1726 N N . LEU B 1 10 ? -33.531 -8.609 -5.652 1 35.47 10 LEU B N 1
ATOM 1727 C CA . LEU B 1 10 ? -32.375 -7.848 -5.184 1 35.47 10 LEU B CA 1
ATOM 1728 C C . LEU B 1 10 ? -31.125 -8.719 -5.18 1 35.47 10 LEU B C 1
ATOM 1730 O O . LEU B 1 10 ? -30.156 -8.422 -4.465 1 35.47 10 LEU B O 1
ATOM 1734 N N . ASN B 1 11 ? -31.094 -9.883 -5.902 1 33.09 11 ASN B N 1
ATOM 1735 C CA . ASN B 1 11 ? -29.859 -10.641 -5.707 1 33.09 11 ASN B CA 1
ATOM 1736 C C . ASN B 1 11 ? -28.625 -9.852 -6.133 1 33.09 11 ASN B C 1
ATOM 1738 O O . ASN B 1 11 ? -27.5 -10.32 -6 1 33.09 11 ASN B O 1
ATOM 1742 N N . ASP B 1 12 ? -28.531 -9.172 -7.176 1 36.31 12 ASP B N 1
ATOM 1743 C CA . ASP B 1 12 ? -27.25 -9.531 -7.789 1 36.31 12 ASP B CA 1
ATOM 1744 C C . ASP B 1 12 ? -26.125 -9.547 -6.754 1 36.31 12 ASP B C 1
ATOM 1746 O O . ASP B 1 12 ? -25.438 -8.539 -6.559 1 36.31 12 ASP B O 1
ATOM 1750 N N . GLY B 1 13 ? -26.375 -9.789 -5.613 1 39.34 13 GLY B N 1
ATOM 1751 C CA . GLY B 1 13 ? -25.422 -10.062 -4.555 1 39.34 13 GLY B CA 1
ATOM 1752 C C . GLY B 1 13 ? -24.25 -10.914 -5.012 1 39.34 13 GLY B C 1
ATOM 1753 O O . GLY B 1 13 ? -24.422 -11.805 -5.844 1 39.34 13 GLY B O 1
ATOM 1754 N N . GLU B 1 14 ? -23.016 -10.461 -5.332 1 48.66 14 GLU B N 1
ATOM 1755 C CA . GLU B 1 14 ? -21.906 -11.391 -5.535 1 48.66 14 GLU B CA 1
ATOM 1756 C C . GLU B 1 14 ? -22.125 -12.68 -4.746 1 48.66 14 GLU B C 1
ATOM 1758 O O . GLU B 1 14 ? -22.141 -12.664 -3.514 1 48.66 14 GLU B O 1
ATOM 1763 N N . LYS B 1 15 ? -22.984 -13.602 -5.102 1 52.81 15 LYS B N 1
ATOM 1764 C CA . LYS B 1 15 ? -23.297 -14.914 -4.543 1 52.81 15 LYS B CA 1
ATOM 1765 C C . LYS B 1 15 ? -22.047 -15.617 -4.047 1 52.81 15 LYS B C 1
ATOM 1767 O O . LYS B 1 15 ? -21.109 -15.859 -4.82 1 52.81 15 LYS B O 1
ATOM 1772 N N . ILE B 1 16 ? -21.688 -15.492 -2.814 1 71.25 16 ILE B N 1
ATOM 1773 C CA . ILE B 1 16 ? -20.625 -16.266 -2.184 1 71.25 16 ILE B CA 1
ATOM 1774 C C . ILE B 1 16 ? -20.766 -17.75 -2.562 1 71.25 16 ILE B C 1
ATOM 1776 O O . ILE B 1 16 ? -21.797 -18.359 -2.312 1 71.25 16 ILE B O 1
ATOM 1780 N N . LEU B 1 17 ? -19.938 -18.266 -3.447 1 80.69 17 LEU B N 1
ATOM 1781 C CA . LEU B 1 17 ? -19.922 -19.656 -3.893 1 80.69 17 LEU B CA 1
ATOM 1782 C C . LEU B 1 17 ? -19.734 -20.609 -2.713 1 80.69 17 LEU B C 1
ATOM 1784 O O . LEU B 1 17 ? -18.938 -20.328 -1.812 1 80.69 17 LEU B O 1
ATOM 1788 N N . THR B 1 18 ? -20.531 -21.578 -2.707 1 86.81 18 THR B N 1
ATOM 1789 C CA . THR B 1 18 ? -20.344 -22.609 -1.696 1 86.81 18 THR B CA 1
ATOM 1790 C C . THR B 1 18 ? -19.062 -23.391 -1.938 1 86.81 18 THR B C 1
ATOM 1792 O O . THR B 1 18 ? -18.453 -23.297 -3.01 1 86.81 18 THR B O 1
ATOM 1795 N N . SER B 1 19 ? -18.672 -24.094 -0.91 1 90.75 19 SER B N 1
ATOM 1796 C CA . SER B 1 19 ? -17.469 -24.906 -1.015 1 90.75 19 SER B CA 1
ATOM 1797 C C . SER B 1 19 ? -17.594 -25.938 -2.131 1 90.75 19 SER B C 1
ATOM 1799 O O . SER B 1 19 ? -16.625 -26.188 -2.863 1 90.75 19 SER B O 1
ATOM 1801 N N . GLU B 1 20 ? -18.766 -26.484 -2.26 1 92.69 20 GLU B N 1
ATOM 1802 C CA . GLU B 1 20 ? -19 -27.484 -3.309 1 92.69 20 GLU B CA 1
ATOM 1803 C C . GLU B 1 20 ? -18.938 -26.844 -4.691 1 92.69 20 GLU B C 1
ATOM 1805 O O . GLU B 1 20 ? -18.391 -27.422 -5.629 1 92.69 20 GLU B O 1
ATOM 1810 N N . GLU B 1 21 ? -19.5 -25.688 -4.773 1 94.62 21 GLU B N 1
ATOM 1811 C CA . GLU B 1 21 ? -19.469 -24.969 -6.039 1 94.62 21 GLU B CA 1
ATOM 1812 C C . GLU B 1 21 ? -18.031 -24.578 -6.422 1 94.62 21 GLU B C 1
ATOM 1814 O O . GLU B 1 21 ? -17.656 -24.672 -7.59 1 94.62 21 GLU B O 1
ATOM 1819 N N . GLN B 1 22 ? -17.344 -24.219 -5.438 1 95.56 22 GLN B N 1
ATOM 1820 C CA . GLN B 1 22 ? -15.938 -23.875 -5.672 1 95.56 22 GLN B CA 1
ATOM 1821 C C . GLN B 1 22 ? -15.156 -25.094 -6.176 1 95.56 22 GLN B C 1
ATOM 1823 O O . GLN B 1 22 ? -14.406 -24.984 -7.148 1 95.56 22 GLN B O 1
ATOM 1828 N N . GLN B 1 23 ? -15.375 -26.203 -5.551 1 96.88 23 GLN B N 1
ATOM 1829 C CA . GLN B 1 23 ? -14.672 -27.422 -5.941 1 96.88 23 GLN B CA 1
ATOM 1830 C C . GLN B 1 23 ? -15.039 -27.844 -7.359 1 96.88 23 GLN B C 1
ATOM 1832 O O . GLN B 1 23 ? -14.203 -28.344 -8.109 1 96.88 23 GLN B O 1
ATOM 1837 N N . ALA B 1 24 ? -16.281 -27.672 -7.664 1 97.5 24 ALA B N 1
ATOM 1838 C CA . ALA B 1 24 ? -16.734 -28 -9.016 1 97.5 24 ALA B CA 1
ATOM 1839 C C . ALA B 1 24 ? -15.992 -27.172 -10.055 1 97.5 24 ALA B C 1
ATOM 1841 O O . ALA B 1 24 ? -15.586 -27.688 -11.102 1 97.5 24 ALA B O 1
ATOM 1842 N N . LYS B 1 25 ? -15.867 -25.906 -9.742 1 97.75 25 LYS B N 1
ATOM 1843 C CA . LYS B 1 25 ? -15.156 -25.016 -10.664 1 97.75 25 LYS B CA 1
ATOM 1844 C C . LYS B 1 25 ? -13.672 -25.375 -10.734 1 97.75 25 LYS B C 1
ATOM 1846 O O . LYS B 1 25 ? -13.07 -25.312 -11.805 1 97.75 25 LYS B O 1
ATOM 1851 N N . ILE B 1 26 ? -13.117 -25.75 -9.641 1 97.88 26 ILE B N 1
ATOM 1852 C CA . ILE B 1 26 ? -11.727 -26.172 -9.602 1 97.88 26 ILE B CA 1
ATOM 1853 C C . ILE B 1 26 ? -11.539 -27.406 -10.492 1 97.88 26 ILE B C 1
ATOM 1855 O O . ILE B 1 26 ? -10.617 -27.469 -11.305 1 97.88 26 ILE B O 1
ATOM 1859 N N . ASN B 1 27 ? -12.43 -28.312 -10.352 1 97.5 27 ASN B N 1
ATOM 1860 C CA . ASN B 1 27 ? -12.375 -29.531 -11.156 1 97.5 27 ASN B CA 1
ATOM 1861 C C . ASN B 1 27 ? -12.523 -29.219 -12.641 1 97.5 27 ASN B C 1
ATOM 1863 O O . ASN B 1 27 ? -11.883 -29.859 -13.477 1 97.5 27 ASN B O 1
ATOM 1867 N N . GLU B 1 28 ? -13.391 -28.312 -12.898 1 97.94 28 GLU B N 1
ATOM 1868 C CA . GLU B 1 28 ? -13.602 -27.922 -14.297 1 97.94 28 GLU B CA 1
ATOM 1869 C C . GLU B 1 28 ? -12.336 -27.328 -14.898 1 97.94 28 GLU B C 1
ATOM 1871 O O . GLU B 1 28 ? -11.953 -27.656 -16.016 1 97.94 28 GLU B O 1
ATOM 1876 N N . VAL B 1 29 ? -11.727 -26.484 -14.188 1 97.94 29 VAL B N 1
ATOM 1877 C CA . VAL B 1 29 ? -10.477 -25.891 -14.648 1 97.94 29 VAL B CA 1
ATOM 1878 C C . VAL B 1 29 ? -9.438 -27 -14.859 1 97.94 29 VAL B C 1
ATOM 1880 O O . VAL B 1 29 ? -8.719 -27 -15.859 1 97.94 29 VAL B O 1
ATOM 1883 N N . ARG B 1 30 ? -9.344 -27.891 -13.906 1 96.31 30 ARG B N 1
ATOM 1884 C CA . ARG B 1 30 ? -8.383 -28.984 -14 1 96.31 30 ARG B CA 1
ATOM 1885 C C . ARG B 1 30 ? -8.586 -29.781 -15.289 1 96.31 30 ARG B C 1
ATOM 1887 O O . ARG B 1 30 ? -7.621 -30.141 -15.969 1 96.31 30 ARG B O 1
ATOM 1894 N N . ARG B 1 31 ? -9.797 -30.016 -15.594 1 96.19 31 ARG B N 1
ATOM 1895 C CA . ARG B 1 31 ? -10.133 -30.766 -16.797 1 96.19 31 ARG B CA 1
ATOM 1896 C C .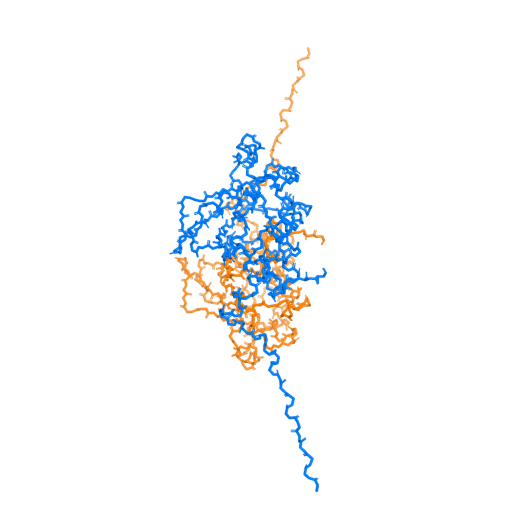 ARG B 1 31 ? -9.719 -30 -18.047 1 96.19 31 ARG B C 1
ATOM 1898 O O . ARG B 1 31 ? -9.195 -30.578 -19 1 96.19 31 ARG B O 1
ATOM 1905 N N . LEU B 1 32 ? -9.969 -28.766 -18.016 1 96.81 32 LEU B N 1
ATOM 1906 C CA . LEU B 1 32 ? -9.711 -27.938 -19.172 1 96.81 32 LEU B CA 1
ATOM 1907 C C . LEU B 1 32 ? -8.211 -27.75 -19.406 1 96.81 32 LEU B C 1
ATOM 1909 O O . LEU B 1 32 ? -7.766 -27.578 -20.531 1 96.81 32 LEU B O 1
ATOM 1913 N N . ILE B 1 33 ? -7.492 -27.734 -18.375 1 95.25 33 ILE B N 1
ATOM 1914 C CA . ILE B 1 33 ? -6.043 -27.625 -18.484 1 95.25 33 ILE B CA 1
ATOM 1915 C C . ILE B 1 33 ? -5.488 -28.891 -19.141 1 95.25 33 ILE B C 1
ATOM 1917 O O . ILE B 1 33 ? -4.547 -28.812 -19.938 1 95.25 33 ILE B O 1
ATOM 1921 N N . GLY B 1 34 ? -6.129 -30 -18.859 1 91.5 34 GLY B N 1
ATOM 1922 C CA . GLY B 1 34 ? -5.734 -31.266 -19.484 1 91.5 34 GLY B CA 1
ATOM 1923 C C . GLY B 1 34 ? -4.469 -31.844 -18.891 1 91.5 34 GLY B C 1
ATOM 1924 O O . GLY B 1 34 ? -4.098 -31.516 -17.75 1 91.5 34 GLY B O 1
ATOM 1925 N N . GLN B 1 35 ? -3.83 -32.781 -19.641 1 88.69 35 GLN B N 1
ATOM 1926 C CA . GLN B 1 35 ? -2.645 -33.5 -19.172 1 88.69 35 GLN B CA 1
ATOM 1927 C C . GLN B 1 35 ? -1.406 -32.594 -19.25 1 88.69 35 GLN B C 1
ATOM 1929 O O . GLN B 1 35 ? -1.169 -31.953 -20.281 1 88.69 35 GLN B O 1
ATOM 1934 N N . LEU B 1 36 ? -0.772 -32.531 -18.172 1 88.56 36 LEU B N 1
ATOM 1935 C CA . LEU B 1 36 ? 0.434 -31.703 -18.062 1 88.56 36 LEU B CA 1
ATOM 1936 C C . LEU B 1 36 ? 1.647 -32.562 -17.734 1 88.56 36 LEU B C 1
ATOM 1938 O O . LEU B 1 36 ? 1.514 -33.625 -17.109 1 88.56 36 LEU B O 1
ATOM 1942 N N . PRO B 1 37 ? 2.838 -32.125 -18.297 1 88.38 37 PRO B N 1
ATOM 1943 C CA . PRO B 1 37 ? 4.051 -32.781 -17.781 1 88.38 37 PRO B CA 1
ATOM 1944 C C . PRO B 1 37 ? 4.125 -32.781 -16.266 1 88.38 37 PRO B C 1
ATOM 1946 O O . PRO B 1 37 ? 3.584 -31.875 -15.609 1 88.38 37 PRO B O 1
ATOM 1949 N N . GLN B 1 38 ? 4.746 -33.812 -15.727 1 85.75 38 GLN B N 1
ATOM 1950 C CA . GLN B 1 38 ? 4.836 -34 -14.281 1 85.75 38 GLN B CA 1
ATOM 1951 C C . GLN B 1 38 ? 5.391 -32.75 -13.602 1 85.75 38 GLN B C 1
ATOM 1953 O O . GLN B 1 38 ? 4.883 -32.312 -12.562 1 85.75 38 GLN B O 1
ATOM 1958 N N . LYS B 1 39 ? 6.352 -32.125 -14.227 1 86.94 39 LYS B N 1
ATOM 1959 C CA . LYS B 1 39 ? 7.027 -30.953 -13.641 1 86.94 39 LYS B CA 1
ATOM 1960 C C . LYS B 1 39 ? 6.066 -29.781 -13.484 1 86.94 39 LYS B C 1
ATOM 1962 O O . LYS B 1 39 ? 6.234 -28.953 -12.586 1 86.94 39 LYS B O 1
ATOM 1967 N N . LEU B 1 40 ? 5.062 -29.719 -14.273 1 89.81 40 LEU B N 1
ATOM 1968 C CA . LEU B 1 40 ? 4.141 -28.594 -14.258 1 89.81 40 LEU B CA 1
ATOM 1969 C C . LEU B 1 40 ? 2.898 -28.906 -13.43 1 89.81 40 LEU B C 1
ATOM 1971 O O . LEU B 1 40 ? 2.176 -28 -13.008 1 89.81 40 LEU B O 1
ATOM 1975 N N . SER B 1 41 ? 2.672 -30.141 -13.195 1 88.75 41 SER B N 1
ATOM 1976 C CA . SER B 1 41 ? 1.467 -30.578 -12.492 1 88.75 41 SER B CA 1
ATOM 1977 C C . SER B 1 41 ? 1.438 -30.047 -11.062 1 88.75 41 SER B C 1
ATOM 1979 O O . SER B 1 41 ? 0.364 -29.828 -10.5 1 88.75 41 SER B O 1
ATOM 1981 N N . ILE B 1 42 ? 2.609 -29.859 -10.516 1 87.44 42 ILE B N 1
ATOM 1982 C CA . ILE B 1 42 ? 2.701 -29.422 -9.125 1 87.44 42 ILE B CA 1
ATOM 1983 C C . ILE B 1 42 ? 2.119 -28.016 -8.984 1 87.44 42 ILE B C 1
ATOM 1985 O O . ILE B 1 42 ? 1.731 -27.609 -7.887 1 87.44 42 ILE B O 1
ATOM 1989 N N . TYR B 1 43 ? 2.064 -27.312 -10.086 1 92.62 43 TYR B N 1
ATOM 1990 C CA . TYR B 1 43 ? 1.562 -25.938 -10.055 1 92.62 43 TYR B CA 1
ATOM 1991 C C . TYR B 1 43 ? 0.063 -25.906 -10.328 1 92.62 43 TYR B C 1
ATOM 1993 O O . TYR B 1 43 ? -0.525 -24.828 -10.453 1 92.62 43 TYR B O 1
ATOM 2001 N N . CYS B 1 44 ? -0.551 -27.078 -10.406 1 94.94 44 CYS B N 1
ATOM 2002 C CA . CYS B 1 44 ? -1.983 -27.156 -10.672 1 94.94 44 CYS B CA 1
ATOM 2003 C C . CYS B 1 44 ? -2.707 -27.875 -9.539 1 94.94 44 CYS B C 1
ATOM 2005 O O . CYS B 1 44 ? -3.576 -28.719 -9.789 1 94.94 44 CYS B O 1
ATOM 2007 N N . SER B 1 45 ? -2.207 -27.656 -8.375 1 94.38 45 SER B N 1
ATOM 2008 C CA . SER B 1 45 ? -2.945 -28.156 -7.219 1 94.38 45 SER B CA 1
ATOM 2009 C C . SER B 1 45 ? -4.309 -27.484 -7.105 1 94.38 45 SER B C 1
ATOM 2011 O O . SER B 1 45 ? -4.559 -26.453 -7.75 1 94.38 45 SER B O 1
ATOM 2013 N N . ASP B 1 46 ? -5.156 -28.031 -6.297 1 95.69 46 ASP B N 1
ATOM 2014 C CA . ASP B 1 46 ? -6.461 -27.422 -6.07 1 95.69 46 ASP B CA 1
ATOM 2015 C C . ASP B 1 46 ? -6.312 -26 -5.535 1 95.69 46 ASP B C 1
ATOM 2017 O O . ASP B 1 46 ? -7.035 -25.078 -5.957 1 95.69 46 ASP B O 1
ATOM 2021 N N . ALA B 1 47 ? -5.367 -25.844 -4.617 1 95.44 47 ALA B N 1
ATOM 2022 C CA . ALA B 1 47 ? -5.133 -24.531 -4.035 1 95.44 47 ALA B CA 1
ATOM 2023 C C . ALA B 1 47 ? -4.66 -23.547 -5.09 1 95.44 47 ALA B C 1
ATOM 2025 O O . ALA B 1 47 ? -5.086 -22.375 -5.098 1 95.44 47 ALA B O 1
ATOM 2026 N N . SER B 1 48 ? -3.785 -24.031 -5.965 1 95.69 48 SER B N 1
ATOM 2027 C CA . SER B 1 48 ? -3.295 -23.188 -7.039 1 95.69 48 SER B CA 1
ATOM 2028 C C . SER B 1 48 ? -4.426 -22.766 -7.977 1 95.69 48 SER B C 1
ATOM 2030 O O . SER B 1 48 ? -4.578 -21.578 -8.289 1 95.69 48 SER B O 1
ATOM 2032 N N . ILE B 1 49 ? -5.168 -23.719 -8.383 1 97.12 49 ILE B N 1
ATOM 2033 C CA . ILE B 1 49 ? -6.281 -23.453 -9.289 1 97.12 49 ILE B CA 1
ATOM 2034 C C . ILE B 1 49 ? -7.258 -22.484 -8.633 1 97.12 49 ILE B C 1
ATOM 2036 O O . ILE B 1 49 ? -7.75 -21.562 -9.273 1 97.12 49 ILE B O 1
ATOM 2040 N N . ALA B 1 50 ? -7.516 -22.703 -7.379 1 96.5 50 ALA B N 1
ATOM 2041 C CA . ALA B 1 50 ? -8.43 -21.828 -6.645 1 96.5 50 ALA B CA 1
ATOM 2042 C C . ALA B 1 50 ? -7.93 -20.391 -6.656 1 96.5 50 ALA B C 1
ATOM 2044 O O . ALA B 1 50 ? -8.719 -19.453 -6.766 1 96.5 50 ALA B O 1
ATOM 2045 N N . ARG B 1 51 ? -6.613 -20.172 -6.566 1 95 51 ARG B N 1
ATOM 2046 C CA . ARG B 1 51 ? -6.051 -18.828 -6.598 1 95 51 ARG B CA 1
ATOM 2047 C C . ARG B 1 51 ? -6.332 -18.156 -7.938 1 95 51 ARG B C 1
ATOM 2049 O O . ARG B 1 51 ? -6.715 -16.984 -7.977 1 95 51 ARG B O 1
ATOM 2056 N N . TYR B 1 52 ? -6.145 -18.875 -8.961 1 96.06 52 TYR B N 1
ATOM 2057 C CA . TYR B 1 52 ? -6.387 -18.312 -10.281 1 96.06 52 TYR B CA 1
ATOM 2058 C C . TYR B 1 52 ? -7.871 -18.031 -10.5 1 96.06 52 TYR B C 1
ATOM 2060 O O . TYR B 1 52 ? -8.242 -17.031 -11.102 1 96.06 52 TYR B O 1
ATOM 2068 N N . LEU B 1 53 ? -8.719 -18.922 -10 1 96.31 53 LEU B N 1
ATOM 2069 C CA . LEU B 1 53 ? -10.156 -18.703 -10.062 1 96.31 53 LEU B CA 1
ATOM 2070 C C . LEU B 1 53 ? -10.547 -17.453 -9.266 1 96.31 53 LEU B C 1
ATOM 2072 O O . LEU B 1 53 ? -11.305 -16.625 -9.758 1 96.31 53 LEU B O 1
ATOM 2076 N N . SER B 1 54 ? -9.953 -17.391 -8.125 1 91.56 54 SER B N 1
ATOM 2077 C CA . SER B 1 54 ? -10.234 -16.234 -7.285 1 91.56 54 SER B CA 1
ATOM 2078 C C . SER B 1 54 ? -9.797 -14.938 -7.961 1 91.56 54 SER B C 1
ATOM 2080 O O . SER B 1 54 ? -10.508 -13.93 -7.906 1 91.56 54 SER B O 1
ATOM 2082 N N . ALA B 1 55 ? -8.68 -14.969 -8.57 1 90.31 55 ALA B N 1
ATOM 2083 C CA . ALA B 1 55 ? -8.141 -13.781 -9.234 1 90.31 55 ALA B CA 1
ATOM 2084 C C . ALA B 1 55 ? -9.055 -13.336 -10.375 1 90.31 55 ALA B C 1
ATOM 2086 O O . ALA B 1 55 ? -9.047 -12.164 -10.766 1 90.31 55 ALA B O 1
ATOM 2087 N N . ARG B 1 56 ? -9.766 -14.258 -10.836 1 91.62 56 ARG B N 1
ATOM 2088 C CA . ARG B 1 56 ? -10.633 -13.953 -11.969 1 91.62 56 ARG B CA 1
ATOM 2089 C C . ARG B 1 56 ? -12.102 -14.086 -11.578 1 91.62 56 ARG B C 1
ATOM 2091 O O . ARG B 1 56 ? -12.938 -14.484 -12.398 1 91.62 56 ARG B O 1
ATOM 2098 N N . ASN B 1 57 ? -12.391 -13.852 -10.336 1 88.31 57 ASN B N 1
ATOM 2099 C CA . ASN B 1 57 ? -13.75 -13.844 -9.805 1 88.31 57 ASN B CA 1
ATOM 2100 C C . ASN B 1 57 ? -14.477 -15.156 -10.094 1 88.31 57 ASN B C 1
ATOM 2102 O O . ASN B 1 57 ? -15.641 -15.148 -10.492 1 88.31 57 ASN B O 1
ATOM 2106 N N . TRP B 1 58 ? -13.773 -16.219 -10.125 1 94.12 58 TRP B N 1
ATOM 2107 C CA . TRP B 1 58 ? -14.258 -17.594 -10.242 1 94.12 58 TRP B CA 1
ATOM 2108 C C . TRP B 1 58 ? -14.875 -17.844 -11.609 1 94.12 58 TRP B C 1
ATOM 2110 O O . TRP B 1 58 ? -15.789 -18.656 -11.75 1 94.12 58 TRP B O 1
ATOM 2120 N N . ASN B 1 59 ? -14.359 -17.062 -12.508 1 96 59 ASN B N 1
ATOM 2121 C CA . ASN B 1 59 ? -14.648 -17.359 -13.906 1 96 59 ASN B CA 1
ATOM 2122 C C . ASN B 1 59 ? -13.742 -18.453 -14.461 1 96 59 ASN B C 1
ATOM 2124 O O . ASN B 1 59 ? -12.539 -18.234 -14.625 1 96 59 ASN B O 1
ATOM 2128 N N . VAL B 1 60 ? -14.32 -19.578 -14.82 1 98 60 VAL B N 1
ATOM 2129 C CA . VAL B 1 60 ? -13.578 -20.766 -15.18 1 98 60 VAL B CA 1
ATOM 2130 C C . VAL B 1 60 ? -12.766 -20.516 -16.438 1 98 60 VAL B C 1
ATOM 2132 O O . VAL B 1 60 ? -11.57 -20.828 -16.5 1 98 60 VAL B O 1
ATOM 2135 N N . LYS B 1 61 ? -13.352 -19.953 -17.453 1 98.12 61 LYS B N 1
ATOM 2136 C CA . LYS B 1 61 ? -12.688 -19.719 -18.734 1 98.12 61 LYS B CA 1
ATOM 2137 C C . LYS B 1 61 ? -11.492 -18.797 -18.562 1 98.12 61 LYS B C 1
ATOM 2139 O O . LYS B 1 61 ? -10.391 -19.109 -19.031 1 98.12 61 LYS B O 1
ATOM 2144 N N . LYS B 1 62 ? -11.672 -17.703 -17.922 1 97.69 62 LYS B N 1
ATOM 2145 C CA . LYS B 1 62 ? -10.617 -16.719 -17.719 1 97.69 62 LYS B CA 1
ATOM 2146 C C . LYS B 1 62 ? -9.5 -17.281 -16.844 1 97.69 62 LYS B C 1
ATOM 2148 O O . LYS B 1 62 ? -8.32 -17.062 -17.125 1 97.69 62 LYS B O 1
ATOM 2153 N N . ALA B 1 63 ? -9.883 -17.969 -15.836 1 97.75 63 ALA B N 1
ATOM 2154 C CA . ALA B 1 63 ? -8.898 -18.562 -14.93 1 97.75 63 ALA B CA 1
ATOM 2155 C C . ALA B 1 63 ? -8.07 -19.625 -15.641 1 97.75 63 ALA B C 1
ATOM 2157 O O . ALA B 1 63 ? -6.852 -19.703 -15.445 1 97.75 63 ALA B O 1
ATOM 2158 N N . THR B 1 64 ? -8.781 -20.422 -16.453 1 98.19 64 THR B N 1
ATOM 2159 C CA . THR B 1 64 ? -8.086 -21.453 -17.203 1 98.19 64 THR B CA 1
ATOM 2160 C C . THR B 1 64 ? -7.043 -20.844 -18.141 1 98.19 64 THR B C 1
ATOM 2162 O O . THR B 1 64 ? -5.898 -21.297 -18.172 1 98.19 64 THR B O 1
ATOM 2165 N N .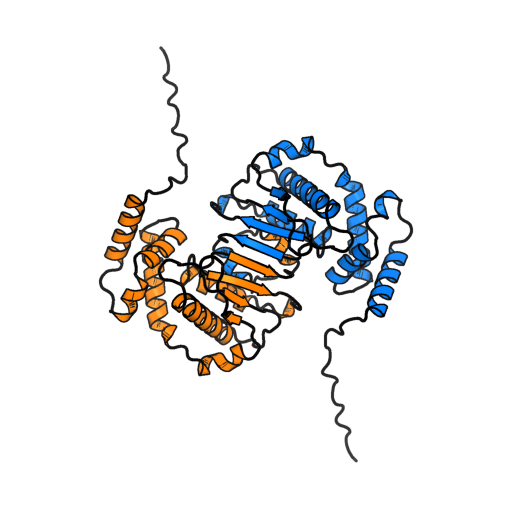 LYS B 1 65 ? -7.461 -19.875 -18.797 1 98.06 65 LYS B N 1
ATOM 2166 C CA . LYS B 1 65 ? -6.543 -19.203 -19.703 1 98.06 65 LYS B CA 1
ATOM 2167 C C . LYS B 1 65 ? -5.348 -18.625 -18.953 1 98.06 65 LYS B C 1
ATOM 2169 O O . LYS B 1 65 ? -4.203 -18.781 -19.391 1 98.06 65 LYS B O 1
ATOM 2174 N N . MET B 1 66 ? -5.621 -17.984 -17.891 1 97.44 66 MET B N 1
ATOM 2175 C CA . MET B 1 66 ? -4.57 -17.359 -17.094 1 97.44 66 MET B CA 1
ATOM 2176 C C . MET B 1 66 ? -3.592 -18.422 -16.578 1 97.44 66 MET B C 1
ATOM 2178 O O . MET B 1 66 ? -2.377 -18.219 -16.625 1 97.44 66 MET B O 1
ATOM 2182 N N . LEU B 1 67 ? -4.07 -19.5 -16.078 1 97.62 67 LEU B N 1
ATOM 2183 C CA . LEU B 1 67 ? -3.23 -20.578 -15.562 1 97.62 67 LEU B CA 1
ATOM 2184 C C . LEU B 1 67 ? -2.391 -21.188 -16.672 1 97.62 67 LEU B C 1
ATOM 2186 O O . LEU B 1 67 ? -1.195 -21.438 -16.484 1 97.62 67 LEU B O 1
ATOM 2190 N N . LYS B 1 68 ? -3.027 -21.375 -17.797 1 97.31 68 LYS B N 1
ATOM 2191 C CA . LYS B 1 68 ? -2.285 -21.906 -18.938 1 97.31 68 LYS B CA 1
ATOM 2192 C C . LYS B 1 68 ? -1.156 -20.969 -19.344 1 97.31 68 LYS B C 1
ATOM 2194 O O . LYS B 1 68 ? -0.051 -21.406 -19.656 1 97.31 68 LYS B O 1
ATOM 2199 N N . ASP B 1 69 ? -1.453 -19.719 -19.344 1 97.5 69 ASP B N 1
ATOM 2200 C CA . ASP B 1 69 ? -0.43 -18.734 -19.656 1 97.5 69 ASP B CA 1
ATOM 2201 C C . ASP B 1 69 ? 0.729 -18.812 -18.656 1 97.5 69 ASP B C 1
ATOM 2203 O O . ASP B 1 69 ? 1.892 -18.672 -19.047 1 97.5 69 ASP B O 1
ATOM 2207 N N . THR B 1 70 ? 0.432 -19.031 -17.438 1 97.75 70 THR B N 1
ATOM 2208 C CA . THR B 1 70 ? 1.466 -19.156 -16.406 1 97.75 70 THR B CA 1
ATOM 2209 C C . THR B 1 70 ? 2.307 -20.406 -16.625 1 97.75 70 THR B C 1
ATOM 2211 O O . THR B 1 70 ? 3.531 -20.375 -16.484 1 97.75 70 THR B O 1
ATOM 2214 N N . LEU B 1 71 ? 1.612 -21.484 -16.922 1 96.81 71 LEU B N 1
ATOM 2215 C CA . LEU B 1 71 ? 2.338 -22.734 -17.172 1 96.81 71 LEU B CA 1
ATOM 2216 C C . LEU B 1 71 ? 3.293 -22.562 -18.359 1 96.81 71 LEU B C 1
ATOM 2218 O O . LEU B 1 71 ? 4.434 -23.031 -18.297 1 96.81 71 LEU B O 1
ATOM 2222 N N . LYS B 1 72 ? 2.822 -21.906 -19.359 1 96.31 72 LYS B N 1
ATOM 2223 C CA . LYS B 1 72 ? 3.686 -21.609 -20.484 1 96.31 72 LYS B CA 1
ATOM 2224 C C . LYS B 1 72 ? 4.844 -20.703 -20.078 1 96.31 72 LYS B C 1
ATOM 2226 O O . LYS B 1 72 ? 5.992 -20.953 -20.469 1 96.31 72 LYS B O 1
ATOM 2231 N N . TRP B 1 73 ? 4.543 -19.703 -19.391 1 97.62 73 TRP B N 1
ATOM 2232 C CA . TRP B 1 73 ? 5.555 -18.781 -18.875 1 97.62 73 TRP B CA 1
ATOM 2233 C C . TRP B 1 73 ? 6.617 -19.516 -18.078 1 97.62 73 TRP B C 1
ATOM 2235 O O . TRP B 1 73 ? 7.812 -19.266 -18.219 1 97.62 73 TRP B O 1
ATOM 2245 N N . ARG B 1 74 ? 6.234 -20.422 -17.188 1 97 74 ARG B N 1
ATOM 2246 C CA . ARG B 1 74 ? 7.168 -21.188 -16.375 1 97 74 ARG B CA 1
ATOM 2247 C C . ARG B 1 74 ? 8.062 -22.078 -17.234 1 97 74 ARG B C 1
ATOM 2249 O O . ARG B 1 74 ? 9.242 -22.266 -16.922 1 97 74 ARG B O 1
ATOM 2256 N N . SER B 1 75 ? 7.469 -22.609 -18.266 1 95.25 75 SER B N 1
ATOM 2257 C CA . SER B 1 75 ? 8.25 -23.453 -19.172 1 95.25 75 SER B CA 1
ATOM 2258 C C . SER B 1 75 ? 9.312 -22.625 -19.906 1 95.25 75 SER B C 1
ATOM 2260 O O . SER B 1 75 ? 10.406 -23.125 -20.172 1 95.25 75 SER B O 1
ATOM 2262 N N . ASP B 1 76 ? 8.992 -21.422 -20.188 1 96.31 76 ASP B N 1
ATOM 2263 C CA . ASP B 1 76 ? 9.898 -20.562 -20.938 1 96.31 76 ASP B CA 1
ATOM 2264 C C . ASP B 1 76 ? 10.891 -19.859 -20.016 1 96.31 76 ASP B C 1
ATOM 2266 O O . ASP B 1 76 ? 12.102 -19.891 -20.266 1 96.31 76 ASP B O 1
ATOM 2270 N N . TYR B 1 77 ? 10.352 -19.297 -19 1 96.19 77 TYR B N 1
ATOM 2271 C CA . TYR B 1 77 ? 11.141 -18.469 -18.094 1 96.19 77 TYR B CA 1
ATOM 2272 C C . TYR B 1 77 ? 11.922 -19.328 -17.094 1 96.19 77 TYR B C 1
ATOM 2274 O O . TYR B 1 77 ? 13 -18.938 -16.641 1 96.19 77 TYR B O 1
ATOM 2282 N N . LYS B 1 78 ? 11.391 -20.422 -16.672 1 95.62 78 LYS B N 1
ATOM 2283 C CA . LYS B 1 78 ? 11.969 -21.438 -15.781 1 95.62 78 LYS B CA 1
ATOM 2284 C C . LYS B 1 78 ? 12.406 -20.812 -14.453 1 95.62 78 LYS B C 1
ATOM 2286 O O . LYS B 1 78 ? 13.586 -20.875 -14.102 1 95.62 78 LYS B O 1
ATOM 2291 N N . PRO B 1 79 ? 11.445 -20.359 -13.711 1 96.69 79 PRO B N 1
ATOM 2292 C CA . PRO B 1 79 ? 11.773 -19.719 -12.43 1 96.69 79 PRO B CA 1
ATOM 2293 C C . PRO B 1 79 ? 12.555 -20.656 -11.492 1 96.69 79 PRO B C 1
ATOM 2295 O O . PRO B 1 79 ? 13.398 -20.188 -10.727 1 96.69 79 PRO B O 1
ATOM 2298 N N . GLU B 1 80 ? 12.344 -21.953 -11.562 1 92.62 80 GLU B N 1
ATOM 2299 C CA . GLU B 1 80 ? 12.961 -22.938 -10.664 1 92.62 80 GLU B CA 1
ATOM 2300 C C . GLU B 1 80 ? 14.453 -23.078 -10.953 1 92.62 80 GLU B C 1
ATOM 2302 O O . GLU B 1 80 ? 15.195 -23.625 -10.141 1 92.62 80 GLU B O 1
ATOM 2307 N N . GLU B 1 81 ? 14.828 -22.547 -12.062 1 94.06 81 GLU B N 1
ATOM 2308 C CA . GLU B 1 81 ? 16.219 -22.703 -12.461 1 94.06 81 GLU B CA 1
ATOM 2309 C C . GLU B 1 81 ? 17.047 -21.469 -12.102 1 94.06 81 GLU B C 1
ATOM 2311 O O . GLU B 1 81 ? 18.266 -21.469 -12.266 1 94.06 81 GLU B O 1
ATOM 2316 N N . ILE B 1 82 ? 16.391 -20.438 -11.656 1 95.25 82 ILE B N 1
ATOM 2317 C CA . ILE B 1 82 ? 17.141 -19.266 -11.234 1 95.25 82 ILE B CA 1
ATOM 2318 C C . ILE B 1 82 ? 18 -19.609 -10.016 1 95.25 82 ILE B C 1
ATOM 2320 O O . ILE B 1 82 ? 17.484 -20.094 -9.008 1 95.25 82 ILE B O 1
ATOM 2324 N N . ARG B 1 83 ? 19.266 -19.422 -10.141 1 91.25 83 ARG B N 1
ATOM 2325 C CA . ARG B 1 83 ? 20.203 -19.734 -9.07 1 91.25 83 ARG B CA 1
ATOM 2326 C C . ARG B 1 83 ? 20.781 -18.469 -8.438 1 91.25 83 ARG B C 1
ATOM 2328 O O . ARG B 1 83 ? 20.641 -17.391 -9 1 91.25 83 ARG B O 1
ATOM 2335 N N . TRP B 1 84 ? 21.406 -18.719 -7.387 1 87.19 84 TRP B N 1
ATOM 2336 C CA . TRP B 1 84 ? 21.969 -17.625 -6.609 1 87.19 84 TRP B CA 1
ATOM 2337 C C . TRP B 1 84 ? 22.969 -16.812 -7.445 1 87.19 84 TRP B C 1
ATOM 2339 O O . TRP B 1 84 ? 22.984 -15.586 -7.391 1 87.19 84 TRP B O 1
ATOM 2349 N N . GLU B 1 85 ? 23.75 -17.484 -8.258 1 89.5 85 GLU B N 1
ATOM 2350 C CA . GLU B 1 85 ? 24.781 -16.844 -9.07 1 89.5 85 GLU B CA 1
ATOM 2351 C C . GLU B 1 85 ? 24.156 -15.867 -10.07 1 89.5 85 GLU B C 1
ATOM 2353 O O . GLU B 1 85 ? 24.781 -14.852 -10.414 1 89.5 85 GLU B O 1
ATOM 2358 N N . ASP B 1 86 ? 22.953 -16.156 -10.422 1 89.56 86 ASP B N 1
ATOM 2359 C CA . ASP B 1 86 ? 22.266 -15.32 -11.406 1 89.56 86 ASP B CA 1
ATOM 2360 C C . ASP B 1 86 ? 21.828 -13.992 -10.797 1 89.56 86 ASP B C 1
ATOM 2362 O O . ASP B 1 86 ? 21.656 -13 -11.508 1 89.56 86 ASP B O 1
ATOM 2366 N N . ILE B 1 87 ? 21.641 -14.008 -9.422 1 91.44 87 ILE B N 1
ATOM 2367 C CA . ILE B 1 87 ? 20.969 -12.852 -8.836 1 91.44 87 ILE B CA 1
ATOM 2368 C C . ILE B 1 87 ? 21.812 -12.289 -7.695 1 91.44 87 ILE B C 1
ATOM 2370 O O . ILE B 1 87 ? 21.391 -11.352 -7.012 1 91.44 87 ILE B O 1
ATOM 2374 N N . ALA B 1 88 ? 22.969 -12.781 -7.555 1 91.19 88 ALA B N 1
ATOM 2375 C CA . ALA B 1 88 ? 23.828 -12.398 -6.434 1 91.19 88 ALA B CA 1
ATOM 2376 C C . ALA B 1 88 ? 24.031 -10.891 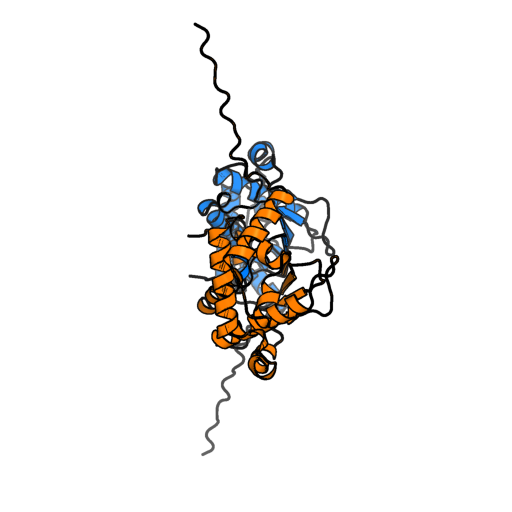-6.383 1 91.19 88 ALA B C 1
ATOM 2378 O O . ALA B 1 88 ? 23.984 -10.289 -5.309 1 91.19 88 ALA B O 1
ATOM 2379 N N . HIS B 1 89 ? 24.266 -10.328 -7.496 1 91.81 89 HIS B N 1
ATOM 2380 C CA . HIS B 1 89 ? 24.469 -8.883 -7.551 1 91.81 89 HIS B CA 1
ATOM 2381 C C . HIS B 1 89 ? 23.25 -8.141 -7.012 1 91.81 89 HIS B C 1
ATOM 2383 O O . HIS B 1 89 ? 23.391 -7.203 -6.219 1 91.81 89 HIS B O 1
ATOM 2389 N N . GLU B 1 90 ? 22.047 -8.531 -7.398 1 90.12 90 GLU B N 1
ATOM 2390 C CA . GLU B 1 90 ? 20.812 -7.91 -6.926 1 90.12 90 GLU B CA 1
ATOM 2391 C C . GLU B 1 90 ? 20.656 -8.078 -5.418 1 90.12 90 GLU B C 1
ATOM 2393 O O . GLU B 1 90 ? 20.141 -7.188 -4.738 1 90.12 90 GLU B O 1
ATOM 2398 N N . ALA B 1 91 ? 21.156 -9.141 -4.941 1 91.06 91 ALA B N 1
ATOM 2399 C CA . ALA B 1 91 ? 20.906 -9.508 -3.549 1 91.06 91 ALA B CA 1
ATOM 2400 C C . ALA B 1 91 ? 21.922 -8.852 -2.619 1 91.06 91 ALA B C 1
ATOM 2402 O O . ALA B 1 91 ? 21.75 -8.859 -1.398 1 91.06 91 ALA B O 1
ATOM 2403 N N . GLU B 1 92 ? 22.844 -8.258 -3.162 1 91.44 92 GLU B N 1
ATOM 2404 C CA . GLU B 1 92 ? 24 -7.773 -2.406 1 91.44 92 GLU B CA 1
ATOM 2405 C C . GLU B 1 92 ? 23.578 -6.723 -1.378 1 91.44 92 GLU B C 1
ATOM 2407 O O . GLU B 1 92 ? 24.172 -6.645 -0.294 1 91.44 92 GLU B O 1
ATOM 2412 N N . THR B 1 93 ? 22.609 -5.977 -1.606 1 90.94 93 THR B N 1
ATOM 2413 C CA . THR B 1 93 ? 22.266 -4.82 -0.778 1 90.94 93 THR B CA 1
ATOM 2414 C C . THR B 1 93 ? 21.156 -5.168 0.212 1 90.94 93 THR B C 1
ATOM 2416 O O . THR B 1 93 ? 20.828 -4.367 1.088 1 90.94 93 THR B O 1
ATOM 2419 N N . GLY B 1 94 ? 20.609 -6.367 0.034 1 90.19 94 GLY B N 1
ATOM 2420 C CA . GLY B 1 94 ? 19.5 -6.734 0.894 1 90.19 94 GLY B CA 1
ATOM 2421 C C . GLY B 1 94 ? 18.203 -6.02 0.537 1 90.19 94 GLY B C 1
ATOM 2422 O O . GLY B 1 94 ? 17.375 -5.742 1.41 1 90.19 94 GLY B O 1
ATOM 2423 N N . LYS B 1 95 ? 18.031 -5.672 -0.736 1 90.69 95 LYS B N 1
ATOM 2424 C CA . LYS B 1 95 ? 16.844 -4.953 -1.168 1 90.69 95 LYS B CA 1
ATOM 2425 C C . LYS B 1 95 ? 15.586 -5.812 -0.995 1 90.69 95 LYS B C 1
ATOM 2427 O O . LYS B 1 95 ? 14.492 -5.289 -0.772 1 90.69 95 LYS B O 1
ATOM 2432 N N . ILE B 1 96 ? 15.758 -7.066 -1.19 1 92.12 96 ILE B N 1
ATOM 2433 C CA . ILE B 1 96 ? 14.688 -8.016 -0.902 1 92.12 96 ILE B CA 1
ATOM 2434 C C . ILE B 1 96 ? 15.273 -9.266 -0.237 1 92.12 96 ILE B C 1
ATOM 2436 O O . ILE B 1 96 ? 16.328 -9.75 -0.635 1 92.12 96 ILE B O 1
ATOM 2440 N N . TYR B 1 97 ? 14.625 -9.781 0.701 1 92.38 97 TYR B N 1
ATOM 2441 C CA . TYR B 1 97 ? 15.023 -11.07 1.246 1 92.38 97 TYR B CA 1
ATOM 2442 C C . TYR B 1 97 ? 13.922 -11.664 2.115 1 92.38 97 TYR B C 1
ATOM 2444 O O . TYR B 1 97 ? 13.031 -10.945 2.572 1 92.38 97 TYR B O 1
ATOM 2452 N N . ARG B 1 98 ? 14 -12.891 2.242 1 93.19 98 ARG B N 1
ATOM 2453 C CA . ARG B 1 98 ? 13.039 -13.578 3.096 1 93.19 98 ARG B CA 1
ATOM 2454 C C . ARG B 1 98 ? 13.492 -13.57 4.551 1 93.19 98 ARG B C 1
ATOM 2456 O O . ARG B 1 98 ? 14.633 -13.93 4.852 1 93.19 98 ARG B O 1
ATOM 2463 N N . SER B 1 99 ? 12.578 -13.18 5.355 1 93.19 99 SER B N 1
ATOM 2464 C CA . SER B 1 99 ? 12.898 -13.172 6.777 1 93.19 99 SER B CA 1
ATOM 2465 C C . SER B 1 99 ? 13.016 -14.594 7.324 1 93.19 99 SER B C 1
ATOM 2467 O O . SER B 1 99 ? 12.438 -15.531 6.766 1 93.19 99 SER B O 1
ATOM 2469 N N . ASN B 1 100 ? 13.711 -14.719 8.438 1 90.44 100 ASN B N 1
ATOM 2470 C CA . ASN B 1 100 ? 13.766 -15.984 9.156 1 90.44 100 ASN B CA 1
ATOM 2471 C C . ASN B 1 100 ? 12.578 -16.141 10.102 1 90.44 100 ASN B C 1
ATOM 2473 O O . ASN B 1 100 ? 12.375 -17.203 10.688 1 90.44 100 ASN B O 1
ATOM 2477 N N . TYR B 1 101 ? 11.789 -15.133 10.234 1 90.31 101 TYR B N 1
ATOM 2478 C CA . TYR B 1 101 ? 10.602 -15.195 11.078 1 90.31 101 TYR B CA 1
ATOM 2479 C C . TYR B 1 101 ? 9.352 -15.406 10.234 1 90.31 101 TYR B C 1
ATOM 2481 O O . TYR B 1 101 ? 9.344 -15.109 9.039 1 90.31 101 TYR B O 1
ATOM 2489 N N . ILE B 1 102 ? 8.445 -16.047 10.906 1 89.5 102 ILE B N 1
ATOM 2490 C CA . ILE B 1 102 ? 7.152 -16.297 10.281 1 89.5 102 ILE B CA 1
ATOM 2491 C C . ILE B 1 102 ? 6.074 -15.484 11.008 1 89.5 102 ILE B C 1
ATOM 2493 O O . ILE B 1 102 ? 6.277 -15.047 12.141 1 89.5 102 ILE B O 1
ATOM 2497 N N . ASP B 1 103 ? 5.047 -15.211 10.273 1 92.19 103 ASP B N 1
ATOM 2498 C CA . ASP B 1 103 ? 3.971 -14.492 10.945 1 92.19 103 ASP B CA 1
ATOM 2499 C C . ASP B 1 103 ? 3.164 -15.43 11.844 1 92.19 103 ASP B C 1
ATOM 2501 O O . ASP B 1 103 ? 3.49 -16.609 11.969 1 92.19 103 ASP B O 1
ATOM 2505 N N . LYS B 1 104 ? 2.178 -14.914 12.516 1 89.38 104 LYS B N 1
ATOM 2506 C CA . LYS B 1 104 ? 1.433 -15.664 13.516 1 89.38 104 LYS B CA 1
ATOM 2507 C C . LYS B 1 104 ? 0.709 -16.859 12.891 1 89.38 104 LYS B C 1
ATOM 2509 O O . LYS B 1 104 ? 0.34 -17.797 13.594 1 89.38 104 LYS B O 1
ATOM 2514 N N . HIS B 1 105 ? 0.543 -16.859 11.609 1 92.19 105 HIS B N 1
ATOM 2515 C CA . HIS B 1 105 ? -0.148 -17.938 10.906 1 92.19 105 HIS B CA 1
ATOM 2516 C C . HIS B 1 105 ? 0.84 -18.859 10.195 1 92.19 105 HIS B C 1
ATOM 2518 O O . HIS B 1 105 ? 0.437 -19.734 9.422 1 92.19 105 HIS B O 1
ATOM 2524 N N . GLY B 1 106 ? 2.15 -18.594 10.375 1 93.19 106 GLY B N 1
ATOM 2525 C CA . GLY B 1 106 ? 3.182 -19.438 9.789 1 93.19 106 GLY B CA 1
ATOM 2526 C C . GLY B 1 106 ? 3.566 -19.016 8.383 1 93.19 106 GLY B C 1
ATOM 2527 O O . GLY B 1 106 ? 4.316 -19.719 7.699 1 93.19 106 GLY B O 1
ATOM 2528 N N . ARG B 1 107 ? 3.146 -17.891 7.941 1 96.06 107 ARG B N 1
ATOM 2529 C CA . ARG B 1 107 ? 3.416 -17.453 6.574 1 96.06 107 ARG B CA 1
ATOM 2530 C C . ARG B 1 107 ? 4.82 -16.875 6.449 1 96.06 107 ARG B C 1
ATOM 2532 O O . ARG B 1 107 ? 5.344 -16.297 7.406 1 96.06 107 ARG B O 1
ATOM 2539 N N . THR B 1 108 ? 5.32 -17.094 5.301 1 96.44 108 THR B N 1
ATOM 2540 C CA . THR B 1 108 ? 6.625 -16.5 5.012 1 96.44 108 THR B CA 1
ATOM 2541 C C . THR B 1 108 ? 6.531 -14.984 4.926 1 96.44 108 THR B C 1
ATOM 2543 O O . THR B 1 108 ? 5.48 -14.445 4.566 1 96.44 108 THR B O 1
ATOM 2546 N N . VAL B 1 109 ? 7.629 -14.359 5.324 1 96.31 109 VAL B N 1
ATOM 2547 C CA . VAL B 1 109 ? 7.695 -12.906 5.316 1 96.31 109 VAL B CA 1
ATOM 2548 C C . VAL B 1 109 ? 8.828 -12.445 4.398 1 96.31 109 VAL B C 1
ATOM 2550 O O . VAL B 1 109 ? 9.984 -12.828 4.582 1 96.31 109 VAL B O 1
ATOM 2553 N N . LEU B 1 110 ? 8.477 -11.688 3.408 1 95 110 LEU B N 1
ATOM 2554 C CA . LEU B 1 110 ? 9.477 -11.047 2.553 1 95 110 LEU B CA 1
ATOM 2555 C C . LEU B 1 110 ? 9.727 -9.617 2.996 1 95 110 LEU B C 1
ATOM 2557 O O . LEU B 1 110 ? 8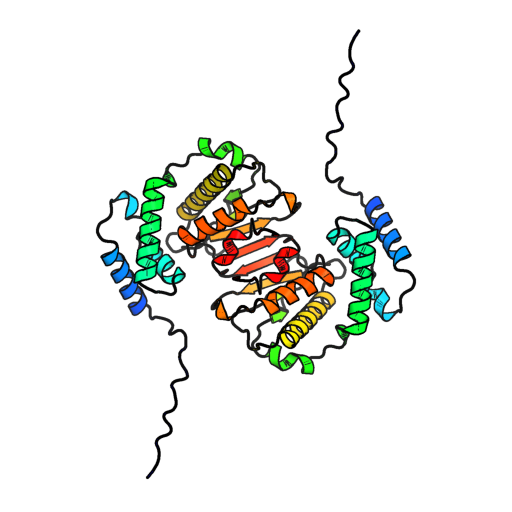.781 -8.852 3.207 1 95 110 LEU B O 1
ATOM 2561 N N . ILE B 1 111 ? 10.969 -9.336 3.18 1 94.62 111 ILE B N 1
ATOM 2562 C CA . ILE B 1 111 ? 11.367 -7.977 3.527 1 94.62 111 ILE B CA 1
ATOM 2563 C C . ILE B 1 111 ? 11.875 -7.254 2.281 1 94.62 111 ILE B C 1
ATOM 2565 O O . ILE B 1 111 ? 12.695 -7.793 1.531 1 94.62 111 ILE B O 1
ATOM 2569 N N . MET B 1 112 ? 11.375 -6.078 2.09 1 91.81 112 MET B N 1
ATOM 2570 C CA . MET B 1 112 ? 11.758 -5.27 0.938 1 91.81 112 MET B CA 1
ATOM 2571 C C . MET B 1 112 ? 12.219 -3.883 1.376 1 91.81 112 MET B C 1
ATOM 2573 O O . MET B 1 112 ? 11.578 -3.246 2.215 1 91.81 112 MET B O 1
ATOM 2577 N N . ARG B 1 113 ? 13.328 -3.504 0.83 1 90.88 113 ARG B N 1
ATOM 2578 C CA . ARG B 1 113 ? 13.906 -2.195 1.112 1 90.88 113 ARG B CA 1
ATOM 2579 C C . ARG B 1 113 ? 14.211 -1.441 -0.177 1 90.88 113 ARG B C 1
ATOM 2581 O O . ARG B 1 113 ? 15.336 -1.493 -0.681 1 90.88 113 ARG B O 1
ATOM 2588 N N . PRO B 1 114 ? 13.281 -0.682 -0.623 1 86.69 114 PRO B N 1
ATOM 2589 C CA . PRO B 1 114 ? 13.438 -0.01 -1.915 1 86.69 114 PRO B CA 1
ATOM 2590 C C . PRO B 1 114 ? 14.633 0.937 -1.948 1 86.69 114 PRO B C 1
ATOM 2592 O O . PRO B 1 114 ? 15.234 1.144 -3.006 1 86.69 114 PRO B O 1
ATOM 2595 N N . SER B 1 115 ? 15.023 1.502 -0.892 1 86.56 115 SER B N 1
ATOM 2596 C CA . SER B 1 115 ? 16.125 2.451 -0.84 1 86.56 115 SER B CA 1
ATOM 2597 C C . SER B 1 115 ? 17.453 1.762 -1.122 1 86.56 115 SER B C 1
ATOM 2599 O O . SER B 1 115 ? 18.469 2.426 -1.381 1 86.56 115 SER B O 1
ATOM 2601 N N . ARG B 1 116 ? 17.453 0.455 -1.144 1 88.69 116 ARG B N 1
ATOM 2602 C CA . ARG B 1 116 ? 18.688 -0.295 -1.319 1 88.69 116 ARG B CA 1
ATOM 2603 C C . ARG B 1 116 ? 18.828 -0.802 -2.752 1 88.69 116 ARG B C 1
ATOM 2605 O O . ARG B 1 116 ? 19.625 -1.703 -3.023 1 88.69 116 ARG B O 1
ATOM 2612 N N . GLN B 1 117 ? 18 -0.24 -3.59 1 85.62 117 GLN B N 1
ATOM 2613 C CA . GLN B 1 117 ? 18.109 -0.607 -5 1 85.62 117 GLN B CA 1
ATOM 2614 C C . GLN B 1 117 ? 19.5 -0.325 -5.535 1 85.62 117 GLN B C 1
ATOM 2616 O O . GLN B 1 117 ? 20.062 0.745 -5.289 1 85.62 117 GLN B O 1
ATOM 2621 N N . ASN B 1 118 ? 20.109 -1.256 -6.223 1 86.81 118 ASN B N 1
ATOM 2622 C CA . ASN B 1 118 ? 21.5 -1.133 -6.621 1 86.81 118 ASN B CA 1
ATOM 2623 C C . ASN B 1 118 ? 21.672 -1.382 -8.117 1 86.81 118 ASN B C 1
ATOM 2625 O O . ASN B 1 118 ? 22.812 -1.522 -8.594 1 86.81 118 ASN B O 1
ATOM 2629 N N . SER B 1 119 ? 20.594 -1.592 -8.758 1 87.12 119 SER B N 1
ATOM 2630 C CA . SER B 1 119 ? 20.672 -1.894 -10.18 1 87.12 119 SER B CA 1
ATOM 2631 C C . SER B 1 119 ? 19.609 -1.134 -10.969 1 87.12 119 SER B C 1
ATOM 2633 O O . SER B 1 119 ? 18.547 -0.813 -10.438 1 87.12 119 SER B O 1
ATOM 2635 N N . LYS B 1 120 ? 19.953 -0.906 -12.18 1 84.44 120 LYS B N 1
ATOM 2636 C CA . LYS B 1 120 ? 18.984 -0.273 -13.062 1 84.44 120 LYS B CA 1
ATOM 2637 C C . LYS B 1 120 ? 18.438 -1.271 -14.086 1 84.44 120 LYS B C 1
ATOM 2639 O O . LYS B 1 120 ? 17.578 -0.924 -14.906 1 84.44 120 LYS B O 1
ATOM 2644 N N . SER B 1 121 ? 18.859 -2.451 -13.977 1 89.19 121 SER B N 1
ATOM 2645 C CA . SER B 1 121 ? 18.422 -3.48 -14.914 1 89.19 121 SER B CA 1
ATOM 2646 C C . SER B 1 121 ? 17.031 -3.994 -14.57 1 89.19 121 SER B C 1
ATOM 2648 O O . SER B 1 121 ? 16.844 -4.621 -13.523 1 89.19 121 SER B O 1
ATOM 2650 N N . THR B 1 122 ? 16.141 -3.773 -15.453 1 89.5 122 THR B N 1
ATOM 2651 C CA . THR B 1 122 ? 14.789 -4.277 -15.25 1 89.5 122 THR B CA 1
ATOM 2652 C C . THR B 1 122 ? 14.781 -5.801 -15.188 1 89.5 122 THR B C 1
ATOM 2654 O O . THR B 1 122 ? 14.156 -6.387 -14.297 1 89.5 122 THR B O 1
ATOM 2657 N N . ARG B 1 123 ? 15.523 -6.398 -16.125 1 92.31 123 ARG B N 1
ATOM 2658 C CA . ARG B 1 123 ? 15.57 -7.859 -16.188 1 92.31 123 ARG B CA 1
ATOM 2659 C C . ARG B 1 123 ? 16.125 -8.445 -14.898 1 92.31 123 ARG B C 1
ATOM 2661 O O . ARG B 1 123 ? 15.562 -9.398 -14.352 1 92.31 123 ARG B O 1
ATOM 2668 N N . GLY B 1 124 ? 17.219 -7.867 -14.422 1 92.25 124 GLY B N 1
ATOM 2669 C CA . GLY B 1 124 ? 17.812 -8.344 -13.188 1 92.25 124 GLY B CA 1
ATOM 2670 C C . GLY B 1 124 ? 16.906 -8.195 -11.984 1 92.25 124 GLY B C 1
ATOM 2671 O O . GLY B 1 124 ? 16.828 -9.094 -11.148 1 92.25 124 GLY B O 1
ATOM 2672 N N . GLN B 1 125 ? 16.234 -7.102 -11.883 1 90.94 125 GLN B N 1
ATOM 2673 C CA . GLN B 1 125 ? 15.352 -6.836 -10.758 1 90.94 125 GLN B CA 1
ATOM 2674 C C . GLN B 1 125 ? 14.164 -7.797 -10.758 1 90.94 125 GLN B C 1
ATOM 2676 O O . GLN B 1 125 ? 13.781 -8.312 -9.703 1 90.94 125 GLN B O 1
ATOM 2681 N N . ILE B 1 126 ? 13.695 -8.062 -11.945 1 92.88 126 ILE B N 1
ATOM 2682 C CA . ILE B 1 126 ? 12.547 -8.953 -12.062 1 92.88 126 ILE B CA 1
ATOM 2683 C C . ILE B 1 126 ? 12.969 -10.383 -11.734 1 92.88 126 ILE B C 1
ATOM 2685 O O . ILE B 1 126 ? 12.258 -11.094 -11.016 1 92.88 126 ILE B O 1
ATOM 2689 N N . ARG B 1 127 ? 14.062 -10.766 -12.289 1 94.88 127 ARG B N 1
ATOM 2690 C CA . ARG B 1 127 ? 14.562 -12.109 -12.016 1 94.88 127 ARG B CA 1
ATOM 2691 C C . ARG B 1 127 ? 14.781 -12.32 -10.523 1 94.88 127 ARG B C 1
ATOM 2693 O O . ARG B 1 127 ? 14.461 -13.383 -9.984 1 94.88 127 ARG B O 1
ATOM 2700 N N . TYR B 1 128 ? 15.312 -11.352 -9.898 1 94.94 128 TYR B N 1
ATOM 2701 C CA . TYR B 1 128 ? 15.523 -11.422 -8.461 1 94.94 128 TYR B CA 1
ATOM 2702 C C . TYR B 1 128 ? 14.195 -11.508 -7.715 1 94.94 128 TYR B C 1
ATOM 2704 O O . TYR B 1 128 ? 14.047 -12.305 -6.785 1 94.94 128 TYR B O 1
ATOM 2712 N N . LEU B 1 129 ? 13.242 -10.734 -8.086 1 93.19 129 LEU B N 1
ATOM 2713 C CA . LEU B 1 129 ? 11.906 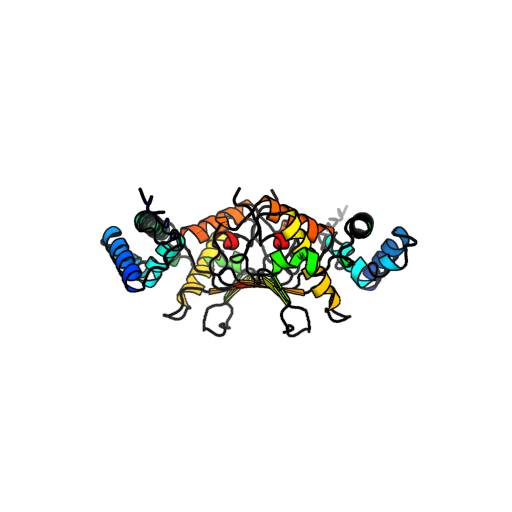-10.797 -7.5 1 93.19 129 LEU B CA 1
ATOM 2714 C C . LEU B 1 129 ? 11.32 -12.195 -7.633 1 93.19 129 LEU B C 1
ATOM 2716 O O . LEU B 1 129 ? 10.812 -12.75 -6.656 1 93.19 129 LEU B O 1
ATOM 2720 N N . VAL B 1 130 ? 11.422 -12.688 -8.836 1 95.81 130 VAL B N 1
ATOM 2721 C CA . VAL B 1 130 ? 10.883 -14.016 -9.102 1 95.81 130 VAL B CA 1
ATOM 2722 C C . VAL B 1 130 ? 11.562 -15.047 -8.211 1 95.81 130 VAL B C 1
ATOM 2724 O O . VAL B 1 130 ? 10.898 -15.891 -7.609 1 95.81 130 VAL B O 1
ATOM 2727 N N . TYR B 1 131 ? 12.859 -14.953 -8.125 1 96.38 131 TYR B N 1
ATOM 2728 C CA . TYR B 1 131 ? 13.617 -15.844 -7.25 1 96.38 131 TYR B CA 1
ATOM 2729 C C . TYR B 1 131 ? 13.094 -15.781 -5.82 1 96.38 131 TYR B C 1
ATOM 2731 O O . TYR B 1 131 ? 12.867 -16.812 -5.188 1 96.38 131 TYR B O 1
ATOM 2739 N N . CYS B 1 132 ? 12.883 -14.617 -5.332 1 94.94 132 CYS B N 1
ATOM 2740 C CA . CYS B 1 132 ? 12.414 -14.422 -3.965 1 94.94 132 CYS B CA 1
ATOM 2741 C C . CYS B 1 132 ? 10.992 -14.953 -3.795 1 94.94 132 CYS B C 1
ATOM 2743 O O . CYS B 1 132 ? 10.68 -15.586 -2.787 1 94.94 132 CYS B O 1
ATOM 2745 N N . MET B 1 133 ? 10.172 -14.719 -4.793 1 95 133 MET B N 1
ATOM 2746 C CA . MET B 1 133 ? 8.797 -15.195 -4.758 1 95 133 MET B CA 1
ATOM 2747 C C . MET B 1 133 ? 8.75 -16.719 -4.695 1 95 133 MET B C 1
ATOM 2749 O O . MET B 1 133 ? 8.047 -17.297 -3.861 1 95 133 MET B O 1
ATOM 2753 N N . GLU B 1 134 ? 9.5 -17.328 -5.582 1 96 134 GLU B N 1
ATOM 2754 C CA . GLU B 1 134 ? 9.547 -18.781 -5.613 1 96 134 GLU B CA 1
ATOM 2755 C C . GLU B 1 134 ? 10.023 -19.344 -4.273 1 96 134 GLU B C 1
ATOM 2757 O O . GLU B 1 134 ? 9.453 -20.312 -3.768 1 96 134 GLU B O 1
ATOM 2762 N N . ASN B 1 135 ? 11.031 -18.75 -3.764 1 94.75 135 ASN B N 1
ATOM 2763 C CA . ASN B 1 135 ? 11.562 -19.188 -2.48 1 94.75 135 ASN B CA 1
ATOM 2764 C C . ASN B 1 135 ? 10.539 -19.016 -1.36 1 94.75 135 ASN B C 1
ATOM 2766 O O . ASN B 1 135 ? 10.391 -19.906 -0.508 1 94.75 135 ASN B O 1
ATOM 2770 N N . ALA B 1 136 ? 9.906 -17.906 -1.346 1 95.69 136 ALA B N 1
ATOM 2771 C CA . ALA B 1 136 ? 8.883 -17.656 -0.33 1 95.69 136 ALA B CA 1
ATOM 2772 C C . ALA B 1 136 ? 7.754 -18.672 -0.424 1 95.69 136 ALA B C 1
ATOM 2774 O O . ALA B 1 136 ? 7.301 -19.203 0.594 1 95.69 136 ALA B O 1
ATOM 2775 N N . ILE B 1 137 ? 7.312 -18.953 -1.626 1 95.25 137 ILE B N 1
ATOM 2776 C CA . ILE B 1 137 ? 6.215 -19.875 -1.862 1 95.25 137 ILE B CA 1
ATOM 2777 C C . ILE B 1 137 ? 6.613 -21.281 -1.398 1 95.25 137 ILE B C 1
ATOM 2779 O O . ILE B 1 137 ? 5.828 -21.969 -0.747 1 95.25 137 ILE B O 1
ATOM 2783 N N . LEU B 1 138 ? 7.844 -21.672 -1.71 1 93.62 138 LEU B N 1
ATOM 2784 C CA . LEU B 1 138 ? 8.352 -23 -1.36 1 93.62 138 LEU B CA 1
ATOM 2785 C C . LEU B 1 138 ? 8.383 -23.188 0.153 1 93.62 138 LEU B C 1
ATOM 2787 O O . LEU B 1 138 ? 8.328 -24.312 0.643 1 93.62 138 LEU B O 1
ATOM 2791 N N . ASN B 1 139 ? 8.422 -22.109 0.879 1 94.88 139 ASN B N 1
ATOM 2792 C CA . ASN B 1 139 ? 8.57 -22.203 2.328 1 94.88 139 ASN B CA 1
ATOM 2793 C C . ASN B 1 139 ? 7.258 -21.875 3.041 1 94.88 139 ASN B C 1
ATOM 2795 O O . ASN B 1 139 ? 7.23 -21.734 4.266 1 94.88 139 ASN B O 1
ATOM 2799 N N . LEU B 1 140 ? 6.234 -21.719 2.314 1 95.12 140 LEU B N 1
ATOM 2800 C CA . LEU B 1 140 ? 4.918 -21.578 2.922 1 95.12 140 LEU B CA 1
ATOM 2801 C C . LEU B 1 140 ? 4.453 -22.906 3.52 1 95.12 140 LEU B C 1
ATOM 2803 O O . LEU B 1 140 ? 4.703 -23.969 2.951 1 95.12 140 LEU B O 1
ATOM 2807 N N . PRO B 1 141 ? 3.801 -22.828 4.629 1 93.88 141 PRO B N 1
ATOM 2808 C CA . PRO B 1 141 ? 3.162 -24.062 5.094 1 93.88 141 PRO B CA 1
ATOM 2809 C C . PRO B 1 141 ? 2.109 -24.578 4.117 1 93.88 141 PRO B C 1
ATOM 2811 O O . PRO B 1 141 ? 1.553 -23.812 3.334 1 93.88 141 PRO B O 1
ATOM 2814 N N . PRO B 1 142 ? 1.814 -25.891 4.141 1 89.75 142 PRO B N 1
ATOM 2815 C CA . PRO B 1 142 ? 0.926 -26.516 3.158 1 89.75 142 PRO B CA 1
ATOM 2816 C C . PRO B 1 142 ? -0.475 -25.922 3.16 1 89.75 142 PRO B C 1
ATOM 2818 O O . PRO B 1 142 ? -1.169 -25.953 2.141 1 89.75 142 PRO B O 1
ATOM 2821 N N . ASP B 1 143 ? -0.87 -25.281 4.254 1 91.25 143 ASP B N 1
ATOM 2822 C CA . ASP B 1 143 ? -2.244 -24.781 4.332 1 91.25 143 ASP B CA 1
ATOM 2823 C C . ASP B 1 143 ? -2.311 -23.281 4.043 1 91.25 143 ASP B C 1
ATOM 2825 O O . ASP B 1 143 ? -3.371 -22.672 4.172 1 91.25 143 ASP B O 1
ATOM 2829 N N . GLN B 1 144 ? -1.15 -22.734 3.67 1 92.69 144 GLN B N 1
ATOM 2830 C CA . GLN B 1 144 ? -1.099 -21.297 3.393 1 92.69 144 GLN B CA 1
ATOM 2831 C C . GLN B 1 144 ? -0.739 -21.031 1.935 1 92.69 144 GLN B C 1
ATOM 2833 O O . GLN B 1 144 ? 0.151 -21.672 1.381 1 92.69 144 GLN B O 1
ATOM 2838 N N . GLU B 1 145 ? -1.475 -20.094 1.345 1 94.56 145 GLU B N 1
ATOM 2839 C CA . GLU B 1 145 ? -1.211 -19.734 -0.046 1 94.56 145 GLU B CA 1
ATOM 2840 C C . GLU B 1 145 ? -0.658 -18.312 -0.156 1 94.56 145 GLU B C 1
ATOM 2842 O O . GLU B 1 145 ? -0.114 -17.922 -1.194 1 94.56 145 GLU B O 1
ATOM 2847 N N . GLN B 1 146 ? -0.78 -17.594 0.926 1 94.88 146 GLN B N 1
ATOM 2848 C CA . GLN B 1 146 ? -0.396 -16.188 0.878 1 94.88 146 GLN B CA 1
ATOM 2849 C C . GLN B 1 146 ? 0.816 -15.914 1.765 1 94.88 146 GLN B C 1
ATOM 2851 O O . GLN B 1 146 ? 1.084 -16.672 2.705 1 94.88 146 GLN B O 1
ATOM 2856 N N . MET B 1 147 ? 1.525 -14.875 1.401 1 95.38 147 MET B N 1
ATOM 2857 C CA . MET B 1 147 ? 2.686 -14.453 2.18 1 95.38 147 MET B CA 1
ATOM 2858 C C . MET B 1 147 ? 2.502 -13.039 2.709 1 95.38 147 MET B C 1
ATOM 2860 O O . MET B 1 147 ? 1.474 -12.406 2.459 1 95.38 147 MET B O 1
ATOM 2864 N N . VAL B 1 148 ? 3.479 -12.625 3.516 1 95.56 148 VAL B N 1
ATOM 2865 C CA . VAL B 1 148 ? 3.492 -11.281 4.098 1 95.56 148 VAL B CA 1
ATOM 2866 C C . VAL B 1 148 ? 4.652 -10.477 3.518 1 95.56 148 VAL B C 1
ATOM 2868 O O . VAL B 1 148 ? 5.766 -10.992 3.379 1 95.56 148 VAL B O 1
ATOM 2871 N N . TRP B 1 149 ? 4.379 -9.203 3.148 1 93.38 149 TRP B N 1
ATOM 2872 C CA . TRP B 1 149 ? 5.441 -8.289 2.734 1 93.38 149 TRP B CA 1
ATOM 2873 C C . TRP B 1 149 ? 5.645 -7.188 3.77 1 93.38 149 TRP B C 1
ATOM 2875 O O . TRP B 1 149 ? 4.68 -6.562 4.219 1 93.38 149 TRP B O 1
ATOM 2885 N N . LEU B 1 150 ? 6.805 -7.086 4.203 1 94.5 150 LEU B N 1
ATOM 2886 C CA . LEU B 1 150 ? 7.238 -5.945 5.004 1 94.5 150 LEU B CA 1
ATOM 2887 C C . LEU B 1 150 ? 8.117 -5.008 4.18 1 94.5 150 LEU B C 1
ATOM 2889 O O . LEU B 1 150 ? 9.219 -5.379 3.77 1 94.5 150 LEU B O 1
ATOM 2893 N N . ILE B 1 151 ? 7.641 -3.889 3.922 1 91.12 151 ILE B N 1
ATOM 2894 C CA . ILE B 1 151 ? 8.359 -2.941 3.074 1 91.12 151 ILE B CA 1
ATOM 2895 C C . ILE B 1 151 ? 8.82 -1.751 3.908 1 91.12 151 ILE B C 1
ATOM 2897 O O . ILE B 1 151 ? 8.016 -1.098 4.574 1 91.12 151 ILE B O 1
ATOM 2901 N N . ASP B 1 152 ? 10.094 -1.516 3.883 1 92.06 152 ASP B N 1
ATOM 2902 C CA . ASP B 1 152 ? 10.695 -0.399 4.602 1 92.06 152 ASP B CA 1
ATOM 2903 C C . ASP B 1 152 ? 11.094 0.719 3.639 1 92.06 152 ASP B C 1
ATOM 2905 O O . ASP B 1 152 ? 12.078 0.591 2.9 1 92.06 152 ASP B O 1
ATOM 2909 N N . PHE B 1 153 ? 10.438 1.83 3.771 1 88.12 153 PHE B N 1
ATOM 2910 C CA . PHE B 1 153 ? 10.68 2.922 2.836 1 88.12 153 PHE B CA 1
ATOM 2911 C C . PHE B 1 153 ? 11.648 3.939 3.428 1 88.12 153 PHE B C 1
ATOM 2913 O O . PHE B 1 153 ? 11.781 5.051 2.91 1 88.12 153 PHE B O 1
ATOM 2920 N N . GLU B 1 154 ? 12.203 3.6 4.453 1 85.5 154 GLU B N 1
ATOM 2921 C CA . GLU B 1 154 ? 13.195 4.504 5.027 1 85.5 154 GLU B CA 1
ATOM 2922 C C . GLU B 1 154 ? 14.266 4.879 3.998 1 85.5 154 GLU B C 1
ATOM 2924 O O . GLU B 1 154 ? 14.875 4.004 3.383 1 85.5 154 GLU B O 1
ATOM 2929 N N . GLY B 1 155 ? 14.414 6.172 3.805 1 79 155 GLY B N 1
ATOM 2930 C CA . GLY B 1 155 ? 15.445 6.652 2.895 1 79 155 GLY B CA 1
ATOM 2931 C C . GLY B 1 155 ? 15.031 6.586 1.438 1 79 155 GLY B C 1
ATOM 2932 O O . GLY B 1 155 ? 15.836 6.848 0.544 1 79 155 GLY B O 1
ATOM 2933 N N . PHE B 1 156 ? 13.828 6.246 1.271 1 79 156 PHE B N 1
ATOM 2934 C CA . PHE B 1 156 ? 13.344 6.105 -0.096 1 79 156 PHE B CA 1
ATOM 2935 C C . PHE B 1 156 ? 13.164 7.469 -0.75 1 79 156 PHE B C 1
ATOM 2937 O O . PHE B 1 156 ? 12.734 8.422 -0.101 1 79 156 PHE B O 1
ATOM 2944 N N . ASN B 1 157 ? 13.617 7.516 -1.908 1 71.75 157 ASN B N 1
ATOM 2945 C CA . ASN B 1 157 ? 13.391 8.688 -2.746 1 71.75 157 ASN B CA 1
ATOM 2946 C C . ASN B 1 157 ? 12.828 8.297 -4.113 1 71.75 157 ASN B C 1
ATOM 2948 O O . ASN B 1 157 ? 12.953 7.148 -4.535 1 71.75 157 ASN B O 1
ATOM 2952 N N . MET B 1 158 ? 12.148 9.211 -4.625 1 65.44 158 MET B N 1
ATOM 2953 C CA . MET B 1 158 ? 11.469 8.945 -5.891 1 65.44 158 MET B CA 1
ATOM 2954 C C . MET B 1 158 ? 12.469 8.531 -6.965 1 65.44 158 MET B C 1
ATOM 2956 O O . MET B 1 158 ? 12.102 7.867 -7.938 1 65.44 158 MET B O 1
ATOM 2960 N N . SER B 1 159 ? 13.688 8.945 -6.859 1 68.31 159 SER B N 1
ATOM 2961 C CA . SER B 1 159 ? 14.711 8.594 -7.844 1 68.31 159 SER B CA 1
ATOM 2962 C C . SER B 1 159 ? 14.953 7.086 -7.871 1 68.31 159 SER B C 1
ATOM 2964 O O . SER B 1 159 ? 15.492 6.559 -8.844 1 68.31 159 SER B O 1
ATOM 2966 N N . HIS B 1 160 ? 14.469 6.484 -6.859 1 71.12 160 HIS B N 1
ATOM 2967 C CA . HIS B 1 160 ? 14.68 5.047 -6.762 1 71.12 160 HIS B CA 1
ATOM 2968 C C . HIS B 1 160 ? 13.625 4.277 -7.547 1 71.12 160 HIS B C 1
ATOM 2970 O O . HIS B 1 160 ? 13.805 3.094 -7.844 1 71.12 160 HIS B O 1
ATOM 2976 N N . ILE B 1 161 ? 12.711 5.039 -7.957 1 68.25 161 ILE B N 1
ATOM 2977 C CA . ILE B 1 161 ? 11.594 4.352 -8.594 1 68.25 161 ILE B CA 1
ATOM 2978 C C . ILE B 1 161 ? 11.789 4.348 -10.109 1 68.25 161 ILE B C 1
ATOM 2980 O O . ILE B 1 161 ? 12.148 5.367 -10.695 1 68.25 161 ILE B O 1
ATOM 2984 N N . SER B 1 162 ? 11.742 3.166 -10.688 1 74.56 162 SER B N 1
ATOM 2985 C CA . SER B 1 162 ? 11.688 2.971 -12.133 1 74.56 162 SER B CA 1
ATOM 2986 C C . SER B 1 162 ? 10.289 2.572 -12.586 1 74.56 162 SER B C 1
ATOM 2988 O O . SER B 1 162 ? 9.781 1.519 -12.195 1 74.56 162 SER B O 1
ATOM 2990 N N . VAL B 1 163 ? 9.703 3.359 -13.375 1 73.94 163 VAL B N 1
ATOM 2991 C CA . VAL B 1 163 ? 8.352 3.117 -13.859 1 73.94 163 VAL B CA 1
ATOM 2992 C C . VAL B 1 163 ? 8.305 1.799 -14.633 1 73.94 163 VAL B C 1
ATOM 2994 O O . VAL B 1 163 ? 7.359 1.021 -14.484 1 73.94 163 VAL B O 1
ATOM 2997 N N . LYS B 1 164 ? 9.266 1.652 -15.375 1 82.5 164 LYS B N 1
ATOM 2998 C CA . LYS B 1 164 ? 9.328 0.429 -16.172 1 82.5 164 LYS B CA 1
ATOM 2999 C C . LYS B 1 164 ? 9.367 -0.806 -15.273 1 82.5 164 LYS B C 1
ATOM 3001 O O . LYS B 1 164 ? 8.625 -1.764 -15.492 1 82.5 164 LYS B O 1
ATOM 3006 N N . VAL B 1 165 ? 10.18 -0.758 -14.273 1 83.62 165 VAL B N 1
ATOM 3007 C CA . VAL B 1 165 ? 10.32 -1.896 -13.367 1 83.62 165 VAL B CA 1
ATOM 3008 C C . VAL B 1 165 ? 9.023 -2.098 -12.586 1 83.62 165 VAL B C 1
ATOM 3010 O O . VAL B 1 165 ? 8.594 -3.232 -12.375 1 83.62 165 VAL B O 1
ATOM 3013 N N . THR B 1 166 ? 8.461 -1.037 -12.273 1 81.94 166 THR B N 1
ATOM 3014 C CA . THR B 1 166 ? 7.215 -1.1 -11.516 1 81.94 166 THR B CA 1
ATOM 3015 C C . THR B 1 166 ? 6.121 -1.776 -12.336 1 81.94 166 THR B C 1
ATOM 3017 O O . THR B 1 166 ? 5.414 -2.654 -11.836 1 81.94 166 THR B O 1
ATOM 3020 N N . ARG B 1 167 ? 6.062 -1.419 -13.492 1 82.31 167 ARG B N 1
ATOM 3021 C CA . ARG B 1 167 ? 5.051 -1.986 -14.383 1 82.31 167 ARG B CA 1
ATOM 3022 C C . ARG B 1 167 ? 5.301 -3.473 -14.617 1 82.31 167 ARG B C 1
ATOM 3024 O O . ARG B 1 167 ? 4.371 -4.277 -14.57 1 82.31 167 ARG B O 1
ATOM 3031 N N . GLU B 1 168 ? 6.457 -3.74 -14.906 1 87.81 168 GLU B N 1
ATOM 3032 C CA . GLU B 1 168 ? 6.812 -5.137 -15.148 1 87.81 168 GLU B CA 1
ATOM 3033 C C . GLU B 1 168 ? 6.57 -5.988 -13.906 1 87.81 168 GLU B C 1
ATOM 3035 O O . GLU B 1 168 ? 6.137 -7.137 -14.008 1 87.81 168 GLU B O 1
ATOM 3040 N N . THR B 1 169 ? 6.863 -5.418 -12.805 1 88.5 169 THR B N 1
ATOM 3041 C CA . THR B 1 169 ? 6.629 -6.105 -11.539 1 88.5 169 THR B CA 1
ATOM 3042 C C . THR B 1 169 ? 5.145 -6.418 -11.359 1 88.5 169 THR B C 1
ATOM 3044 O O . THR B 1 169 ? 4.777 -7.555 -11.055 1 88.5 169 THR B O 1
ATOM 3047 N N . ALA B 1 170 ? 4.406 -5.449 -11.562 1 84.5 170 ALA B N 1
ATOM 3048 C CA . ALA B 1 170 ? 2.963 -5.629 -11.445 1 84.5 170 ALA B CA 1
ATOM 3049 C C . ALA B 1 170 ? 2.467 -6.715 -12.398 1 84.5 170 ALA B C 1
ATOM 3051 O O . ALA B 1 170 ? 1.679 -7.578 -12 1 84.5 170 ALA B O 1
ATOM 3052 N N . ARG B 1 171 ? 2.943 -6.625 -13.57 1 87.81 171 ARG B N 1
ATOM 3053 C CA . ARG B 1 171 ? 2.539 -7.59 -14.578 1 87.81 171 ARG B CA 1
ATOM 3054 C C . ARG B 1 171 ? 2.895 -9.016 -14.156 1 87.81 171 ARG B C 1
ATOM 3056 O O . ARG B 1 171 ? 2.047 -9.906 -14.195 1 87.81 171 ARG B O 1
ATOM 3063 N N . VAL B 1 172 ? 4.066 -9.211 -13.758 1 92.56 172 VAL B N 1
ATOM 3064 C CA . VAL B 1 172 ? 4.543 -10.539 -13.383 1 92.56 172 VAL B CA 1
ATOM 3065 C C . VAL B 1 172 ? 3.725 -11.062 -12.203 1 92.56 172 VAL B C 1
ATOM 3067 O O . VAL B 1 172 ? 3.258 -12.203 -12.227 1 92.56 172 VAL B O 1
ATOM 3070 N N . LEU B 1 173 ? 3.547 -10.203 -11.266 1 91.56 173 LEU B N 1
ATOM 3071 C CA . LEU B 1 173 ? 2.838 -10.625 -10.062 1 91.56 173 LEU B CA 1
ATOM 3072 C C . LEU B 1 173 ? 1.372 -10.914 -10.367 1 91.56 173 LEU B C 1
ATOM 3074 O O . LEU B 1 173 ? 0.825 -11.922 -9.914 1 91.56 173 LEU B O 1
ATOM 3078 N N . GLN B 1 174 ? 0.79 -10.094 -11.133 1 88.06 174 GLN B N 1
ATOM 3079 C CA . GLN B 1 174 ? -0.627 -10.242 -11.445 1 88.06 174 GLN B CA 1
ATOM 3080 C C . GLN B 1 174 ? -0.863 -11.453 -12.344 1 88.06 174 GLN B C 1
ATOM 3082 O O . GLN B 1 174 ? -1.835 -12.188 -12.164 1 88.06 174 GLN B O 1
ATOM 3087 N N . ASP B 1 175 ? 0.013 -11.648 -13.195 1 92 175 ASP B N 1
ATOM 3088 C CA . ASP B 1 175 ? -0.197 -12.688 -14.195 1 92 175 ASP B CA 1
ATOM 3089 C C . ASP B 1 175 ? 0.211 -14.062 -13.664 1 92 175 ASP B C 1
ATOM 3091 O O . ASP B 1 175 ? -0.434 -15.07 -13.961 1 92 175 ASP B O 1
ATOM 3095 N N . HIS B 1 176 ? 1.216 -14.078 -12.859 1 95.75 176 HIS B N 1
ATOM 3096 C CA . HIS B 1 176 ? 1.799 -15.391 -12.617 1 95.75 176 HIS B CA 1
ATOM 3097 C C . HIS B 1 176 ? 1.79 -15.727 -11.125 1 95.75 176 HIS B C 1
ATOM 3099 O O . HIS B 1 176 ? 2.037 -16.875 -10.75 1 95.75 176 HIS B O 1
ATOM 3105 N N . TYR B 1 177 ? 1.45 -14.758 -10.312 1 95.38 177 TYR B N 1
ATOM 3106 C CA . TYR B 1 177 ? 1.418 -15.008 -8.875 1 95.38 177 TYR B CA 1
ATOM 3107 C C . TYR B 1 177 ? 0.148 -14.445 -8.25 1 95.38 177 TYR B C 1
ATOM 3109 O O . TYR B 1 177 ? 0.207 -13.727 -7.25 1 95.38 177 TYR B O 1
ATOM 3117 N N . PRO B 1 178 ? -0.938 -14.805 -8.789 1 93.31 178 PRO B N 1
ATOM 3118 C CA . PRO B 1 178 ? -2.178 -14.211 -8.273 1 93.31 178 PRO B CA 1
ATOM 3119 C C . PRO B 1 178 ? -2.486 -14.641 -6.84 1 93.31 178 PRO B C 1
ATOM 3121 O O . PRO B 1 178 ? -2.234 -15.789 -6.469 1 93.31 178 PRO B O 1
ATOM 3124 N N . GLU B 1 179 ? -2.951 -13.688 -6.07 1 91.19 179 GLU B N 1
ATOM 3125 C CA . GLU B 1 179 ? -3.523 -13.93 -4.75 1 91.19 179 GLU B CA 1
ATOM 3126 C C . GLU B 1 179 ? -2.477 -14.484 -3.787 1 91.19 179 GLU B C 1
ATOM 3128 O O . GLU B 1 179 ? -2.758 -15.398 -3.012 1 91.19 179 GLU B O 1
ATOM 3133 N N . ARG B 1 180 ? -1.263 -13.898 -3.879 1 93.5 180 ARG B N 1
ATOM 3134 C CA . ARG B 1 180 ? -0.188 -14.422 -3.045 1 93.5 180 ARG B CA 1
ATOM 3135 C C . ARG B 1 180 ? 0.096 -13.5 -1.868 1 93.5 180 ARG B C 1
ATOM 3137 O O . ARG B 1 180 ? 0.831 -13.859 -0.947 1 93.5 180 ARG B O 1
ATOM 3144 N N . LEU B 1 181 ? -0.52 -12.359 -1.888 1 91.88 181 LEU B N 1
ATOM 3145 C CA . LEU B 1 181 ? -0.233 -11.398 -0.828 1 91.88 181 LEU B CA 1
ATOM 3146 C C . LEU B 1 181 ? -1.373 -11.344 0.184 1 91.88 181 LEU B C 1
ATOM 3148 O O . LEU B 1 181 ? -2.49 -10.945 -0.152 1 91.88 181 LEU B O 1
ATOM 3152 N N . GLY B 1 182 ? -1.06 -11.727 1.391 1 92.69 182 GLY B N 1
ATOM 3153 C CA . GLY B 1 182 ? -2.068 -11.711 2.439 1 92.69 182 GLY B CA 1
ATOM 3154 C C . GLY B 1 182 ? -2.055 -10.438 3.258 1 92.69 182 GLY B C 1
ATOM 3155 O O . GLY B 1 182 ? -3.111 -9.914 3.623 1 92.69 182 GLY B O 1
ATOM 3156 N N . VAL B 1 183 ? -0.834 -10.016 3.521 1 93.44 183 VAL B N 1
ATOM 3157 C CA . VAL B 1 183 ? -0.656 -8.812 4.328 1 93.44 183 VAL B CA 1
ATOM 3158 C C . VAL B 1 183 ? 0.543 -8.016 3.818 1 93.44 183 VAL B C 1
ATOM 3160 O O . VAL B 1 183 ? 1.588 -8.594 3.504 1 93.44 183 VAL B O 1
ATOM 3163 N N . ALA B 1 184 ? 0.359 -6.777 3.725 1 92.44 184 ALA B N 1
ATOM 3164 C CA . ALA B 1 184 ? 1.466 -5.871 3.432 1 92.44 184 ALA B CA 1
ATOM 3165 C C . ALA B 1 184 ? 1.641 -4.84 4.547 1 92.44 184 ALA B C 1
ATOM 3167 O O . ALA B 1 184 ? 0.676 -4.191 4.957 1 92.44 184 ALA B O 1
ATOM 3168 N N . ILE B 1 185 ? 2.795 -4.742 5.039 1 92.88 185 ILE B N 1
ATOM 3169 C CA . ILE B 1 185 ? 3.127 -3.754 6.059 1 92.88 185 ILE B CA 1
ATOM 3170 C C . ILE B 1 185 ? 4.133 -2.75 5.496 1 92.88 185 ILE B C 1
ATOM 3172 O O . ILE B 1 185 ? 5.238 -3.125 5.105 1 92.88 185 ILE B O 1
ATOM 3176 N N . LEU B 1 186 ? 3.771 -1.545 5.469 1 91.5 186 LEU B N 1
ATOM 3177 C CA . LEU B 1 186 ? 4.617 -0.478 4.941 1 91.5 186 LEU B CA 1
ATOM 3178 C C . LEU B 1 186 ? 5.098 0.438 6.066 1 91.5 186 LEU B C 1
ATOM 3180 O O . LEU B 1 186 ? 4.285 1.021 6.785 1 91.5 186 LEU B O 1
ATOM 3184 N N . TYR B 1 187 ? 6.379 0.466 6.164 1 92.31 187 TYR B N 1
ATOM 3185 C CA . TYR B 1 187 ? 6.98 1.359 7.148 1 92.31 187 TYR B CA 1
ATOM 3186 C C . TYR B 1 187 ? 7.453 2.652 6.496 1 92.31 187 TYR B C 1
ATOM 3188 O O . TYR B 1 187 ? 8.195 2.623 5.512 1 92.31 187 TYR B O 1
ATOM 3196 N N . ASN B 1 188 ? 7.031 3.812 7.023 1 86.94 188 ASN B N 1
ATOM 3197 C CA . ASN B 1 188 ? 7.371 5.145 6.535 1 86.94 188 ASN B CA 1
ATOM 3198 C C . ASN B 1 188 ? 7.055 5.289 5.047 1 86.94 188 ASN B C 1
ATOM 3200 O O . ASN B 1 188 ? 7.914 5.707 4.266 1 86.94 188 ASN B O 1
ATOM 3204 N N . PRO B 1 189 ? 5.793 4.875 4.77 1 84.94 189 PRO B N 1
ATOM 3205 C CA . PRO B 1 189 ? 5.473 4.973 3.346 1 84.94 189 PRO B CA 1
ATOM 3206 C C . PRO B 1 189 ? 5.594 6.398 2.809 1 84.94 189 PRO B C 1
ATOM 3208 O O . PRO B 1 189 ? 5.262 7.359 3.512 1 84.94 189 PRO B O 1
ATOM 3211 N N . PRO B 1 190 ? 6.156 6.41 1.622 1 75.25 190 PRO B N 1
ATOM 3212 C CA . PRO B 1 190 ? 6.258 7.742 1.022 1 75.25 190 PRO B CA 1
ATOM 3213 C C . PRO B 1 190 ? 4.895 8.398 0.81 1 75.25 190 PRO B C 1
ATOM 3215 O O . PRO B 1 190 ? 3.863 7.727 0.882 1 75.25 190 PRO B O 1
ATOM 3218 N N . LYS B 1 191 ? 4.895 9.641 0.578 1 67.44 191 LYS B N 1
ATOM 3219 C CA . LYS B 1 191 ? 3.719 10.5 0.512 1 67.44 191 LYS B CA 1
ATOM 3220 C C . LYS B 1 191 ? 2.729 10 -0.537 1 67.44 191 LYS B C 1
ATOM 3222 O O . LYS B 1 191 ? 1.515 10.086 -0.343 1 67.44 191 LYS B O 1
ATOM 3227 N N . PHE B 1 192 ? 3.191 9.531 -1.536 1 63.12 192 PHE B N 1
ATOM 3228 C CA . PHE B 1 192 ? 2.318 9.18 -2.648 1 63.12 192 PHE B CA 1
ATOM 3229 C C . PHE B 1 192 ? 1.512 7.926 -2.328 1 63.12 192 PHE B C 1
ATOM 3231 O O . PHE B 1 192 ? 0.584 7.574 -3.059 1 63.12 192 PHE B O 1
ATOM 3238 N N . PHE B 1 193 ? 1.84 7.23 -1.247 1 67 193 PHE B N 1
ATOM 3239 C CA . PHE B 1 193 ? 1.111 6.02 -0.882 1 67 193 PHE B CA 1
ATOM 3240 C C . PHE B 1 193 ? -0.215 6.367 -0.218 1 67 193 PHE B C 1
ATOM 3242 O O . PHE B 1 193 ? -1.145 5.559 -0.213 1 67 193 PHE B O 1
ATOM 3249 N N . GLU B 1 194 ? -0.352 7.496 0.145 1 56.44 194 GLU B N 1
ATOM 3250 C CA . GLU B 1 194 ? -1.483 7.828 1.005 1 56.44 194 GLU B CA 1
ATOM 3251 C C . GLU B 1 194 ? -2.807 7.68 0.257 1 56.44 194 GLU B C 1
ATOM 3253 O O . GLU B 1 194 ? -3.807 7.25 0.834 1 56.44 194 GLU B O 1
ATOM 3258 N N . PRO B 1 195 ? -2.842 7.93 -1.059 1 52.97 195 PRO B N 1
ATOM 3259 C CA . PRO B 1 195 ? -4.137 7.797 -1.728 1 52.97 195 PRO B CA 1
ATOM 3260 C C . PRO B 1 195 ? -4.508 6.344 -2.014 1 52.97 195 PRO B C 1
ATOM 3262 O O . PRO B 1 195 ? -5.547 6.07 -2.617 1 52.97 195 PRO B O 1
ATOM 3265 N N . PHE B 1 196 ? -3.748 5.441 -1.639 1 53.03 196 PHE B N 1
ATOM 3266 C CA . PHE B 1 196 ? -3.939 4.07 -2.1 1 53.03 196 PHE B CA 1
ATOM 3267 C C . PHE B 1 196 ? -5.375 3.617 -1.874 1 53.03 196 PHE B C 1
ATOM 3269 O O . PHE B 1 196 ? -5.82 2.627 -2.459 1 53.03 196 PHE B O 1
ATOM 3276 N N . PHE B 1 197 ? -6.027 4.223 -0.922 1 45.94 197 PHE B N 1
ATOM 3277 C CA . PHE B 1 197 ? -7.387 3.711 -0.792 1 45.94 197 PHE B CA 1
ATOM 3278 C C . PHE B 1 197 ? -8.148 3.846 -2.107 1 45.94 197 PHE B C 1
ATOM 3280 O O . PHE B 1 197 ? -9.125 3.133 -2.342 1 45.94 197 PHE B O 1
ATOM 3287 N N . THR B 1 198 ? -7.652 4.914 -2.908 1 43.28 198 THR B N 1
ATOM 3288 C CA . THR B 1 198 ? -8.531 5.246 -4.023 1 43.28 198 THR B CA 1
ATOM 3289 C C . THR B 1 198 ? -7.859 4.926 -5.355 1 43.28 198 THR B C 1
ATOM 3291 O O . THR B 1 198 ? -8.367 5.285 -6.418 1 43.28 198 THR B O 1
ATOM 3294 N N . VAL B 1 199 ? -6.766 4.574 -5.543 1 42.56 199 VAL B N 1
ATOM 3295 C CA . VAL B 1 199 ? -5.938 4.57 -6.746 1 42.56 199 VAL B CA 1
ATOM 3296 C C . VAL B 1 199 ? -6.668 3.84 -7.871 1 42.56 199 VAL B C 1
ATOM 3298 O O . VAL B 1 199 ? -7.125 2.709 -7.691 1 42.56 199 VAL B O 1
ATOM 3301 N N . HIS B 1 200 ? -6.922 4.68 -9.008 1 38.97 200 HIS B N 1
ATOM 3302 C CA . HIS B 1 200 ? -7.695 4.621 -10.242 1 38.97 200 HIS B CA 1
ATOM 3303 C C . HIS B 1 200 ? -7.016 3.736 -11.281 1 38.97 200 HIS B C 1
ATOM 3305 O O . HIS B 1 200 ? -5.805 3.844 -11.492 1 38.97 200 HIS B O 1
ATOM 3311 N N . ILE B 1 201 ? -7.477 2.604 -11.469 1 33.75 201 ILE B N 1
ATOM 3312 C CA . ILE B 1 201 ? -7.34 1.909 -12.75 1 33.75 201 ILE B CA 1
ATOM 3313 C C . ILE B 1 201 ? -7.664 2.865 -13.891 1 33.75 201 ILE B C 1
ATOM 3315 O O . ILE B 1 201 ? -8.805 3.309 -14.039 1 33.75 201 ILE B O 1
ATOM 3319 N N . SER B 1 202 ? -7.043 4.027 -14.109 1 30.17 202 SER B N 1
ATOM 3320 C CA . SER B 1 202 ? -7.363 4.484 -15.453 1 30.17 202 SER B CA 1
ATOM 3321 C C . SER B 1 202 ? -6.793 3.539 -16.516 1 30.17 202 SER B C 1
ATOM 3323 O O . SER B 1 202 ? -5.727 2.955 -16.312 1 30.17 202 SER B O 1
#

Sequence (404 aa):
MSTGLKKSSLNDGEKILTSEEQQAKINEVRRLIGQLPQKLSIYCSDASIARYLSARNWNVKKATKMLKDTLKWRSDYKPEEIRWEDIAHEAETGKIYRSNYIDKHGRTVLIMRPSRQNSKSTRGQIRYLVYCMENAILNLPPDQEQMVWLIDFEGFNMSHISVKVTRETARVLQDHYPERLGVAILYNPPKFFEPFFTVHISMSTGLKKSSLNDGEKILTSEEQQAKINEVRRLIGQLPQKLSIYCSDASIARYLSARNWNVKKATKMLKDTLKWRSDYKPEEIRWEDIAHEAETGKIYRSNYIDKHGRTVLIMRPSRQNSKSTRGQIRYLVYCMENAILNLPPDQEQMVWLIDFEGFNMSHISVKVTRETARVLQDHYPERLGVAILYNPPKFFEPFFTVHIS

Radius of gyration: 24.9 Å; Cα contacts (8 Å, |Δi|>4): 566; chains: 2; bounding box: 112×70×43 Å

Organism: Punica granatum (NCBI:txid22663)

pLDDT: mean 84.74, std 18.31, range [27.7, 98.19]